Protein 3PJP (pdb70)

CATH classification: 3.30.505.10 (+1 more: 3.30.505.10)

InterPro domains:
  IPR000980 SH2 domain [PS50001] (1256-1353)
  IPR000980 SH2 domain [SM00252] (1255-1344)
  IPR006641 YqgF/RNase H-like domain [SM00732] (749-857)
  IPR010994 RuvA domain 2-like [SSF47781] (906-999)
  IPR012337 Ribonuclease H-like superfamily [SSF53098] (745-898)
  IPR017072 Transcription elongation factor Spt6 [PIRSF036947] (6-1446)
  IPR017072 Transcription elongation factor Spt6 [PTHR10145] (13-1440)
  IPR023319 Tex-like protein, HTH domain superfamily [G3DSA:1.10.10.650] (332-483)
  IPR023323 Tex-like domain superfamily [G3DSA:1.10.3500.10] (493-930)
  IPR028083 Spt6 acidic, N-terminal domain [PF14632] (36-128)
  IPR028088 Helix-turn-helix DNA-binding domain of Spt6 [PF14641] (336-444)
  IPR028231 Transcription elongation factor Spt6, YqgF domain [PF14639] (743-893)
  IPR032706 Transcription elongation factor Spt6, helix-hairpin-helix motif [PF14635] (896-999)
  IPR035018 Spt6, SH2 domain, C terminus [cd09928] (1348-1436)
  IPR035019 Spt6, SH2 domain, N terminus [cd09918] (1254-1338)
  IPR035420 Spt6, SH2 domain [PF14633] (1224-1435)
  IPR036860 SH2 domain superfamily [G3DSA:3.30.505.10] (1241-1347)
  IPR036860 SH2 domain superfamily [G3DSA:3.30.505.10] (1348-1449)
  IPR036860 SH2 domain superfamily [SSF55550] (1249-1342)
  IPR037027 YqgF/RNase H-like domain superfamily [G3DSA:3.30.420.140] (742-1127)

Radius of gyration: 23.93 Å; Cα contacts (8 Å, |Δi|>4): 720; chains: 2; bounding box: 60×70×49 Å

Organism: Candida glabrata (strain ATCC 2001 / BCRC 20586 / JCM 3761 / NBRC 0622 / NRRL Y-65 / CBS 138) (NCBI:txid284593)

Nearest PDB structures (foldseek):
  3pjp-assembly2_B  TM=9.999E-01  e=3.986E-40  Nakaseomyces glabratus
  5vko-assembly1_A  TM=9.646E-01  e=6.337E-36  Saccharomyces cerevisiae S288C
  3psk-assembly5_C-2  TM=9.708E-01  e=9.129E-36  Saccharomyces cerevisiae
  3psk-assembly1_A  TM=9.790E-01  e=9.215E-35  Saccharomyces cerevisiae
  7xsx-assembly1_m  TM=9.573E-01  e=5.511E-25  Komagataella phaffii

Structure (mmCIF, N/CA/C/O backbone):
data_3PJP
#
_entry.id   3PJP
#
_cell.length_a   111.240
_cell.length_b   57.020
_cell.length_c   87.970
_cell.angle_alpha   90.000
_cell.angle_beta   126.140
_cell.angle_gamma   90.000
#
_symmetry.space_group_name_H-M   'C 1 2 1'
#
loop_
_entity.id
_entity.type
_entity.pdbx_description
1 polymer 'Transcription elongation factor SPT6'
2 non-polymer 'ACETATE ION'
3 non-polymer '2-(N-MORPHOLINO)-ETHANESULFONIC ACID'
4 water water
#
loop_
_atom_site.group_PDB
_atom_site.id
_atom_site.type_symbol
_atom_site.label_atom_id
_atom_site.label_alt_id
_atom_site.label_comp_id
_atom_site.label_asym_id
_atom_site.label_entity_id
_atom_site.label_seq_id
_atom_site.pdbx_PDB_ins_code
_atom_site.Cartn_x
_atom_site.Cartn_y
_atom_site.Cartn_z
_atom_site.occupancy
_atom_site.B_iso_or_equiv
_atom_site.auth_seq_id
_atom_site.auth_comp_id
_atom_site.auth_asym_id
_atom_site.auth_atom_id
_atom_site.pdbx_PDB_model_num
ATOM 1 N N . ARG A 1 6 ? -22.111 8.928 -3.221 1.00 42.26 1251 ARG A N 1
ATOM 2 C CA . ARG A 1 6 ? -20.730 8.625 -2.858 1.00 37.23 1251 ARG A CA 1
ATOM 3 C C . ARG A 1 6 ? -20.628 7.921 -1.511 1.00 38.34 1251 ARG A C 1
ATOM 4 O O . ARG A 1 6 ? -21.503 8.053 -0.650 1.00 39.20 1251 ARG A O 1
ATOM 12 N N . VAL A 1 7 ? -19.528 7.203 -1.325 1.00 37.79 1252 VAL A N 1
ATOM 13 C CA . VAL A 1 7 ? -19.318 6.414 -0.121 1.00 42.37 1252 VAL A CA 1
ATOM 14 C C . VAL A 1 7 ? -18.159 6.961 0.699 1.00 42.16 1252 VAL A C 1
ATOM 15 O O . VAL A 1 7 ? -17.029 7.055 0.207 1.00 43.66 1252 VAL A O 1
ATOM 19 N N . ILE A 1 8 ? -18.441 7.327 1.946 1.00 39.31 1253 ILE A N 1
ATOM 20 C CA . ILE A 1 8 ? -17.390 7.751 2.874 1.00 38.13 1253 ILE A CA 1
ATOM 21 C C . ILE A 1 8 ? -17.369 6.871 4.125 1.00 38.34 1253 ILE A C 1
ATOM 22 O O . ILE A 1 8 ? -18.297 6.911 4.939 1.00 36.39 1253 ILE A O 1
ATOM 27 N N . ASN A 1 9 ? -16.300 6.097 4.280 1.00 37.71 1254 ASN A N 1
ATOM 28 C CA . ASN A 1 9 ? -16.170 5.177 5.405 1.00 43.71 1254 ASN A CA 1
ATOM 29 C C . ASN A 1 9 ? -15.465 5.792 6.603 1.00 47.84 1254 ASN A C 1
ATOM 30 O O . ASN A 1 9 ? -14.284 5.534 6.838 1.00 57.16 1254 ASN A O 1
ATOM 35 N N . HIS A 1 10 ? -16.187 6.606 7.361 1.00 33.38 1255 HIS A N 1
ATOM 36 C CA . HIS A 1 10 ? -15.646 7.178 8.583 1.00 26.39 1255 HIS A CA 1
ATOM 37 C C . HIS A 1 10 ? -16.714 7.187 9.665 1.00 24.09 1255 HIS A C 1
ATOM 38 O O . HIS A 1 10 ? -17.875 7.510 9.398 1.00 25.44 1255 HIS A O 1
ATOM 45 N N . PRO A 1 11 ? -16.323 6.861 10.901 1.00 25.51 1256 PRO A N 1
ATOM 46 C CA . PRO A 1 11 ? -17.262 6.767 12.024 1.00 24.49 1256 PRO A CA 1
ATOM 47 C C . PRO A 1 11 ? -18.098 8.021 12.246 1.00 22.66 1256 PRO A C 1
ATOM 48 O O . PRO A 1 11 ? -19.220 7.919 12.734 1.00 27.84 1256 PRO A O 1
ATOM 52 N N . TYR A 1 12 ? -17.556 9.192 11.920 1.00 21.65 1257 TYR A N 1
ATOM 53 C CA . TYR A 1 12 ? -18.292 10.432 12.142 1.00 20.72 1257 TYR A CA 1
ATOM 54 C C . TYR A 1 12 ? -18.917 10.999 10.876 1.00 27.32 1257 TYR A C 1
ATOM 55 O O . TYR A 1 12 ? -19.383 12.146 10.876 1.00 24.01 1257 TYR A O 1
ATOM 64 N N . TYR A 1 13 ? -18.919 10.218 9.798 1.00 22.39 1258 TYR A N 1
ATOM 65 C CA . TYR A 1 13 ? -19.559 10.666 8.558 1.00 23.38 1258 TYR A CA 1
ATOM 66 C C . TYR A 1 13 ? -21.043 10.332 8.478 1.00 26.78 1258 TYR A C 1
ATOM 67 O O . TYR A 1 13 ? -21.434 9.168 8.579 1.00 29.72 1258 TYR A O 1
ATOM 76 N N . PHE A 1 14 ? -21.855 11.369 8.285 1.00 24.72 1259 PHE A N 1
ATOM 77 C CA . PHE A 1 14 ? -23.275 11.224 7.957 1.00 26.14 1259 PHE A CA 1
ATOM 78 C C . PHE A 1 14 ? -23.616 12.208 6.854 1.00 27.57 1259 PHE A C 1
ATOM 79 O O . PHE A 1 14 ? -23.170 13.361 6.902 1.00 24.83 1259 PHE A O 1
ATOM 87 N N . PRO A 1 15 ? -24.440 11.786 5.880 1.00 24.36 1260 PRO A N 1
ATOM 88 C CA . PRO A 1 15 ? -24.809 12.674 4.764 1.00 28.75 1260 PRO A CA 1
ATOM 89 C C . PRO A 1 15 ? -25.823 13.757 5.147 1.00 29.47 1260 PRO A C 1
ATOM 90 O O . PRO A 1 15 ? -26.780 13.978 4.404 1.00 31.82 1260 PRO A O 1
ATOM 94 N N . PHE A 1 16 ? -25.597 14.427 6.280 1.00 25.97 1261 PHE A N 1
ATOM 95 C CA . PHE A 1 16 ? -26.404 15.559 6.721 1.00 25.69 1261 PHE A CA 1
ATOM 96 C C . PHE A 1 16 ? -26.135 16.774 5.857 1.00 20.83 1261 PHE A C 1
ATOM 97 O O . PHE A 1 16 ? -25.055 16.911 5.261 1.00 24.69 1261 PHE A O 1
ATOM 105 N N . ASN A 1 17 ? -27.102 17.683 5.819 1.00 24.23 1262 ASN A N 1
ATOM 106 C CA . ASN A 1 17 ? -26.804 19.048 5.443 1.00 29.94 1262 ASN A CA 1
ATOM 107 C C . ASN A 1 17 ? -26.509 19.846 6.712 1.00 29.72 1262 ASN A C 1
ATOM 108 O O . ASN A 1 17 ? -26.541 19.305 7.825 1.00 23.49 1262 ASN A O 1
ATOM 113 N N . GLY A 1 18 ? -26.217 21.127 6.545 1.00 22.62 1263 GLY A N 1
ATOM 114 C CA . GLY A 1 18 ? -25.839 21.961 7.672 1.00 23.71 1263 GLY A CA 1
ATOM 115 C C . GLY A 1 18 ? -26.838 22.006 8.812 1.00 26.42 1263 GLY A C 1
ATOM 116 O O . GLY A 1 18 ? -26.455 21.896 9.976 1.00 22.43 1263 GLY A O 1
ATOM 117 N N . LYS A 1 19 ? -28.117 22.184 8.483 1.00 26.00 1264 LYS A N 1
ATOM 118 C CA . LYS A 1 19 ? -29.152 22.315 9.502 1.00 26.28 1264 LYS A CA 1
ATOM 119 C C . LYS A 1 19 ? -29.304 21.024 10.289 1.00 26.87 1264 LYS A C 1
ATOM 120 O O . LYS A 1 19 ? -29.367 21.030 11.526 1.00 23.81 1264 LYS A O 1
ATOM 126 N N . GLN A 1 20 ? -29.344 19.910 9.561 1.00 26.67 1265 GLN A N 1
ATOM 127 C CA . GLN A 1 20 ? -29.462 18.601 10.191 1.00 28.31 1265 GLN A CA 1
ATOM 128 C C . GLN A 1 20 ? -28.304 18.397 11.162 1.00 30.73 1265 GLN A C 1
ATOM 129 O O . GLN A 1 20 ? -28.500 17.925 12.283 1.00 26.33 1265 GLN A O 1
ATOM 135 N N . ALA A 1 21 ? -27.104 18.781 10.731 1.00 25.81 1266 ALA A N 1
ATOM 136 C CA . ALA A 1 21 ? -25.913 18.674 11.567 1.00 19.88 1266 ALA A CA 1
ATOM 137 C C . ALA A 1 21 ? -26.029 19.481 12.861 1.00 21.08 1266 ALA A C 1
ATOM 138 O O . ALA A 1 21 ? -25.665 19.003 13.929 1.00 20.41 1266 ALA A O 1
ATOM 140 N N . GLU A 1 22 ? -26.532 20.711 12.774 1.00 20.46 1267 GLU A N 1
ATOM 141 C CA . GLU A 1 22 ? -26.687 21.518 13.982 1.00 21.94 1267 GLU A CA 1
ATOM 142 C C . GLU A 1 22 ? -27.715 20.885 14.923 1.00 25.58 1267 GLU A C 1
ATOM 143 O O . GLU A 1 22 ? -27.501 20.802 16.132 1.00 24.01 1267 GLU A O 1
ATOM 149 N N . ASP A 1 23 ? -28.834 20.437 14.367 1.00 27.24 1268 ASP A N 1
ATOM 150 C CA . ASP A 1 23 ? -29.836 19.767 15.189 1.00 32.61 1268 ASP A CA 1
ATOM 151 C C . ASP A 1 23 ? -29.262 18.512 15.843 1.00 30.27 1268 ASP A C 1
ATOM 152 O O . ASP A 1 23 ? -29.543 18.229 17.006 1.00 26.95 1268 ASP A O 1
ATOM 157 N N . TYR A 1 24 ? -28.446 17.770 15.101 1.00 27.65 1269 TYR A N 1
ATOM 158 C CA . TYR A 1 24 ? -27.838 16.559 15.641 1.00 27.61 1269 TYR A CA 1
ATOM 159 C C . TYR A 1 24 ? -26.859 16.867 16.779 1.00 24.41 1269 TYR A C 1
ATOM 160 O O . TYR A 1 24 ? -26.826 16.155 17.784 1.00 24.70 1269 TYR A O 1
ATOM 169 N N . LEU A 1 25 ? -26.075 17.941 16.633 1.00 22.48 1270 LEU A N 1
ATOM 170 C CA . LEU A 1 25 ? -25.078 18.273 17.639 1.00 21.84 1270 LEU A CA 1
ATOM 171 C C . LEU A 1 25 ? -25.592 19.121 18.795 1.00 24.91 1270 LEU A C 1
ATOM 172 O O . LEU A 1 25 ? -24.864 19.345 19.761 1.00 28.42 1270 LEU A O 1
ATOM 177 N N . ARG A 1 26 ? -26.827 19.603 18.702 1.00 28.59 1271 ARG A N 1
ATOM 178 C CA . ARG A 1 26 ? -27.301 20.598 19.661 1.00 27.55 1271 ARG A CA 1
ATOM 179 C C . ARG A 1 26 ? -27.170 20.167 21.121 1.00 31.66 1271 ARG A C 1
ATOM 180 O O . ARG A 1 26 ? -26.889 20.989 21.989 1.00 37.63 1271 ARG A O 1
ATOM 188 N N . SER A 1 27 ? -27.358 18.881 21.388 1.00 32.24 1272 SER A N 1
ATOM 189 C CA . SER A 1 27 ? -27.309 18.380 22.756 1.00 35.74 1272 SER A CA 1
ATOM 190 C C . SER A 1 27 ? -25.930 17.835 23.132 1.00 35.71 1272 SER A C 1
ATOM 191 O O . SER A 1 27 ? -25.727 17.369 24.252 1.00 37.54 1272 SER A O 1
ATOM 194 N N . LYS A 1 28 ? -24.987 17.890 22.197 1.00 27.20 1273 LYS A N 1
ATOM 195 C CA . LYS A 1 28 ? -23.634 17.408 22.453 1.00 30.82 1273 LYS A CA 1
ATOM 196 C C . LYS A 1 28 ? -22.791 18.467 23.175 1.00 27.59 1273 LYS A C 1
ATOM 197 O O . LYS A 1 28 ? -23.317 19.471 23.651 1.00 35.48 1273 LYS A O 1
ATOM 203 N N . GLU A 1 29 ? -21.487 18.229 23.268 1.00 26.00 1274 GLU A N 1
ATOM 204 C CA . GLU A 1 29 ? -20.594 19.138 23.981 1.00 27.91 1274 GLU A CA 1
ATOM 205 C C . GLU A 1 29 ? -19.673 19.894 23.033 1.00 27.85 1274 GLU A C 1
ATOM 206 O O . GLU A 1 29 ? -19.560 19.549 21.857 1.00 24.75 1274 GLU A O 1
ATOM 212 N N . ARG A 1 30 ? -19.026 20.935 23.551 1.00 25.55 1275 ARG A N 1
ATOM 213 C CA . ARG A 1 30 ? -18.039 21.683 22.776 1.00 22.76 1275 ARG A CA 1
ATOM 214 C C . ARG A 1 30 ? -17.012 20.723 22.186 1.00 20.73 1275 ARG A C 1
ATOM 215 O O . ARG A 1 30 ? -16.468 19.871 22.891 1.00 25.12 1275 ARG A O 1
ATOM 223 N N . GLY A 1 31 ? -16.760 20.849 20.887 1.00 17.09 1276 GLY A N 1
ATOM 224 C CA . GLY A 1 31 ? -15.767 20.009 20.237 1.00 19.00 1276 GLY A CA 1
ATOM 225 C C . GLY A 1 31 ? -16.359 18.824 19.497 1.00 21.21 1276 GLY A C 1
ATOM 226 O O . GLY A 1 31 ? -15.716 18.266 18.607 1.00 21.69 1276 GLY A O 1
ATOM 227 N N . ASP A 1 32 ? -17.585 18.434 19.851 1.00 20.60 1277 ASP A N 1
ATOM 228 C CA . ASP A 1 32 ? -18.255 17.348 19.131 1.00 18.85 1277 ASP A CA 1
ATOM 229 C C . ASP A 1 32 ? -18.550 17.784 17.706 1.00 22.42 1277 ASP A C 1
ATOM 230 O O . ASP A 1 32 ? -18.795 18.961 17.453 1.00 24.12 1277 ASP A O 1
ATOM 235 N N . PHE A 1 33 ? -18.492 16.844 16.770 1.00 19.89 1278 PHE A N 1
ATOM 236 C CA . PHE A 1 33 ? -18.534 17.195 15.360 1.00 18.89 1278 PHE A CA 1
ATOM 237 C C . PHE A 1 33 ? -19.154 16.082 14.526 1.00 18.54 1278 PHE A C 1
ATOM 238 O O . PHE A 1 33 ? -19.361 14.974 15.006 1.00 23.41 1278 PHE A O 1
ATOM 246 N N . VAL A 1 34 ? -19.451 16.404 13.274 1.00 20.73 1279 VAL A N 1
ATOM 247 C CA . VAL A 1 34 ? -19.715 15.401 12.255 1.00 22.25 1279 VAL A CA 1
ATOM 248 C C . VAL A 1 34 ? -19.016 15.807 10.974 1.00 25.04 1279 VAL A C 1
ATOM 249 O O . VAL A 1 34 ? -18.805 16.997 10.716 1.00 20.51 1279 VAL A O 1
ATOM 253 N N . ILE A 1 35 ? -18.640 14.813 10.182 1.00 20.77 1280 ILE A N 1
ATOM 254 C CA . ILE A 1 35 ? -18.236 15.044 8.808 1.00 20.63 1280 ILE A CA 1
ATOM 255 C C . ILE A 1 35 ? -19.491 14.798 7.969 1.00 19.62 1280 ILE A C 1
ATOM 256 O O . ILE A 1 35 ? -20.286 13.914 8.278 1.00 20.19 1280 ILE A O 1
ATOM 261 N N . ARG A 1 36 ? -19.696 15.585 6.923 1.00 22.68 1281 ARG A N 1
ATOM 262 C CA . ARG A 1 36 ? -20.946 15.470 6.186 1.00 19.60 1281 ARG A CA 1
ATOM 263 C C . ARG A 1 36 ? -20.830 15.849 4.721 1.00 25.83 1281 ARG A C 1
ATOM 264 O O . ARG A 1 36 ? -19.768 16.275 4.241 1.00 24.29 1281 ARG A O 1
ATOM 272 N N . GLN A 1 37 ? -21.955 15.689 4.038 1.00 26.56 1282 GLN A N 1
ATOM 273 C CA . GLN A 1 37 ? -22.164 16.132 2.671 1.00 32.86 1282 GLN A CA 1
ATOM 274 C C . GLN A 1 37 ? -22.034 17.650 2.611 1.00 27.16 1282 GLN A C 1
ATOM 275 O O . GLN A 1 37 ? -22.506 18.354 3.501 1.00 27.60 1282 GLN A O 1
ATOM 281 N N . SER A 1 38 ? -21.363 18.148 1.577 1.00 22.12 1283 SER A N 1
ATOM 282 C CA . SER A 1 38 ? -21.285 19.577 1.338 1.00 27.13 1283 SER A CA 1
ATOM 283 C C . SER A 1 38 ? -22.342 20.018 0.333 1.00 37.14 1283 SER A C 1
ATOM 284 O O . SER A 1 38 ? -22.614 19.320 -0.642 1.00 44.56 1283 SER A O 1
ATOM 287 N N A SER A 1 39 ? -22.957 21.156 0.652 0.50 39.20 1284 SER A N 1
ATOM 288 N N B SER A 1 39 ? -22.905 21.205 0.513 0.50 39.61 1284 SER A N 1
ATOM 289 C CA A SER A 1 39 ? -24.063 21.743 -0.093 0.50 42.32 1284 SER A CA 1
ATOM 290 C CA B SER A 1 39 ? -23.765 21.763 -0.526 0.50 40.59 1284 SER A CA 1
ATOM 291 C C A SER A 1 39 ? -23.953 21.463 -1.579 0.50 39.60 1284 SER A C 1
ATOM 292 C C B SER A 1 39 ? -22.927 22.419 -1.629 0.50 37.69 1284 SER A C 1
ATOM 293 O O A SER A 1 39 ? -24.599 20.556 -2.101 0.50 41.05 1284 SER A O 1
ATOM 294 O O B SER A 1 39 ? -23.467 22.999 -2.573 0.50 35.23 1284 SER A O 1
ATOM 299 N N A ARG A 1 40 ? -23.137 22.259 -2.257 0.50 37.78 1285 ARG A N 1
ATOM 300 N N B ARG A 1 40 ? -21.606 22.304 -1.512 0.50 37.34 1285 ARG A N 1
ATOM 301 C CA A ARG A 1 40 ? -22.841 22.024 -3.657 0.50 39.34 1285 ARG A CA 1
ATOM 302 C CA B ARG A 1 40 ? -20.679 23.017 -2.389 0.50 38.25 1285 ARG A CA 1
ATOM 303 C C A ARG A 1 40 ? -21.393 21.598 -3.784 0.50 43.06 1285 ARG A C 1
ATOM 304 C C B ARG A 1 40 ? -20.205 22.203 -3.599 0.50 44.14 1285 ARG A C 1
ATOM 305 O O A ARG A 1 40 ? -20.513 22.141 -3.115 0.50 45.64 1285 ARG A O 1
ATOM 306 O O B ARG A 1 40 ? -19.486 22.725 -4.455 0.50 45.64 1285 ARG A O 1
ATOM 321 N N A GLY A 1 41 ? -21.144 20.622 -4.644 0.50 41.24 1286 GLY A N 1
ATOM 322 N N B GLY A 1 41 ? -20.604 20.934 -3.667 0.50 37.77 1286 GLY A N 1
ATOM 323 C CA A GLY A 1 41 ? -19.792 20.165 -4.864 0.49 42.22 1286 GLY A CA 1
ATOM 324 C CA B GLY A 1 41 ? -20.272 20.088 -4.804 0.50 40.90 1286 GLY A CA 1
ATOM 325 C C A GLY A 1 41 ? -19.607 18.724 -4.454 0.50 37.81 1286 GLY A C 1
ATOM 326 C C B GLY A 1 41 ? -19.904 18.657 -4.442 0.50 37.11 1286 GLY A C 1
ATOM 327 O O A GLY A 1 41 ? -19.512 18.402 -3.269 0.50 38.03 1286 GLY A O 1
ATOM 328 O O B GLY A 1 41 ? -19.915 18.288 -3.268 0.50 38.75 1286 GLY A O 1
ATOM 329 N N . ASP A 1 42 ? -19.571 17.854 -5.454 1.00 29.44 1287 ASP A N 1
ATOM 330 C CA . ASP A 1 42 ? -19.198 16.461 -5.244 1.00 40.22 1287 ASP A CA 1
ATOM 331 C C . ASP A 1 42 ? -17.687 16.336 -5.050 1.00 31.37 1287 ASP A C 1
ATOM 332 O O . ASP A 1 42 ? -17.153 15.237 -4.893 1.00 30.52 1287 ASP A O 1
ATOM 337 N N . ASP A 1 43 ? -16.995 17.470 -5.071 1.00 26.60 1288 ASP A N 1
ATOM 338 C CA . ASP A 1 43 ? -15.573 17.487 -4.750 1.00 25.25 1288 ASP A CA 1
ATOM 339 C C . ASP A 1 43 ? -15.352 18.267 -3.460 1.00 27.68 1288 ASP A C 1
ATOM 340 O O . ASP A 1 43 ? -14.271 18.805 -3.218 1.00 24.16 1288 ASP A O 1
ATOM 345 N N . HIS A 1 44 ? -16.403 18.324 -2.648 1.00 19.72 1289 HIS A N 1
ATOM 346 C CA . HIS A 1 44 ? -16.386 18.974 -1.344 1.00 20.07 1289 HIS A CA 1
ATOM 347 C C . HIS A 1 44 ? -16.981 18.071 -0.287 1.00 21.92 1289 HIS A C 1
ATOM 348 O O . HIS A 1 44 ? -17.899 17.289 -0.564 1.00 27.18 1289 HIS A O 1
ATOM 355 N N . LEU A 1 45 ? -16.455 18.188 0.926 1.00 23.78 1290 LEU A N 1
ATOM 356 C CA . LEU A 1 45 ? -17.101 17.626 2.102 1.00 21.51 1290 LEU A CA 1
ATOM 357 C C . LEU A 1 45 ? -17.145 18.737 3.135 1.00 26.82 1290 LEU A C 1
ATOM 358 O O . LEU A 1 45 ? -16.645 19.842 2.894 1.00 23.91 1290 LEU A O 1
ATOM 363 N N . ALA A 1 46 ? -17.739 18.465 4.286 1.00 22.41 1291 ALA A N 1
ATOM 364 C CA . ALA A 1 46 ? -17.837 19.502 5.302 1.00 24.46 1291 ALA A CA 1
ATOM 365 C C . ALA A 1 46 ? -17.740 18.936 6.709 1.00 23.91 1291 ALA A C 1
ATOM 366 O O . ALA A 1 46 ? -18.062 17.778 6.950 1.00 24.41 1291 ALA A O 1
ATOM 368 N N . ILE A 1 47 ? -17.267 19.758 7.636 1.00 20.07 1292 ILE A N 1
ATOM 369 C CA . ILE A 1 47 ? -17.308 19.399 9.045 1.00 19.57 1292 ILE A CA 1
ATOM 370 C C . ILE A 1 47 ? -18.131 20.437 9.783 1.00 23.02 1292 ILE A C 1
ATOM 371 O O . ILE A 1 47 ? -17.927 21.633 9.606 1.00 26.85 1292 ILE A O 1
ATOM 376 N N . THR A 1 48 ? -19.082 19.980 10.589 1.00 16.39 1293 THR A N 1
ATOM 377 C CA . THR A 1 48 ? -19.792 20.885 11.483 1.00 15.03 1293 THR A CA 1
ATOM 378 C C . THR A 1 48 ? -19.376 20.548 12.898 1.00 18.84 1293 THR A C 1
ATOM 379 O O . THR A 1 48 ? -19.316 19.379 13.262 1.00 19.72 1293 THR A O 1
ATOM 383 N N . TRP A 1 49 ? -19.066 21.562 13.697 1.00 15.77 1294 TRP A N 1
ATOM 384 C CA . TRP A 1 49 ? -18.690 21.300 15.080 1.00 14.33 1294 TRP A CA 1
ATOM 385 C C . TRP A 1 49 ? -19.302 22.308 16.028 1.00 18.93 1294 TRP A C 1
ATOM 386 O O . TRP A 1 49 ? -19.697 23.406 15.617 1.00 20.78 1294 TRP A O 1
ATOM 397 N N . LYS A 1 50 ? -19.402 21.922 17.295 1.00 21.93 1295 LYS A N 1
ATOM 398 C CA . LYS A 1 50 ? -20.081 22.749 18.287 1.00 17.77 1295 LYS A CA 1
ATOM 399 C C . LYS A 1 50 ? -19.092 23.552 19.125 1.00 18.22 1295 LYS A C 1
ATOM 400 O O . LYS A 1 50 ? -18.205 22.994 19.762 1.00 18.81 1295 LYS A O 1
ATOM 406 N N . LEU A 1 51 ? -19.256 24.870 19.125 1.00 16.00 1296 LEU A N 1
ATOM 407 C CA . LEU A 1 51 ? -18.391 25.739 19.910 1.00 18.29 1296 LEU A CA 1
ATOM 408 C C . LEU A 1 51 ? -18.984 26.018 21.282 1.00 21.70 1296 LEU A C 1
ATOM 409 O O . LEU A 1 51 ? -18.260 26.168 22.264 1.00 22.16 1296 LEU A O 1
ATOM 414 N N . ASP A 1 52 ? -20.307 26.135 21.331 1.00 19.28 1297 ASP A N 1
ATOM 415 C CA A ASP A 1 52 ? -21.001 26.560 22.538 0.50 21.84 1297 ASP A CA 1
ATOM 416 C CA B ASP A 1 52 ? -21.000 26.459 22.574 0.50 20.81 1297 ASP A CA 1
ATOM 417 C C . ASP A 1 52 ? -22.496 26.339 22.347 1.00 22.68 1297 ASP A C 1
ATOM 418 O O . ASP A 1 52 ? -22.931 25.916 21.281 1.00 22.92 1297 ASP A O 1
ATOM 427 N N . LYS A 1 53 ? -23.281 26.669 23.369 1.00 27.91 1298 LYS A N 1
ATOM 428 C CA . LYS A 1 53 ? -24.736 26.559 23.273 1.00 29.59 1298 LYS A CA 1
ATOM 429 C C . LYS A 1 53 ? -25.266 27.219 21.999 1.00 23.94 1298 LYS A C 1
ATOM 430 O O . LYS A 1 53 ? -25.072 28.412 21.774 1.00 25.52 1298 LYS A O 1
ATOM 436 N N . ASP A 1 54 ? -25.922 26.421 21.163 1.00 27.04 1299 ASP A N 1
ATOM 437 C CA . ASP A 1 54 ? -26.490 26.904 19.910 1.00 20.74 1299 ASP A CA 1
ATOM 438 C C . ASP A 1 54 ? -25.489 27.649 19.026 1.00 21.69 1299 ASP A C 1
ATOM 439 O O . ASP A 1 54 ? -25.877 28.496 18.214 1.00 25.94 1299 ASP A O 1
ATOM 444 N N . LEU A 1 55 ? -24.202 27.329 19.173 1.00 19.81 1300 LEU A N 1
ATOM 445 C CA . LEU A 1 55 ? -23.156 27.993 18.396 1.00 19.89 1300 LEU A CA 1
ATOM 446 C C . LEU A 1 55 ? -22.316 26.962 17.644 1.00 19.64 1300 LEU A C 1
ATOM 447 O O . LEU A 1 55 ? -21.586 26.174 18.252 1.00 21.36 1300 LEU A O 1
ATOM 452 N N . PHE A 1 56 ? -22.447 26.948 16.321 1.00 18.79 1301 PHE A N 1
ATOM 453 C CA . PHE A 1 56 ? -21.794 25.927 15.513 1.00 19.48 1301 PHE A CA 1
ATOM 454 C C . PHE A 1 56 ? -21.034 26.529 14.360 1.00 21.72 1301 PHE A C 1
ATOM 455 O O . PHE A 1 56 ? -21.460 27.529 13.767 1.00 22.51 1301 PHE A O 1
ATOM 463 N N . GLN A 1 57 ? -19.929 25.882 14.017 1.00 18.00 1302 GLN A N 1
ATOM 464 C CA . GLN A 1 57 ? -19.170 26.284 12.853 1.00 16.93 1302 GLN A CA 1
ATOM 465 C C . GLN A 1 57 ? -19.184 25.207 11.788 1.00 15.95 1302 GLN A C 1
ATOM 466 O O . GLN A 1 57 ? -19.059 24.014 12.086 1.00 19.15 1302 GLN A O 1
ATOM 472 N N . HIS A 1 58 ? -19.338 25.637 10.543 1.00 17.03 1303 HIS A N 1
ATOM 473 C CA . HIS A 1 58 ? -19.259 24.746 9.401 1.00 17.23 1303 HIS A CA 1
ATOM 474 C C . HIS A 1 58 ? -17.961 25.009 8.643 1.00 19.49 1303 HIS A C 1
ATOM 475 O O . HIS A 1 58 ? -17.659 26.153 8.281 1.00 20.99 1303 HIS A O 1
ATOM 482 N N . VAL A 1 59 ? -17.198 23.941 8.438 1.00 19.08 1304 VAL A N 1
ATOM 483 C CA . VAL A 1 59 ? -15.864 24.004 7.852 1.00 23.46 1304 VAL A CA 1
ATOM 484 C C . VAL A 1 59 ? -15.878 23.265 6.528 1.00 24.54 1304 VAL A C 1
ATOM 485 O O . VAL A 1 59 ? -16.275 22.092 6.464 1.00 26.07 1304 VAL A O 1
ATOM 489 N N . ASP A 1 60 ? -15.471 23.944 5.460 1.00 19.31 1305 ASP A N 1
ATOM 490 C CA . ASP A 1 60 ? -15.470 23.299 4.157 1.00 22.44 1305 ASP A CA 1
ATOM 491 C C . ASP A 1 60 ? -14.190 22.533 3.907 1.00 17.45 1305 ASP A C 1
ATOM 492 O O . ASP A 1 60 ? -13.105 22.982 4.257 1.00 21.78 1305 ASP A O 1
ATOM 497 N N . ILE A 1 61 ? -14.346 21.358 3.306 1.00 17.81 1306 ILE A N 1
ATOM 498 C CA . ILE A 1 61 ? -13.220 20.542 2.871 1.00 17.97 1306 ILE A CA 1
ATOM 499 C C . ILE A 1 61 ? -13.247 20.410 1.347 1.00 17.82 1306 ILE A C 1
ATOM 500 O O . ILE A 1 61 ? -14.207 19.887 0.772 1.00 20.88 1306 ILE A O 1
ATOM 505 N N . GLN A 1 62 ? -12.200 20.893 0.691 1.00 16.92 1307 GLN A N 1
ATOM 506 C CA . GLN A 1 62 ? -12.083 20.760 -0.758 1.00 18.92 1307 GLN A CA 1
ATOM 507 C C . GLN A 1 62 ? -11.259 19.521 -1.111 1.00 18.44 1307 GLN A C 1
ATOM 508 O O . GLN A 1 62 ? -10.162 19.301 -0.573 1.00 20.41 1307 GLN A O 1
ATOM 514 N N . GLU A 1 63 ? -11.772 18.699 -2.020 1.00 17.99 1308 GLU A N 1
ATOM 515 C CA . GLU A 1 63 ? -11.007 17.530 -2.457 1.00 19.92 1308 GLU A CA 1
ATOM 516 C C . GLU A 1 63 ? -10.171 17.829 -3.685 1.00 20.76 1308 GLU A C 1
ATOM 517 O O . GLU A 1 63 ? -10.593 18.566 -4.570 1.00 22.52 1308 GLU A O 1
ATOM 523 N N . LEU A 1 64 ? -8.983 17.237 -3.733 1.00 16.94 1309 LEU A N 1
ATOM 524 C CA . LEU A 1 64 ? -8.173 17.221 -4.939 1.00 24.31 1309 LEU A CA 1
ATOM 525 C C . LEU A 1 64 ? -7.762 15.788 -5.230 1.00 17.28 1309 LEU A C 1
ATOM 526 O O . LEU A 1 64 ? -7.790 14.928 -4.347 1.00 18.57 1309 LEU A O 1
ATOM 531 N N . GLU A 1 65 ? -7.349 15.544 -6.470 1.00 19.39 1310 GLU A N 1
ATOM 532 C CA . GLU A 1 65 ? -6.842 14.237 -6.871 1.00 17.16 1310 GLU A CA 1
ATOM 533 C C . GLU A 1 65 ? -7.827 13.103 -6.575 1.00 18.95 1310 GLU A C 1
ATOM 534 O O . GLU A 1 65 ? -7.468 12.076 -5.995 1.00 19.00 1310 GLU A O 1
ATOM 540 N N . LYS A 1 66 ? -9.081 13.322 -6.958 1.00 20.99 1311 LYS A N 1
ATOM 541 C CA . LYS A 1 66 ? -10.081 12.265 -6.967 1.00 20.37 1311 LYS A CA 1
ATOM 542 C C . LYS A 1 66 ? -9.897 11.442 -8.241 1.00 21.33 1311 LYS A C 1
ATOM 543 O O . LYS A 1 66 ? -9.661 12.000 -9.310 1.00 23.55 1311 LYS A O 1
ATOM 549 N N . GLU A 1 67 ? -9.996 10.121 -8.132 1.00 20.69 1312 GLU A N 1
ATOM 550 C CA . GLU A 1 67 ? -9.867 9.253 -9.308 1.00 24.15 1312 GLU A CA 1
ATOM 551 C C . GLU A 1 67 ? -11.042 9.428 -10.264 1.00 24.28 1312 GLU A C 1
ATOM 552 O O . GLU A 1 67 ? -10.897 9.304 -11.477 1.00 23.35 1312 GLU A O 1
ATOM 558 N N . ASN A 1 68 ? -12.206 9.732 -9.701 1.00 21.68 1313 ASN A N 1
ATOM 559 C CA . ASN A 1 68 ? -13.423 9.936 -10.466 1.00 19.99 1313 ASN A CA 1
ATOM 560 C C . ASN A 1 68 ? -14.366 10.745 -9.585 1.00 19.07 1313 ASN A C 1
ATOM 561 O O . ASN A 1 68 ? -14.073 10.939 -8.398 1.00 20.44 1313 ASN A O 1
ATOM 566 N N . PRO A 1 69 ? -15.467 11.249 -10.158 1.00 21.29 1314 PRO A N 1
ATOM 567 C CA . PRO A 1 69 ? -16.384 12.125 -9.423 1.00 28.40 1314 PRO A CA 1
ATOM 568 C C . PRO A 1 69 ? -16.822 11.573 -8.068 1.00 23.34 1314 PRO A C 1
ATOM 569 O O . PRO A 1 69 ? -17.021 12.365 -7.144 1.00 26.34 1314 PRO A O 1
ATOM 573 N N . LEU A 1 70 ? -16.973 10.257 -7.955 1.00 24.35 1315 LEU A N 1
ATOM 574 C CA . LEU A 1 70 ? -17.482 9.654 -6.729 1.00 25.75 1315 LEU A CA 1
ATOM 575 C C . LEU A 1 70 ? -16.402 9.204 -5.750 1.00 31.10 1315 LEU A C 1
ATOM 576 O O . LEU A 1 70 ? -16.713 8.688 -4.679 1.00 28.20 1315 LEU A O 1
ATOM 581 N N . ALA A 1 71 ? -15.137 9.386 -6.113 1.00 25.86 1316 ALA A N 1
ATOM 582 C CA . ALA A 1 71 ? -14.052 8.887 -5.277 1.00 21.71 1316 ALA A CA 1
ATOM 583 C C . ALA A 1 71 ? -13.539 9.945 -4.296 1.00 18.47 1316 ALA A C 1
ATOM 584 O O . ALA A 1 71 ? -13.510 11.129 -4.599 1.00 23.78 1316 ALA A O 1
ATOM 586 N N . LEU A 1 72 ? -13.129 9.480 -3.122 1.00 23.16 1317 LEU A N 1
ATOM 587 C CA . LEU A 1 72 ? -12.507 10.331 -2.122 1.00 24.05 1317 LEU A CA 1
ATOM 588 C C . LEU A 1 72 ? -11.164 10.846 -2.636 1.00 24.24 1317 LEU A C 1
ATOM 589 O O . LEU A 1 72 ? -10.316 10.062 -3.070 1.00 23.15 1317 LEU A O 1
ATOM 594 N N . GLY A 1 73 ? -10.982 12.163 -2.597 1.00 21.78 1318 GLY A N 1
ATOM 595 C CA . GLY A 1 73 ? -9.731 12.783 -3.002 1.00 19.72 1318 GLY A CA 1
ATOM 596 C C . GLY A 1 73 ? -8.537 12.286 -2.205 1.00 22.58 1318 GLY A C 1
ATOM 597 O O . GLY A 1 73 ? -8.651 12.008 -1.007 1.00 20.89 1318 GLY A O 1
ATOM 598 N N . LYS A 1 74 ? -7.394 12.161 -2.880 1.00 19.60 1319 LYS A N 1
ATOM 599 C CA . LYS A 1 74 ? -6.139 11.783 -2.230 1.00 23.95 1319 LYS A CA 1
ATOM 600 C C . LYS A 1 74 ? -5.575 12.913 -1.363 1.00 18.90 1319 LYS A C 1
ATOM 601 O O . LYS A 1 74 ? -4.735 12.669 -0.480 1.00 18.34 1319 LYS A O 1
ATOM 607 N N . VAL A 1 75 ? -6.022 14.140 -1.634 1.00 19.62 1320 VAL A N 1
ATOM 608 C CA . VAL A 1 75 ? -5.573 15.330 -0.910 1.00 16.54 1320 VAL A CA 1
ATOM 609 C C . VAL A 1 75 ? -6.819 16.107 -0.522 1.00 16.91 1320 VAL A C 1
ATOM 610 O O . VAL A 1 75 ? -7.691 16.312 -1.357 1.00 20.60 1320 VAL A O 1
ATOM 614 N N . LEU A 1 76 ? -6.906 16.509 0.745 1.00 15.12 1321 LEU A N 1
ATOM 615 C CA . LEU A 1 76 ? -8.037 17.286 1.238 1.00 16.31 1321 LEU A CA 1
ATOM 616 C C . LEU A 1 76 ? -7.558 18.622 1.755 1.00 16.45 1321 LEU A C 1
ATOM 617 O O . LEU A 1 76 ? -6.603 18.682 2.516 1.00 18.17 1321 LEU A O 1
ATOM 622 N N . VAL A 1 77 ? -8.248 19.684 1.360 1.00 13.60 1322 VAL A N 1
ATOM 623 C CA . VAL A 1 77 ? -7.806 21.039 1.704 1.00 12.82 1322 VAL A CA 1
ATOM 624 C C . VAL A 1 77 ? -8.784 21.706 2.663 1.00 16.48 1322 VAL A C 1
ATOM 625 O O . VAL A 1 77 ? -9.989 21.743 2.407 1.00 18.95 1322 VAL A O 1
ATOM 629 N N . VAL A 1 78 ? -8.268 22.197 3.787 1.00 13.46 1323 VAL A N 1
ATOM 630 C CA . VAL A 1 78 ? -9.077 22.970 4.718 1.00 13.45 1323 VAL A CA 1
ATOM 631 C C . VAL A 1 78 ? -8.374 24.291 4.994 1.00 14.61 1323 VAL A C 1
ATOM 632 O O . VAL A 1 78 ? -7.228 24.306 5.431 1.00 15.97 1323 VAL A O 1
ATOM 636 N N . GLU A 1 79 ? -9.082 25.383 4.724 1.00 15.10 1324 GLU A N 1
ATOM 637 C CA . GLU A 1 79 ? -8.546 26.729 4.923 1.00 20.67 1324 GLU A CA 1
ATOM 638 C C . GLU A 1 79 ? -7.107 26.872 4.450 1.00 22.14 1324 GLU A C 1
ATOM 639 O O . GLU A 1 79 ? -6.233 27.348 5.188 1.00 23.79 1324 GLU A O 1
ATOM 645 N N . GLY A 1 80 ? -6.856 26.439 3.218 1.00 20.64 1325 GLY A N 1
ATOM 646 C CA . GLY A 1 80 ? -5.571 26.677 2.587 1.00 19.79 1325 GLY A CA 1
ATOM 647 C C . GLY A 1 80 ? -4.511 25.645 2.914 1.00 25.55 1325 GLY A C 1
ATOM 648 O O . GLY A 1 80 ? -3.430 25.652 2.329 1.00 30.37 1325 GLY A O 1
ATOM 649 N N . GLN A 1 81 ? -4.819 24.746 3.840 1.00 17.67 1326 GLN A N 1
ATOM 650 C CA . GLN A 1 81 ? -3.863 23.727 4.239 1.00 14.68 1326 GLN A CA 1
ATOM 651 C C . GLN A 1 81 ? -4.193 22.353 3.656 1.00 14.95 1326 GLN A C 1
ATOM 652 O O . GLN A 1 81 ? -5.337 21.887 3.738 1.00 15.34 1326 GLN A O 1
ATOM 658 N N . ARG A 1 82 ? -3.180 21.678 3.105 1.00 15.23 1327 ARG A N 1
ATOM 659 C CA . ARG A 1 82 ? -3.387 20.320 2.603 1.00 18.53 1327 ARG A CA 1
ATOM 660 C C . ARG A 1 82 ? -3.187 19.224 3.642 1.00 16.78 1327 ARG A C 1
ATOM 661 O O . ARG A 1 82 ? -2.275 19.278 4.475 1.00 18.37 1327 ARG A O 1
ATOM 669 N N . TYR A 1 83 ? -4.052 18.215 3.557 1.00 15.36 1328 TYR A N 1
ATOM 670 C CA . TYR A 1 83 ? -3.995 17.045 4.421 1.00 18.12 1328 TYR A CA 1
ATOM 671 C C . TYR A 1 83 ? -4.190 15.785 3.578 1.00 19.49 1328 TYR A C 1
ATOM 672 O O . TYR A 1 83 ? -4.727 15.854 2.475 1.00 18.26 1328 TYR A O 1
ATOM 681 N N . HIS A 1 84 ? -3.765 14.640 4.107 1.00 18.79 1329 HIS A N 1
ATOM 682 C CA . HIS A 1 84 ? -3.893 13.370 3.398 1.00 18.92 1329 HIS A CA 1
ATOM 683 C C . HIS A 1 84 ? -5.270 12.737 3.505 1.00 21.97 1329 HIS A C 1
ATOM 684 O O . HIS A 1 84 ? -5.726 12.056 2.579 1.00 19.68 1329 HIS A O 1
ATOM 691 N N . ASP A 1 85 ? -5.917 12.913 4.650 1.00 15.51 1330 ASP A N 1
ATOM 692 C CA . ASP A 1 85 ? -7.150 12.175 4.908 1.00 16.70 1330 ASP A CA 1
ATOM 693 C C . ASP A 1 85 ? -7.937 12.791 6.058 1.00 20.17 1330 ASP A C 1
ATOM 694 O O . ASP A 1 85 ? -7.470 13.731 6.714 1.00 18.25 1330 ASP A O 1
ATOM 699 N N . LEU A 1 86 ? -9.137 12.268 6.291 1.00 18.56 1331 LEU A N 1
ATOM 700 C CA . LEU A 1 86 ? -10.029 12.859 7.281 1.00 16.30 1331 LEU A CA 1
ATOM 701 C C . LEU A 1 86 ? -9.485 12.706 8.694 1.00 15.80 1331 LEU A C 1
ATOM 702 O O . LEU A 1 86 ? -9.646 13.596 9.519 1.00 18.61 1331 LEU A O 1
ATOM 707 N N . ASP A 1 87 ? -8.853 11.578 8.995 1.00 18.95 1332 ASP A N 1
ATOM 708 C CA . ASP A 1 87 ? -8.329 11.408 10.344 1.00 20.50 1332 ASP A CA 1
ATOM 709 C C . ASP A 1 87 ? -7.229 12.422 10.655 1.00 18.78 1332 ASP A C 1
ATOM 710 O O . ASP A 1 87 ? -7.103 12.886 11.788 1.00 19.01 1332 ASP A O 1
ATOM 715 N N . GLN A 1 88 ? -6.432 12.751 9.649 1.00 15.71 1333 GLN A N 1
ATOM 716 C CA . GLN A 1 88 ? -5.366 13.739 9.833 1.00 16.69 1333 GLN A CA 1
ATOM 717 C C . GLN A 1 88 ? -5.969 15.122 10.088 1.00 18.53 1333 GLN A C 1
ATOM 718 O O . GLN A 1 88 ? -5.446 15.894 10.906 1.00 19.76 1333 GLN A O 1
ATOM 724 N N . ILE A 1 89 ? -7.053 15.435 9.380 1.00 16.49 1334 ILE A N 1
ATOM 725 C CA . ILE A 1 89 ? -7.785 16.692 9.603 1.00 18.94 1334 ILE A CA 1
ATOM 726 C C . ILE A 1 89 ? -8.298 16.748 11.031 1.00 18.05 1334 ILE A C 1
ATOM 727 O O . ILE A 1 89 ? -8.174 17.760 11.696 1.00 18.46 1334 ILE A O 1
ATOM 732 N N . ILE A 1 90 ? -8.869 15.654 11.520 1.00 16.42 1335 ILE A N 1
ATOM 733 C CA . ILE A 1 90 ? -9.335 15.645 12.903 1.00 19.19 1335 ILE A CA 1
ATOM 734 C C . ILE A 1 90 ? -8.216 15.929 13.913 1.00 24.53 1335 ILE A C 1
ATOM 735 O O . ILE A 1 90 ? -8.390 16.723 14.832 1.00 20.29 1335 ILE A O 1
ATOM 740 N N . VAL A 1 91 ? -7.059 15.300 13.738 1.00 19.27 1336 VAL A N 1
ATOM 741 C CA . VAL A 1 91 ? -5.944 15.504 14.661 1.00 17.94 1336 VAL A CA 1
ATOM 742 C C . VAL A 1 91 ? -5.247 16.861 14.532 1.00 20.46 1336 VAL A C 1
ATOM 743 O O . VAL A 1 91 ? -4.984 17.524 15.535 1.00 24.79 1336 VAL A O 1
ATOM 747 N N . GLU A 1 92 ? -4.957 17.283 13.307 1.00 16.93 1337 GLU A N 1
ATOM 748 C CA . GLU A 1 92 ? -4.108 18.463 13.118 1.00 14.05 1337 GLU A CA 1
ATOM 749 C C . GLU A 1 92 ? -4.899 19.757 12.960 1.00 16.84 1337 GLU A C 1
ATOM 750 O O . GLU A 1 92 ? -4.385 20.842 13.265 1.00 19.47 1337 GLU A O 1
ATOM 756 N N . TYR A 1 93 ? -6.111 19.660 12.426 1.00 19.80 1338 TYR A N 1
ATOM 757 C CA . TYR A 1 93 ? -6.950 20.833 12.208 1.00 14.27 1338 TYR A CA 1
ATOM 758 C C . TYR A 1 93 ? -7.988 20.993 13.315 1.00 16.07 1338 TYR A C 1
ATOM 759 O O . TYR A 1 93 ? -7.948 21.953 14.084 1.00 18.69 1338 TYR A O 1
ATOM 768 N N . LEU A 1 94 ? -8.924 20.051 13.406 1.00 16.96 1339 LEU A N 1
ATOM 769 C CA . LEU A 1 94 ? -10.036 20.219 14.337 1.00 17.49 1339 LEU A CA 1
ATOM 770 C C . LEU A 1 94 ? -9.627 20.218 15.812 1.00 18.33 1339 LEU A C 1
ATOM 771 O O . LEU A 1 94 ? -10.051 21.086 16.568 1.00 17.77 1339 LEU A O 1
ATOM 776 N N . GLN A 1 95 ? -8.841 19.239 16.236 1.00 17.55 1340 GLN A N 1
ATOM 777 C CA . GLN A 1 95 ? -8.458 19.162 17.643 1.00 19.52 1340 GLN A CA 1
ATOM 778 C C . GLN A 1 95 ? -7.650 20.401 18.049 1.00 20.15 1340 GLN A C 1
ATOM 779 O O . GLN A 1 95 ? -7.691 20.831 19.201 1.00 20.83 1340 GLN A O 1
ATOM 785 N N . ASN A 1 96 ? -6.936 20.973 17.089 1.00 18.17 1341 ASN A N 1
ATOM 786 C CA . ASN A 1 96 ? -6.191 22.201 17.322 1.00 21.96 1341 ASN A CA 1
ATOM 787 C C . ASN A 1 96 ? -7.094 23.388 17.554 1.00 20.09 1341 ASN A C 1
ATOM 788 O O . ASN A 1 96 ? -6.909 24.148 18.499 1.00 18.89 1341 ASN A O 1
ATOM 793 N N . LYS A 1 97 ? -8.042 23.562 16.648 1.00 16.12 1342 LYS A N 1
ATOM 794 C CA . LYS A 1 97 ? -9.036 24.608 16.783 1.00 13.93 1342 LYS A CA 1
ATOM 795 C C . LYS A 1 97 ? -9.778 24.512 18.119 1.00 17.59 1342 LYS A C 1
ATOM 796 O O . LYS A 1 97 ? -10.042 25.529 18.768 1.00 15.65 1342 LYS A O 1
ATOM 802 N N . ILE A 1 98 ? -10.149 23.297 18.519 1.00 16.00 1343 ILE A N 1
ATOM 803 C CA . ILE A 1 98 ? -10.798 23.113 19.814 1.00 14.14 1343 ILE A CA 1
ATOM 804 C C . ILE A 1 98 ? -9.888 23.484 20.971 1.00 16.92 1343 ILE A C 1
ATOM 805 O O . ILE A 1 98 ? -10.306 24.144 21.919 1.00 15.58 1343 ILE A O 1
ATOM 810 N N . ARG A 1 99 ? -8.628 23.060 20.899 1.00 16.52 1344 ARG A N 1
ATOM 811 C CA A ARG A 1 99 ? -7.617 23.432 21.881 0.50 20.07 1344 ARG A CA 1
ATOM 812 C CA B ARG A 1 99 ? -7.679 23.434 21.940 0.50 20.50 1344 ARG A CA 1
ATOM 813 C C . ARG A 1 99 ? -7.551 24.948 22.052 1.00 18.03 1344 ARG A C 1
ATOM 814 O O . ARG A 1 99 ? -7.555 25.477 23.163 1.00 15.47 1344 ARG A O 1
ATOM 829 N N . LEU A 1 100 ? -7.470 25.639 20.922 1.00 14.83 1345 LEU A N 1
ATOM 830 C CA . LEU A 1 100 ? -7.299 27.090 20.929 1.00 14.45 1345 LEU A CA 1
ATOM 831 C C . LEU A 1 100 ? -8.559 27.790 21.447 1.00 14.96 1345 LEU A C 1
ATOM 832 O O . LEU A 1 100 ? -8.466 28.787 22.167 1.00 14.28 1345 LEU A O 1
ATOM 837 N N . LEU A 1 101 ? -9.731 27.257 21.103 1.00 15.19 1346 LEU A N 1
ATOM 838 C CA . LEU A 1 101 ? -10.981 27.835 21.593 1.00 16.43 1346 LEU A CA 1
ATOM 839 C C . LEU A 1 101 ? -10.978 27.771 23.113 1.00 18.69 1346 LEU A C 1
ATOM 840 O O . LEU A 1 101 ? -11.306 28.743 23.794 1.00 16.34 1346 LEU A O 1
ATOM 845 N N . ASN A 1 102 ? -10.601 26.616 23.650 1.00 15.82 1347 ASN A N 1
ATOM 846 C CA . ASN A 1 102 ? -10.562 26.479 25.099 1.00 19.18 1347 ASN A CA 1
ATOM 847 C C . ASN A 1 102 ? -9.490 27.355 25.739 1.00 17.92 1347 ASN A C 1
ATOM 848 O O . ASN A 1 102 ? -9.700 27.889 26.829 1.00 19.50 1347 ASN A O 1
ATOM 853 N N . GLU A 1 103 ? -8.353 27.515 25.064 1.00 15.84 1348 GLU A N 1
ATOM 854 C CA . GLU A 1 103 ? -7.295 28.408 25.560 1.00 13.60 1348 GLU A CA 1
ATOM 855 C C . GLU A 1 103 ? -7.832 29.827 25.745 1.00 18.64 1348 GLU A C 1
ATOM 856 O O . GLU A 1 103 ? -7.613 30.456 26.785 1.00 20.49 1348 GLU A O 1
ATOM 862 N N . LEU A 1 104 ? -8.536 30.329 24.740 1.00 14.36 1349 LEU A N 1
ATOM 863 C CA . LEU A 1 104 ? -9.087 31.683 24.846 1.00 17.95 1349 LEU A CA 1
ATOM 864 C C . LEU A 1 104 ? -10.218 31.820 25.877 1.00 17.19 1349 LEU A C 1
ATOM 865 O O . LEU A 1 104 ? -10.192 32.744 26.691 1.00 17.95 1349 LEU A O 1
ATOM 870 N N . THR A 1 105 ? -11.191 30.914 25.871 1.00 15.63 1350 THR A N 1
ATOM 871 C CA . THR A 1 105 ? -12.318 31.046 26.803 1.00 17.89 1350 THR A CA 1
ATOM 872 C C . THR A 1 105 ? -11.917 30.813 28.261 1.00 18.79 1350 THR A C 1
ATOM 873 O O . THR A 1 105 ? -12.618 31.246 29.176 1.00 19.34 1350 THR A O 1
ATOM 877 N N . SER A 1 106 ? -10.792 30.133 28.471 1.00 16.95 1351 SER A N 1
ATOM 878 C CA A SER A 1 106 ? -10.310 29.869 29.823 0.50 20.53 1351 SER A CA 1
ATOM 879 C CA B SER A 1 106 ? -10.294 29.863 29.816 0.50 20.62 1351 SER A CA 1
ATOM 880 C C . SER A 1 106 ? -9.509 31.045 30.370 1.00 22.20 1351 SER A C 1
ATOM 881 O O . SER A 1 106 ? -9.143 31.065 31.546 1.00 23.18 1351 SER A O 1
ATOM 886 N N . ASN A 1 107 ? -9.242 32.028 29.520 1.00 18.22 1352 ASN A N 1
ATOM 887 C CA . ASN A 1 107 ? -8.394 33.142 29.925 1.00 22.55 1352 ASN A CA 1
ATOM 888 C C . ASN A 1 107 ? -9.094 34.092 30.886 1.00 21.93 1352 ASN A C 1
ATOM 889 O O . ASN A 1 107 ? -10.306 34.295 30.796 1.00 21.37 1352 ASN A O 1
ATOM 894 N N . GLU A 1 108 ? -8.339 34.673 31.812 1.00 22.70 1353 GLU A N 1
ATOM 895 C CA . GLU A 1 108 ? -8.942 35.561 32.804 1.00 22.30 1353 GLU A CA 1
ATOM 896 C C . GLU A 1 108 ? -9.588 36.785 32.177 1.00 23.34 1353 GLU A C 1
ATOM 897 O O . GLU A 1 108 ? -10.451 37.425 32.790 1.00 26.05 1353 GLU A O 1
ATOM 903 N N . LYS A 1 109 ? -9.174 37.118 30.959 1.00 24.05 1354 LYS A N 1
ATOM 904 C CA . LYS A 1 109 ? -9.754 38.264 30.277 1.00 23.83 1354 LYS A CA 1
ATOM 905 C C . LYS A 1 109 ? -10.884 37.890 29.320 1.00 21.50 1354 LYS A C 1
ATOM 906 O O . LYS A 1 109 ? -11.383 38.741 28.581 1.00 24.30 1354 LYS A O 1
ATOM 912 N N . PHE A 1 110 ? -11.306 36.629 29.339 1.00 21.01 1355 PHE A N 1
ATOM 913 C CA . PHE A 1 110 ? -12.467 36.249 28.555 1.00 18.96 1355 PHE A CA 1
ATOM 914 C C . PHE A 1 110 ? -13.748 36.530 29.326 1.00 18.86 1355 PHE A C 1
ATOM 915 O O . PHE A 1 110 ? -13.893 36.137 30.484 1.00 20.32 1355 PHE A O 1
ATOM 923 N N . LYS A 1 111 ? -14.679 37.220 28.682 1.00 19.09 1356 LYS A N 1
ATOM 924 C CA . LYS A 1 111 ? -15.970 37.496 29.304 1.00 21.81 1356 LYS A CA 1
ATOM 925 C C . LYS A 1 111 ? -17.068 36.713 28.620 1.00 20.74 1356 LYS A C 1
ATOM 926 O O . LYS A 1 111 ? -17.184 36.718 27.392 1.00 22.87 1356 LYS A O 1
ATOM 932 N N . ALA A 1 112 ? -17.860 36.013 29.416 1.00 22.84 1357 ALA A N 1
ATOM 933 C CA . ALA A 1 112 ? -19.047 35.398 28.882 1.00 26.91 1357 ALA A CA 1
ATOM 934 C C . ALA A 1 112 ? -20.012 36.562 28.794 1.00 28.62 1357 ALA A C 1
ATOM 935 O O . ALA A 1 112 ? -19.888 37.539 29.535 1.00 38.03 1357 ALA A O 1
ATOM 937 N N . GLY A 1 113 ? -20.957 36.485 27.879 1.00 33.92 1358 GLY A N 1
ATOM 938 C CA . GLY A 1 113 ? -21.883 37.585 27.736 1.00 29.36 1358 GLY A CA 1
ATOM 939 C C . GLY A 1 113 ? -21.731 38.251 26.390 1.00 22.49 1358 GLY A C 1
ATOM 940 O O . GLY A 1 113 ? -20.758 38.025 25.666 1.00 20.51 1358 GLY A O 1
ATOM 941 N N . THR A 1 114 ? -22.708 39.083 26.062 1.00 20.36 1359 THR A N 1
ATOM 942 C CA . THR A 1 114 ? -22.846 39.628 24.725 1.00 19.94 1359 THR A CA 1
ATOM 943 C C . THR A 1 114 ? -21.978 40.848 24.524 1.00 20.70 1359 THR A C 1
ATOM 944 O O . THR A 1 114 ? -21.413 41.385 25.474 1.00 19.77 1359 THR A O 1
ATOM 948 N N . LYS A 1 115 ? -21.897 41.303 23.281 1.00 17.36 1360 LYS A N 1
ATOM 949 C CA . LYS A 1 115 ? -21.125 42.502 22.978 1.00 19.05 1360 LYS A CA 1
ATOM 950 C C . LYS A 1 115 ? -21.585 43.660 23.848 1.00 24.83 1360 LYS A C 1
ATOM 951 O O . LYS A 1 115 ? -20.773 44.354 24.461 1.00 19.14 1360 LYS A O 1
ATOM 957 N N . LYS A 1 116 ? -22.898 43.866 23.908 1.00 21.61 1361 LYS A N 1
ATOM 958 C CA . LYS A 1 116 ? -23.445 44.968 24.687 1.00 24.61 1361 LYS A CA 1
ATOM 959 C C . LYS A 1 116 ? -23.074 44.862 26.160 1.00 21.09 1361 LYS A C 1
ATOM 960 O O . LYS A 1 116 ? -22.761 45.862 26.801 1.00 23.55 1361 LYS A O 1
ATOM 966 N N . GLU A 1 117 ? -23.121 43.648 26.696 1.00 23.17 1362 GLU A N 1
ATOM 967 C CA . GLU A 1 117 ? -22.788 43.432 28.098 1.00 19.48 1362 GLU A CA 1
ATOM 968 C C . GLU A 1 117 ? -21.321 43.765 28.377 1.00 21.73 1362 GLU A C 1
ATOM 969 O O . GLU A 1 117 ? -20.997 44.395 29.385 1.00 21.58 1362 GLU A O 1
ATOM 975 N N . VAL A 1 118 ? -20.437 43.370 27.469 1.00 20.62 1363 VAL A N 1
ATOM 976 C CA . VAL A 1 118 ? -19.017 43.598 27.693 1.00 18.72 1363 VAL A CA 1
ATOM 977 C C . VAL A 1 118 ? -18.665 45.071 27.493 1.00 19.10 1363 VAL A C 1
ATOM 978 O O . VAL A 1 118 ? -17.846 45.625 28.231 1.00 22.02 1363 VAL A O 1
ATOM 982 N N . VAL A 1 119 ? -19.313 45.722 26.527 1.00 19.86 1364 VAL A N 1
ATOM 983 C CA . VAL A 1 119 ? -19.146 47.161 26.351 1.00 19.81 1364 VAL A CA 1
ATOM 984 C C . VAL A 1 119 ? -19.559 47.909 27.612 1.00 25.07 1364 VAL A C 1
ATOM 985 O O . VAL A 1 119 ? -18.855 48.811 28.051 1.00 22.66 1364 VAL A O 1
ATOM 989 N N . LYS A 1 120 ? -20.693 47.528 28.197 1.00 22.25 1365 LYS A N 1
ATOM 990 C CA . LYS A 1 120 ? -21.141 48.155 29.435 1.00 27.53 1365 LYS A CA 1
ATOM 991 C C . LYS A 1 120 ? -20.178 47.880 30.587 1.00 28.66 1365 LYS A C 1
ATOM 992 O O . LYS A 1 120 ? -19.920 48.761 31.406 1.00 32.51 1365 LYS A O 1
ATOM 998 N N . PHE A 1 121 ? -19.648 46.663 30.661 1.00 27.64 1366 PHE A N 1
ATOM 999 C CA . PHE A 1 121 ? -18.704 46.349 31.726 1.00 26.72 1366 PHE A CA 1
ATOM 1000 C C . PHE A 1 121 ? -17.476 47.249 31.631 1.00 31.39 1366 PHE A C 1
ATOM 1001 O O . PHE A 1 121 ? -16.954 47.724 32.641 1.00 32.99 1366 PHE A O 1
ATOM 1009 N N . ILE A 1 122 ? -17.027 47.491 30.407 1.00 27.13 1367 ILE A N 1
ATOM 1010 C CA . ILE A 1 122 ? -15.857 48.327 30.171 1.00 21.56 1367 ILE A CA 1
ATOM 1011 C C . ILE A 1 122 ? -16.129 49.812 30.423 1.00 27.86 1367 ILE A C 1
ATOM 1012 O O . ILE A 1 122 ? -15.305 50.494 31.030 1.00 28.76 1367 ILE A O 1
ATOM 1017 N N . GLU A 1 123 ? -17.275 50.312 29.964 1.00 27.50 1368 GLU A N 1
ATOM 1018 C CA . GLU A 1 123 ? -17.676 51.686 30.267 1.00 30.40 1368 GLU A CA 1
ATOM 1019 C C . GLU A 1 123 ? -17.703 51.910 31.780 1.00 35.34 1368 GLU A C 1
ATOM 1020 O O . GLU A 1 123 ? -17.080 52.839 32.293 1.00 35.34 1368 GLU A O 1
ATOM 1026 N N . ASP A 1 124 ? -18.428 51.052 32.491 1.00 35.44 1369 ASP A N 1
ATOM 1027 C CA . ASP A 1 124 ? -18.510 51.163 33.943 1.00 40.98 1369 ASP A CA 1
ATOM 1028 C C . ASP A 1 124 ? -17.126 51.107 34.589 1.00 42.63 1369 ASP A C 1
ATOM 1029 O O . ASP A 1 124 ? -16.800 51.935 35.437 1.00 44.64 1369 ASP A O 1
ATOM 1034 N N . TYR A 1 125 ? -16.314 50.134 34.184 1.00 34.74 1370 TYR A N 1
ATOM 1035 C CA . TYR A 1 125 ? -14.972 49.991 34.740 1.00 33.38 1370 TYR A CA 1
ATOM 1036 C C . TYR A 1 125 ? -14.110 51.227 34.497 1.00 35.64 1370 TYR A C 1
ATOM 1037 O O . TYR A 1 125 ? -13.353 51.651 35.373 1.00 39.69 1370 TYR A O 1
ATOM 1046 N N . SER A 1 126 ? -14.212 51.792 33.300 1.00 31.36 1371 SER A N 1
ATOM 1047 C CA . SER A 1 126 ? -13.476 53.009 32.978 1.00 37.50 1371 SER A CA 1
ATOM 1048 C C . SER A 1 126 ? -13.921 54.163 33.874 1.00 41.47 1371 SER A C 1
ATOM 1049 O O . SER A 1 126 ? -13.117 55.015 34.245 1.00 40.06 1371 SER A O 1
ATOM 1052 N N . LYS A 1 127 ? -15.206 54.182 34.215 1.00 46.21 1372 LYS A N 1
ATOM 1053 C CA . LYS A 1 127 ? -15.757 55.206 35.096 1.00 52.03 1372 LYS A CA 1
ATOM 1054 C C . LYS A 1 127 ? -14.996 55.221 36.418 1.00 53.52 1372 LYS A C 1
ATOM 1055 O O . LYS A 1 127 ? -14.570 56.274 36.896 1.00 53.23 1372 LYS A O 1
ATOM 1061 N N . VAL A 1 128 ? -14.829 54.037 36.996 1.00 52.60 1373 VAL A N 1
ATOM 1062 C CA . VAL A 1 128 ? -14.171 53.874 38.287 1.00 52.26 1373 VAL A CA 1
ATOM 1063 C C . VAL A 1 128 ? -12.660 54.046 38.184 1.00 48.57 1373 VAL A C 1
ATOM 1064 O O . VAL A 1 128 ? -12.035 54.633 39.066 1.00 51.90 1373 VAL A O 1
ATOM 1068 N N . ASN A 1 129 ? -12.076 53.529 37.107 1.00 37.81 1374 ASN A N 1
ATOM 1069 C CA . ASN A 1 129 ? -10.634 53.611 36.901 1.00 34.99 1374 ASN A CA 1
ATOM 1070 C C . ASN A 1 129 ? -10.271 54.377 35.633 1.00 37.66 1374 ASN A C 1
ATOM 1071 O O . ASN A 1 129 ? -9.816 53.784 34.653 1.00 38.26 1374 ASN A O 1
ATOM 1076 N N . PRO A 1 130 ? -10.453 55.705 35.660 1.00 33.07 1375 PRO A N 1
ATOM 1077 C CA . PRO A 1 130 ? -10.329 56.580 34.490 1.00 33.28 1375 PRO A CA 1
ATOM 1078 C C . PRO A 1 130 ? -8.924 56.621 33.909 1.00 30.03 1375 PRO A C 1
ATOM 1079 O O . PRO A 1 130 ? -8.760 57.033 32.764 1.00 33.56 1375 PRO A O 1
ATOM 1083 N N . LYS A 1 131 ? -7.925 56.207 34.678 1.00 36.01 1376 LYS A N 1
ATOM 1084 C CA . LYS A 1 131 ? -6.554 56.242 34.187 1.00 39.57 1376 LYS A CA 1
ATOM 1085 C C . LYS A 1 131 ? -6.040 54.890 33.713 1.00 32.36 1376 LYS A C 1
ATOM 1086 O O . LYS A 1 131 ? -4.959 54.811 33.135 1.00 35.48 1376 LYS A O 1
ATOM 1092 N N . LYS A 1 132 ? -6.818 53.832 33.945 1.00 33.49 1377 LYS A N 1
ATOM 1093 C CA . LYS A 1 132 ? -6.378 52.476 33.625 1.00 37.60 1377 LYS A CA 1
ATOM 1094 C C . LYS A 1 132 ? -6.974 51.969 32.317 1.00 31.51 1377 LYS A C 1
ATOM 1095 O O . LYS A 1 132 ? -8.178 52.066 32.091 1.00 34.71 1377 LYS A O 1
ATOM 1101 N N . SER A 1 133 ? -6.126 51.423 31.459 1.00 30.20 1378 SER A N 1
ATOM 1102 C CA . SER A 1 133 ? -6.607 50.773 30.253 1.00 27.10 1378 SER A CA 1
ATOM 1103 C C . SER A 1 133 ? -7.267 49.454 30.640 1.00 27.25 1378 SER A C 1
ATOM 1104 O O . SER A 1 133 ? -6.937 48.861 31.664 1.00 26.70 1378 SER A O 1
ATOM 1107 N N . VAL A 1 134 ? -8.208 48.997 29.826 1.00 21.32 1379 VAL A N 1
ATOM 1108 C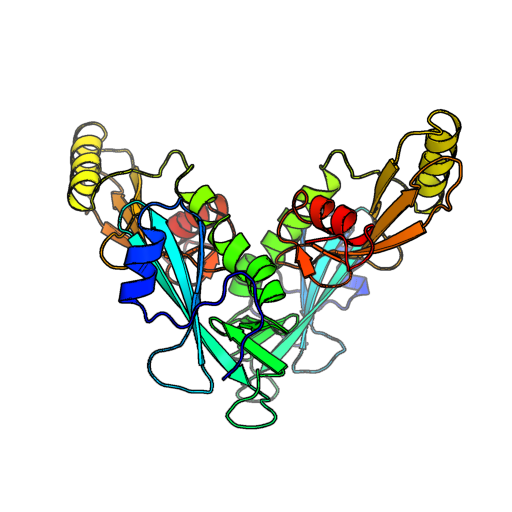 CA . VAL A 1 134 ? -8.824 47.702 30.062 1.00 21.11 1379 VAL A CA 1
ATOM 1109 C C . VAL A 1 134 ? -9.135 47.064 28.723 1.00 19.65 1379 VAL A C 1
ATOM 1110 O O . VAL A 1 134 ? -9.342 47.761 27.728 1.00 19.20 1379 VAL A O 1
ATOM 1114 N N . TYR A 1 135 ? -9.135 45.736 28.693 1.00 19.97 1380 TYR A N 1
ATOM 1115 C CA . TYR A 1 135 ? -9.565 45.010 27.506 1.00 24.41 1380 TYR A CA 1
ATOM 1116 C C . TYR A 1 135 ? -10.074 43.617 27.854 1.00 19.29 1380 TYR A C 1
ATOM 1117 O O . TYR A 1 135 ? -9.578 42.974 28.783 1.00 21.67 1380 TYR A O 1
ATOM 1126 N N . TYR A 1 136 ? -11.075 43.169 27.103 1.00 18.77 1381 TYR A N 1
ATOM 1127 C CA . TYR A 1 136 ? -11.652 41.841 27.268 1.00 19.30 1381 TYR A CA 1
ATOM 1128 C C . TYR A 1 136 ? -11.888 41.187 25.917 1.00 19.53 1381 TYR A C 1
ATOM 1129 O O . TYR A 1 136 ? -12.055 41.877 24.914 1.00 17.63 1381 TYR A O 1
ATOM 1138 N N . PHE A 1 137 ? -11.883 39.854 25.901 1.00 18.78 1382 PHE A N 1
ATOM 1139 C CA . PHE A 1 137 ? -12.326 39.073 24.753 1.00 16.50 1382 PHE A CA 1
ATOM 1140 C C . PHE A 1 137 ? -13.697 38.514 25.083 1.00 16.58 1382 PHE A C 1
ATOM 1141 O O . PHE A 1 137 ? -13.982 38.200 26.243 1.00 17.20 1382 PHE A O 1
ATOM 1149 N N . SER A 1 138 ? -14.547 38.401 24.067 1.00 15.88 1383 SER A N 1
ATOM 1150 C CA . 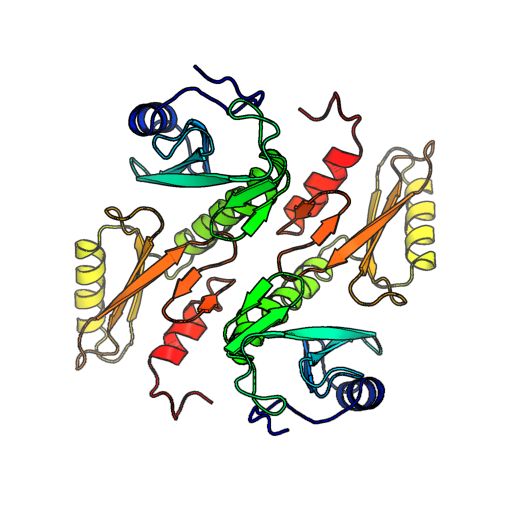SER A 1 138 ? -15.834 37.728 24.208 1.00 12.96 1383 SER A CA 1
ATOM 1151 C C . SER A 1 138 ? -16.231 37.039 22.900 1.00 13.65 1383 SER A C 1
ATOM 1152 O O . SER A 1 138 ? -15.666 37.304 21.843 1.00 17.42 1383 SER A O 1
ATOM 1155 N N . LEU A 1 139 ? -17.193 36.120 22.970 1.00 12.96 1384 LEU A N 1
ATOM 1156 C CA . LEU A 1 139 ? -17.588 35.381 21.789 1.00 15.30 1384 LEU A CA 1
ATOM 1157 C C . LEU A 1 139 ? -18.489 36.183 20.867 1.00 17.41 1384 LEU A C 1
ATOM 1158 O O . LEU A 1 139 ? -19.404 36.870 21.314 1.00 21.02 1384 LEU A O 1
ATOM 1163 N N . ASN A 1 140 ? -18.209 36.101 19.572 1.00 15.66 1385 ASN A N 1
ATOM 1164 C CA . ASN A 1 140 ? -19.084 36.675 18.557 1.00 15.39 1385 ASN A CA 1
ATOM 1165 C C . ASN A 1 140 ? -20.142 35.637 18.217 1.00 18.15 1385 ASN A C 1
ATOM 1166 O O . ASN A 1 140 ? -19.887 34.687 17.482 1.00 17.69 1385 ASN A O 1
ATOM 1171 N N . TYR A 1 141 ? -21.341 35.826 18.752 1.00 19.34 1386 TYR A N 1
ATOM 1172 C CA . TYR A 1 141 ? -22.356 34.792 18.634 1.00 17.32 1386 TYR A CA 1
ATOM 1173 C C . TYR A 1 141 ? -23.030 34.765 17.270 1.00 17.98 1386 TYR A C 1
ATOM 1174 O O . TYR A 1 141 ? -23.672 33.781 16.908 1.00 25.66 1386 TYR A O 1
ATOM 1183 N N . GLU A 1 142 ? -22.890 35.836 16.503 1.00 21.76 1387 GLU A N 1
ATOM 1184 C CA . GLU A 1 142 ? -23.525 35.888 15.192 1.00 26.02 1387 GLU A CA 1
ATOM 1185 C C . GLU A 1 142 ? -22.598 35.454 14.064 1.00 26.45 1387 GLU A C 1
ATOM 1186 O O . GLU A 1 142 ? -23.041 35.212 12.943 1.00 26.32 1387 GLU A O 1
ATOM 1192 N N . ASN A 1 143 ? -21.308 35.358 14.361 1.00 21.69 1388 ASN A N 1
ATOM 1193 C CA . ASN A 1 143 ? -20.340 34.928 13.370 1.00 20.28 1388 ASN A CA 1
ATOM 1194 C C . ASN A 1 143 ? -19.460 33.877 14.013 1.00 20.62 1388 ASN A C 1
ATOM 1195 O O . ASN A 1 143 ? -18.381 34.193 14.507 1.00 17.80 1388 ASN A O 1
ATOM 1200 N N . PRO A 1 144 ? -19.938 32.623 14.046 1.00 19.56 1389 PRO A N 1
ATOM 1201 C CA . PRO A 1 144 ? -19.257 31.575 14.809 1.00 17.12 1389 PRO A CA 1
ATOM 1202 C C . PRO A 1 144 ? -17.791 31.414 14.446 1.00 20.80 1389 PRO A C 1
ATOM 1203 O O . PRO A 1 144 ? -17.423 31.304 13.275 1.00 24.56 1389 PRO A O 1
ATOM 1207 N N . GLY A 1 145 ? -16.959 31.403 15.472 1.00 16.57 1390 GLY A N 1
ATOM 1208 C CA . GLY A 1 145 ? -15.530 31.288 15.287 1.00 14.46 1390 GLY A CA 1
ATOM 1209 C C . GLY A 1 145 ? -14.804 32.602 15.447 1.00 17.83 1390 GLY A C 1
ATOM 1210 O O . GLY A 1 145 ? -13.586 32.616 15.459 1.00 18.09 1390 GLY A O 1
ATOM 1211 N N . TRP A 1 146 ? -15.550 33.698 15.567 1.00 16.51 1391 TRP A N 1
ATOM 1212 C CA . TRP A 1 146 ? -14.941 35.012 15.808 1.00 13.36 1391 TRP A CA 1
ATOM 1213 C C . TRP A 1 146 ? -15.084 35.379 17.275 1.00 14.26 1391 TRP A C 1
ATOM 1214 O O . TRP A 1 146 ? -15.974 34.888 17.967 1.00 17.41 1391 TRP A O 1
ATOM 1225 N N . PHE A 1 147 ? -14.184 36.250 17.725 1.00 14.10 1392 PHE A N 1
ATOM 1226 C CA . PHE A 1 147 ? -14.215 36.825 19.048 1.00 13.99 1392 PHE A CA 1
ATOM 1227 C C . PHE A 1 147 ? -14.204 38.344 18.883 1.00 15.98 1392 PHE A C 1
ATOM 1228 O O . PHE A 1 147 ? -13.657 38.880 17.900 1.00 13.20 1392 PHE A O 1
ATOM 1236 N N . TYR A 1 148 ? -14.799 39.038 19.844 1.00 13.55 1393 TYR A N 1
ATOM 1237 C CA . TYR A 1 148 ? -14.570 40.472 19.952 1.00 15.31 1393 TYR A CA 1
ATOM 1238 C C . TYR A 1 148 ? -13.372 40.737 20.851 1.00 16.60 1393 TYR A C 1
ATOM 1239 O O . TYR A 1 148 ? -13.113 39.988 21.794 1.00 18.49 1393 TYR A O 1
ATOM 1248 N N . LEU A 1 149 ? -12.633 41.793 20.532 1.00 13.29 1394 LEU A N 1
ATOM 1249 C CA . LEU A 1 149 ? -11.609 42.340 21.403 1.00 14.72 1394 LEU A CA 1
ATOM 1250 C C . LEU A 1 149 ? -12.040 43.774 21.671 1.00 14.80 1394 LEU A C 1
ATOM 1251 O O . LEU A 1 149 ? -11.961 44.621 20.790 1.00 16.48 1394 LEU A O 1
ATOM 1256 N N . ILE A 1 150 ? -12.530 44.021 22.880 1.00 12.94 1395 ILE A N 1
ATOM 1257 C CA . ILE A 1 150 ? -13.151 45.302 23.224 1.00 12.08 1395 ILE A CA 1
ATOM 1258 C C . ILE A 1 150 ? -12.265 45.969 24.270 1.00 15.22 1395 ILE A C 1
ATOM 1259 O O . ILE A 1 150 ? -11.884 45.339 25.261 1.00 16.85 1395 ILE A O 1
ATOM 1264 N N . PHE A 1 151 ? -11.919 47.231 24.035 1.00 13.85 1396 PHE A N 1
ATOM 1265 C CA . PHE A 1 151 ? -10.901 47.909 24.843 1.00 16.18 1396 PHE A CA 1
ATOM 1266 C C . PHE A 1 151 ? -11.100 49.419 24.929 1.00 17.31 1396 PHE A C 1
ATOM 1267 O O . PHE A 1 151 ? -11.756 50.029 24.089 1.00 16.94 1396 PHE A O 1
ATOM 1275 N N . LYS A 1 152 ? -10.505 50.005 25.959 1.00 18.23 1397 LYS A N 1
ATOM 1276 C CA . LYS A 1 152 ? -10.569 51.439 26.183 1.00 20.14 1397 LYS A CA 1
ATOM 1277 C C . LYS A 1 152 ? -9.312 51.827 26.948 1.00 22.04 1397 LYS A C 1
ATOM 1278 O O . LYS A 1 152 ? -9.001 51.237 27.989 1.00 23.20 1397 LYS A O 1
ATOM 1284 N N . LEU A 1 153 ? -8.581 52.803 26.415 1.00 18.90 1398 LEU A N 1
ATOM 1285 C CA . LEU A 1 153 ? -7.279 53.200 26.940 1.00 25.97 1398 LEU A CA 1
ATOM 1286 C C . LEU A 1 153 ? -7.370 53.971 28.261 1.00 24.64 1398 LEU A C 1
ATOM 1287 O O . LEU A 1 153 ? -6.569 53.762 29.173 1.00 25.63 1398 LEU A O 1
ATOM 1292 N N . ASN A 1 154 ? -8.343 54.870 28.342 1.00 22.34 1399 ASN A N 1
ATOM 1293 C CA . ASN A 1 154 ? -8.589 55.661 29.541 1.00 27.71 1399 ASN A CA 1
ATOM 1294 C C . ASN A 1 154 ? -9.884 56.433 29.360 1.00 24.81 1399 ASN A C 1
ATOM 1295 O O . ASN A 1 154 ? -10.523 56.344 28.312 1.00 24.28 1399 ASN A O 1
ATOM 1300 N N . ALA A 1 155 ? -10.265 57.203 30.374 1.00 26.82 1400 ALA A N 1
ATOM 1301 C CA . ALA A 1 155 ? -11.545 57.900 30.352 1.00 27.66 1400 ALA A CA 1
ATOM 1302 C C . ALA A 1 155 ? -11.660 58.927 29.218 1.00 31.49 1400 ALA A C 1
ATOM 1303 O O . ALA A 1 155 ? -12.759 59.247 28.772 1.00 28.66 1400 ALA A O 1
ATOM 1305 N N . GLU A 1 156 ? -10.525 59.439 28.752 1.00 35.24 1401 GLU A N 1
ATOM 1306 C CA . GLU A 1 156 ? -10.531 60.472 27.721 1.00 34.68 1401 GLU A CA 1
ATOM 1307 C C . GLU A 1 156 ? -10.491 59.898 26.308 1.00 34.65 1401 GLU A C 1
ATOM 1308 O O . GLU A 1 156 ? -10.494 60.641 25.328 1.00 34.33 1401 GLU A O 1
ATOM 1314 N N . SER A 1 157 ? -10.454 58.575 26.206 1.00 24.93 1402 SER A N 1
ATOM 1315 C CA . SER A 1 157 ? -10.359 57.916 24.909 1.00 29.77 1402 SER A CA 1
ATOM 1316 C C . SER A 1 157 ? -11.599 57.086 24.602 1.00 27.15 1402 SER A C 1
ATOM 1317 O O . SER A 1 157 ? -12.357 56.717 25.498 1.00 23.59 1402 SER A O 1
ATOM 1320 N N . LYS A 1 158 ? -11.795 56.792 23.323 1.00 25.30 1403 LYS A N 1
ATOM 1321 C CA . LYS A 1 158 ? -12.939 56.013 22.884 1.00 23.65 1403 LYS A CA 1
ATOM 1322 C C . LYS A 1 158 ? -12.804 54.531 23.237 1.00 19.62 1403 LYS A C 1
ATOM 1323 O O . LYS A 1 158 ? -11.696 54.013 23.376 1.00 23.27 1403 LYS A O 1
ATOM 1329 N N . LEU A 1 159 ? -13.945 53.871 23.394 1.00 19.35 1404 LEU A N 1
ATOM 1330 C CA . LEU A 1 159 ? -14.002 52.409 23.398 1.00 21.10 1404 LEU A CA 1
ATOM 1331 C C . LEU A 1 159 ? -13.960 51.925 21.953 1.00 18.34 1404 LEU A C 1
ATOM 1332 O O . LEU A 1 159 ? -14.627 52.485 21.082 1.00 20.22 1404 LEU A O 1
ATOM 1337 N N . TYR A 1 160 ? -13.166 50.889 21.697 1.00 16.93 1405 TYR A N 1
ATOM 1338 C CA . TYR A 1 160 ? -13.053 50.323 20.362 1.00 17.14 1405 TYR A CA 1
ATOM 1339 C C . TYR A 1 160 ? -13.349 48.837 20.382 1.00 15.15 1405 TYR A C 1
ATOM 1340 O O . TYR A 1 160 ? -13.199 48.175 21.406 1.00 14.89 1405 TYR A O 1
ATOM 1349 N N . ILE A 1 161 ? -13.761 48.326 19.233 1.00 15.18 1406 ILE A N 1
ATOM 1350 C CA . ILE A 1 161 ? -14.012 46.909 19.079 1.00 14.23 1406 ILE A CA 1
ATOM 1351 C C . ILE A 1 161 ? -13.212 46.415 17.904 1.00 11.10 1406 ILE A C 1
ATOM 1352 O O . ILE A 1 161 ? -13.436 46.828 16.762 1.00 13.74 1406 ILE A O 1
ATOM 1357 N N . TRP A 1 162 ? -12.259 45.530 18.189 1.00 16.46 1407 TRP A N 1
ATOM 1358 C CA . TRP A 1 162 ? -11.532 44.828 17.142 1.00 18.75 1407 TRP A CA 1
ATOM 1359 C C . TRP A 1 162 ? -12.032 43.388 17.043 1.00 16.75 1407 TRP A C 1
ATOM 1360 O O . TRP A 1 162 ? -12.824 42.936 17.870 1.00 15.44 1407 TRP A O 1
ATOM 1371 N N . ASN A 1 163 ? -11.565 42.660 16.033 1.00 12.93 1408 ASN A N 1
ATOM 1372 C CA . ASN A 1 163 ? -12.137 41.352 15.735 1.00 13.55 1408 ASN A CA 1
ATOM 1373 C C . ASN A 1 163 ? -11.032 40.321 15.619 1.00 14.60 1408 ASN A C 1
ATOM 1374 O O . ASN A 1 163 ? -10.021 40.575 14.979 1.00 15.99 1408 ASN A O 1
ATOM 1379 N N . VAL A 1 164 ? -11.248 39.162 16.235 1.00 10.94 1409 VAL A N 1
ATOM 1380 C CA . VAL A 1 164 ? -10.232 38.116 16.275 1.00 12.53 1409 VAL A CA 1
ATOM 1381 C C . VAL A 1 164 ? -10.854 36.840 15.725 1.00 13.55 1409 VAL A C 1
ATOM 1382 O O . VAL A 1 164 ? -11.930 36.437 16.164 1.00 16.19 1409 VAL A O 1
ATOM 1386 N N . LYS A 1 165 ? -10.194 36.206 14.751 1.00 12.97 1410 LYS A N 1
ATOM 1387 C CA . LYS A 1 165 ? -10.726 34.974 14.155 1.00 12.03 1410 LYS A CA 1
ATOM 1388 C C . LYS A 1 165 ? -9.954 33.763 14.666 1.00 12.45 1410 LYS A C 1
ATOM 1389 O O . LYS A 1 165 ? -8.721 33.726 14.624 1.00 15.01 1410 LYS A O 1
ATOM 1395 N N . LEU A 1 166 ? -10.693 32.782 15.170 1.00 12.92 1411 LEU A N 1
ATOM 1396 C CA . LEU A 1 166 ? -10.091 31.521 15.603 1.00 11.90 1411 LEU A CA 1
ATOM 1397 C C . LEU A 1 166 ? -9.690 30.739 14.365 1.00 13.00 1411 LEU A C 1
ATOM 1398 O O . LEU A 1 166 ? -10.527 30.475 13.504 1.00 17.72 1411 LEU A O 1
ATOM 1403 N N . THR A 1 167 ? -8.414 30.376 14.260 1.00 16.34 1412 THR A N 1
ATOM 1404 C CA . THR A 1 167 ? -7.982 29.475 13.188 1.00 16.47 1412 THR A CA 1
ATOM 1405 C C . THR A 1 167 ? -7.362 28.219 13.782 1.00 16.92 1412 THR A C 1
ATOM 1406 O O . THR A 1 167 ? -7.233 28.092 14.997 1.00 16.99 1412 THR A O 1
ATOM 1410 N N . HIS A 1 168 ? -6.994 27.274 12.926 1.00 19.40 1413 HIS A N 1
ATOM 1411 C CA . HIS A 1 168 ? -6.366 26.055 13.420 1.00 20.97 1413 HIS A CA 1
ATOM 1412 C C . HIS A 1 168 ? -4.921 26.271 13.868 1.00 23.25 1413 HIS A C 1
ATOM 1413 O O . HIS A 1 168 ? -4.335 25.408 14.514 1.00 24.31 1413 HIS A O 1
ATOM 1420 N N . THR A 1 169 ? -4.359 27.436 13.549 1.00 26.59 1414 THR A N 1
ATOM 1421 C CA . THR A 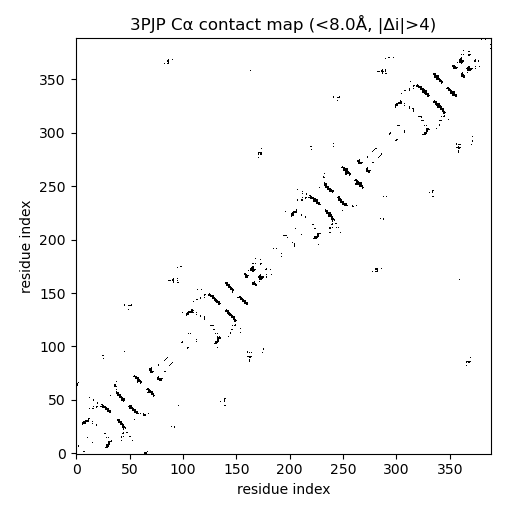1 169 ? -2.981 27.738 13.930 1.00 28.35 1414 THR A CA 1
ATOM 1422 C C . THR A 1 169 ? -2.890 28.803 15.018 1.00 23.31 1414 THR A C 1
ATOM 1423 O O . THR A 1 169 ? -1.831 29.000 15.604 1.00 23.68 1414 THR A O 1
ATOM 1427 N N . GLY A 1 170 ? -3.998 29.482 15.308 1.00 18.02 1415 GLY A N 1
ATOM 1428 C CA . GLY A 1 170 ? -3.954 30.507 16.334 1.00 17.45 1415 GLY A CA 1
ATOM 1429 C C . GLY A 1 170 ? -5.097 31.490 16.209 1.00 20.03 1415 GLY A C 1
ATOM 1430 O O . GLY A 1 170 ? -6.176 31.142 15.728 1.00 19.88 1415 GLY A O 1
ATOM 1431 N N . PHE A 1 171 ? -4.835 32.727 16.615 1.00 15.45 1416 PHE A N 1
ATOM 1432 C CA . PHE A 1 171 ? -5.850 33.772 16.671 1.00 16.62 1416 PHE A CA 1
ATOM 1433 C C . PHE A 1 171 ? -5.466 34.888 15.715 1.00 13.94 1416 PHE A C 1
ATOM 1434 O O . PHE A 1 171 ? -4.437 35.570 15.916 1.00 16.57 1416 PHE A O 1
ATOM 1442 N N . PHE A 1 172 ? -6.246 35.056 14.655 1.00 14.62 1417 PHE A N 1
ATOM 1443 C CA . PHE A 1 172 ? -5.929 36.077 13.668 1.00 14.55 1417 PHE A CA 1
ATOM 1444 C C . PHE A 1 172 ? -6.449 37.433 14.116 1.00 14.98 1417 PHE A C 1
ATOM 1445 O O . PHE A 1 172 ? -7.638 37.608 14.370 1.00 16.48 1417 PHE A O 1
ATOM 1453 N N . LEU A 1 173 ? -5.520 38.367 14.254 1.00 13.88 1418 LEU A N 1
ATOM 1454 C CA . LEU A 1 173 ? -5.844 39.755 14.567 1.00 13.40 1418 LEU A CA 1
ATOM 1455 C C . LEU A 1 173 ? -5.078 40.677 13.622 1.00 12.18 1418 LEU A C 1
ATOM 1456 O O . LEU A 1 173 ? -3.843 40.811 13.729 1.00 15.45 1418 LEU A O 1
ATOM 1461 N N . VAL A 1 174 ? -5.822 41.294 12.699 1.00 14.36 1419 VAL A N 1
ATOM 1462 C CA . VAL A 1 174 ? -5.307 42.303 11.764 1.00 17.12 1419 VAL A CA 1
ATOM 1463 C C . VAL A 1 174 ? -4.238 41.792 10.789 1.00 18.46 1419 VAL A C 1
ATOM 1464 O O . VAL A 1 174 ? -4.436 41.819 9.571 1.00 19.93 1419 VAL A O 1
ATOM 1468 N N . ASN A 1 175 ? -3.125 41.312 11.327 1.00 18.03 1420 ASN A N 1
ATOM 1469 C CA . ASN A 1 175 ? -1.993 40.941 10.490 1.00 21.45 1420 ASN A CA 1
ATOM 1470 C C . ASN A 1 175 ? -1.540 39.502 10.618 1.00 20.90 1420 ASN A C 1
ATOM 1471 O O . ASN A 1 175 ? -1.336 38.823 9.612 1.00 22.67 1420 ASN A O 1
ATOM 1476 N N . TYR A 1 176 ? -1.396 39.037 11.854 1.00 18.14 1421 TYR A N 1
ATOM 1477 C CA . TYR A 1 176 ? -0.814 37.733 12.105 1.00 18.36 1421 TYR A CA 1
ATOM 1478 C C . TYR A 1 176 ? -1.804 36.772 12.732 1.00 21.29 1421 TYR A C 1
ATOM 1479 O O . TYR A 1 176 ? -2.779 37.180 13.361 1.00 17.12 1421 TYR A O 1
ATOM 1488 N N . ASN A 1 177 ? -1.506 35.491 12.572 1.00 16.15 1422 ASN A N 1
ATOM 1489 C CA . ASN A 1 177 ? -2.195 34.417 13.249 1.00 14.24 1422 ASN A CA 1
ATOM 1490 C C . ASN A 1 177 ? -1.395 34.119 14.505 1.00 13.16 1422 ASN A C 1
ATOM 1491 O O . ASN A 1 177 ? -0.445 33.334 14.466 1.00 18.12 1422 ASN A O 1
ATOM 1496 N N . TYR A 1 178 ? -1.729 34.774 15.611 1.00 15.21 1423 TYR A N 1
ATOM 1497 C CA . TYR A 1 178 ? -0.966 34.631 16.850 1.00 13.35 1423 TYR A CA 1
ATOM 1498 C C . TYR A 1 178 ? -1.171 33.247 17.460 1.00 17.33 1423 TYR A C 1
ATOM 1499 O O . TYR A 1 178 ? -2.297 32.836 17.726 1.00 17.51 1423 TYR A O 1
ATOM 1508 N N . PRO A 1 179 ? -0.075 32.499 17.660 1.00 15.57 1424 PRO A N 1
ATOM 1509 C CA . PRO A 1 179 ? -0.280 31.080 17.989 1.00 16.19 1424 PRO A CA 1
ATOM 1510 C C . PRO A 1 179 ? -0.739 30.789 19.418 1.00 15.56 1424 PRO A C 1
ATOM 1511 O O . PRO A 1 179 ? -1.197 29.664 19.673 1.00 20.55 1424 PRO A O 1
ATOM 1515 N N . THR A 1 180 ? -0.582 31.745 20.327 1.00 17.07 1425 THR A N 1
ATOM 1516 C CA . THR A 1 180 ? -1.018 31.591 21.715 1.00 15.81 1425 THR A CA 1
ATOM 1517 C C . THR A 1 180 ? -1.764 32.846 22.178 1.00 19.58 1425 THR A C 1
ATOM 1518 O O . THR A 1 180 ? -1.654 33.907 21.559 1.00 15.09 1425 THR A O 1
ATOM 1522 N N . VAL A 1 181 ? -2.489 32.731 23.287 1.00 17.97 1426 VAL A N 1
ATOM 1523 C CA . VAL A 1 181 ? -3.240 33.872 23.819 1.00 17.43 1426 VAL A CA 1
ATOM 1524 C C . VAL A 1 181 ? -2.277 34.946 24.316 1.00 19.77 1426 VAL A C 1
ATOM 1525 O O . VAL A 1 181 ? -2.526 36.127 24.147 1.00 19.62 1426 VAL A O 1
ATOM 1529 N N . ILE A 1 182 ? -1.164 34.524 24.908 1.00 17.24 1427 ILE A N 1
ATOM 1530 C CA . ILE A 1 182 ? -0.124 35.456 25.328 1.00 18.68 1427 ILE A CA 1
ATOM 1531 C C . ILE A 1 182 ? 0.422 36.283 24.158 1.00 16.59 1427 ILE A C 1
ATOM 1532 O O . ILE A 1 182 ? 0.594 37.498 24.279 1.00 18.79 1427 ILE A O 1
ATOM 1537 N N . GLN A 1 183 ? 0.704 35.630 23.034 1.00 19.80 1428 GLN A N 1
ATOM 1538 C CA . GLN A 1 183 ? 1.226 36.343 21.866 1.00 17.66 1428 GLN A CA 1
ATOM 1539 C C . GLN A 1 183 ? 0.160 37.254 21.282 1.00 17.48 1428 GLN A C 1
ATOM 1540 O O . GLN A 1 183 ? 0.466 38.338 20.781 1.00 18.98 1428 GLN A O 1
ATOM 1546 N N . LEU A 1 184 ? -1.090 36.807 21.344 1.00 15.08 1429 LEU A N 1
ATOM 1547 C CA . LEU A 1 184 ? -2.211 37.624 20.880 1.00 15.44 1429 LEU A CA 1
ATOM 1548 C C . LEU A 1 184 ? -2.325 38.929 21.665 1.00 16.03 1429 LEU A C 1
ATOM 1549 O O . LEU A 1 184 ? -2.517 40.006 21.075 1.00 15.09 1429 LEU A O 1
ATOM 1554 N N . CYS A 1 185 ? -2.239 38.844 22.994 1.00 15.07 1430 CYS A N 1
ATOM 1555 C CA . CYS A 1 185 ? -2.339 40.049 23.807 1.00 16.83 1430 CYS A CA 1
ATOM 1556 C C . CYS A 1 185 ? -1.140 40.957 23.566 1.00 16.68 1430 CYS A C 1
ATOM 1557 O O . CYS A 1 185 ? -1.297 42.155 23.479 1.00 17.84 1430 CYS A O 1
ATOM 1560 N N . ASN A 1 186 ? 0.048 40.368 23.439 1.00 21.68 1431 ASN A N 1
ATOM 1561 C CA . ASN A 1 186 ? 1.229 41.161 23.123 1.00 18.26 1431 ASN A CA 1
ATOM 1562 C C . ASN A 1 186 ? 1.107 41.836 21.753 1.00 19.29 1431 ASN A C 1
ATOM 1563 O O . ASN A 1 186 ? 1.505 42.981 21.585 1.00 18.89 1431 ASN A O 1
ATOM 1568 N N . GLY A 1 187 ? 0.570 41.118 20.776 1.00 17.75 1432 GLY A N 1
ATOM 1569 C CA . GLY A 1 187 ? 0.367 41.665 19.445 1.00 16.13 1432 GLY A CA 1
ATOM 1570 C C . GLY A 1 187 ? -0.654 42.790 19.431 1.00 16.45 1432 GLY A C 1
ATOM 1571 O O . GLY A 1 187 ? -0.461 43.803 18.752 1.00 19.52 1432 GLY A O 1
ATOM 1572 N N . PHE A 1 188 ? -1.745 42.606 20.170 1.00 14.68 1433 PHE A N 1
ATOM 1573 C CA . PHE A 1 188 ? -2.729 43.660 20.383 1.00 18.42 1433 PHE A CA 1
ATOM 1574 C C . PHE A 1 188 ? -2.059 44.920 20.942 1.00 17.54 1433 PHE A C 1
ATOM 1575 O O . PHE A 1 188 ? -2.259 46.025 20.426 1.00 17.20 1433 PHE A O 1
ATOM 1583 N N . LYS A 1 189 ? -1.259 44.760 21.990 1.00 16.72 1434 LYS A N 1
ATOM 1584 C CA . LYS A 1 189 ? -0.620 45.919 22.612 1.00 21.76 1434 LYS A CA 1
ATOM 1585 C C . LYS A 1 189 ? 0.320 46.636 21.645 1.00 21.09 1434 LYS A C 1
ATOM 1586 O O . LYS A 1 189 ? 0.424 47.863 21.666 1.00 21.77 1434 LYS A O 1
ATOM 1592 N N . THR A 1 190 ? 0.969 45.876 20.772 1.00 18.03 1435 THR A N 1
ATOM 1593 C CA . THR A 1 190 ? 1.877 46.447 19.774 1.00 22.14 1435 THR A CA 1
ATOM 1594 C C . THR A 1 190 ? 1.082 47.250 18.731 1.00 20.27 1435 THR A C 1
ATOM 1595 O O . THR A 1 190 ? 1.491 48.341 18.308 1.00 21.02 1435 THR A O 1
ATOM 1599 N N . LEU A 1 191 ? -0.074 46.716 18.350 1.00 17.82 1436 LEU A N 1
ATOM 1600 C CA . LEU A 1 191 ? -0.943 47.354 17.373 1.00 18.43 1436 LEU A CA 1
ATOM 1601 C C . LEU A 1 191 ? -1.599 48.621 17.916 1.00 19.52 1436 LEU A C 1
ATOM 1602 O O . LEU A 1 191 ? -2.174 49.397 17.150 1.00 21.91 1436 LEU A O 1
ATOM 1607 N N . LEU A 1 192 ? -1.540 48.836 19.231 1.00 18.96 1437 LEU A N 1
ATOM 1608 C CA . LEU A 1 192 ? -2.052 50.093 19.793 1.00 20.23 1437 LEU A CA 1
ATOM 1609 C C . LEU A 1 192 ? -1.054 51.242 19.641 1.00 22.59 1437 LEU A C 1
ATOM 1610 O O . LEU A 1 192 ? -1.416 52.394 19.781 1.00 22.10 1437 LEU A O 1
ATOM 1615 N N . LYS A 1 193 ? 0.198 50.912 19.362 1.00 21.87 1438 LYS A N 1
ATOM 1616 C CA . LYS A 1 193 ? 1.242 51.918 19.225 1.00 18.57 1438 LYS A CA 1
ATOM 1617 C C . LYS A 1 193 ? 1.308 52.382 17.782 1.00 18.75 1438 LYS A C 1
ATOM 1618 O O . LYS A 1 193 ? 0.953 51.642 16.872 1.00 22.21 1438 LYS A O 1
ATOM 1624 N N . SER A 1 194 ? 1.767 53.612 17.565 1.00 23.88 1439 SER A N 1
ATOM 1625 C CA . SER A 1 194 ? 2.042 54.050 16.202 1.00 21.96 1439 SER A CA 1
ATOM 1626 C C . SER A 1 194 ? 3.116 53.147 15.605 1.00 23.61 1439 SER A C 1
ATOM 1627 O O . SER A 1 194 ? 3.987 52.645 16.321 1.00 20.71 1439 SER A O 1
ATOM 1630 N N . SER A 1 195 ? 3.051 52.949 14.294 1.00 23.34 1440 SER A N 1
ATOM 1631 C CA . SER A 1 195 ? 3.962 52.041 13.618 1.00 28.36 1440 SER A CA 1
ATOM 1632 C C . SER A 1 195 ? 5.429 52.374 13.858 1.00 26.80 1440 SER A C 1
ATOM 1633 O O . SER A 1 195 ? 6.258 51.473 13.943 1.00 29.26 1440 SER A O 1
ATOM 1636 N N . ASN A 1 196 ? 5.747 53.662 13.967 1.00 22.59 1441 ASN A N 1
ATOM 1637 C CA . ASN A 1 196 ? 7.139 54.075 14.146 1.00 25.86 1441 ASN A CA 1
ATOM 1638 C C . ASN A 1 196 ? 7.642 54.067 15.596 1.00 25.68 1441 ASN A C 1
ATOM 1639 O O . ASN A 1 196 ? 8.767 54.476 15.866 1.00 27.05 1441 ASN A O 1
ATOM 1644 N N . THR A 1 197 ? 6.827 53.570 16.524 1.00 23.98 1442 THR A N 1
ATOM 1645 C CA . THR A 1 197 ? 7.277 53.422 17.912 1.00 22.35 1442 THR A CA 1
ATOM 1646 C C . THR A 1 197 ? 7.115 51.991 18.434 1.00 26.89 1442 THR A C 1
ATOM 1647 O O . THR A 1 197 ? 7.113 51.758 19.644 1.00 23.72 1442 THR A O 1
ATOM 1651 N N . ARG A 1 198 ? 7.005 51.038 17.516 1.00 24.28 1443 ARG A N 1
ATOM 1652 C CA . ARG A 1 198 ? 6.864 49.632 17.896 1.00 24.99 1443 ARG A CA 1
ATOM 1653 C C . ARG A 1 198 ? 8.223 48.952 18.078 1.00 27.83 1443 ARG A C 1
ATOM 1654 O O . ARG A 1 198 ? 8.368 48.063 18.912 1.00 36.00 1443 ARG A O 1
ATOM 1662 N N . ASN A 1 199 ? 9.218 49.383 17.309 1.00 28.86 1444 ASN A N 1
ATOM 1663 C CA . ASN A 1 199 ? 10.520 48.724 17.313 1.00 35.23 1444 ASN A CA 1
ATOM 1664 C C . ASN A 1 199 ? 11.656 49.621 16.827 1.00 39.54 1444 ASN A C 1
ATOM 1665 O O . ASN A 1 199 ? 12.769 49.151 16.596 1.00 43.58 1444 ASN A O 1
ATOM 1671 N N . HIS B 1 5 ? 27.282 42.454 -1.115 1.00 52.59 1250 HIS B N 1
ATOM 1672 C CA . HIS B 1 5 ? 26.397 41.513 -0.434 1.00 52.43 1250 HIS B CA 1
ATOM 1673 C C . HIS B 1 5 ? 24.992 42.100 -0.275 1.00 42.02 1250 HIS B C 1
ATOM 1674 O O . HIS B 1 5 ? 24.829 43.286 0.020 1.00 36.74 1250 HIS B O 1
ATOM 1681 N N . ARG B 1 6 ? 23.982 41.259 -0.477 1.00 39.18 1251 ARG B N 1
ATOM 1682 C CA . ARG B 1 6 ? 22.587 41.677 -0.375 1.00 36.13 1251 ARG B CA 1
ATOM 1683 C C . ARG B 1 6 ? 22.271 42.210 1.017 1.00 27.17 1251 ARG B C 1
ATOM 1684 O O . ARG B 1 6 ? 22.691 41.636 2.020 1.00 30.39 1251 ARG B O 1
ATOM 1692 N N . VAL B 1 7 ? 21.523 43.304 1.079 1.00 29.18 1252 VAL B N 1
ATOM 1693 C CA . VAL B 1 7 ? 21.110 43.860 2.364 1.00 32.34 1252 VAL B CA 1
ATOM 1694 C C . VAL B 1 7 ? 19.604 43.731 2.559 1.00 33.54 1252 VAL B C 1
ATOM 1695 O O . VAL B 1 7 ? 18.817 44.183 1.729 1.00 38.79 1252 VAL B O 1
ATOM 1699 N N . ILE B 1 8 ? 19.208 43.093 3.652 1.00 34.33 1253 ILE B N 1
ATOM 1700 C CA . ILE B 1 8 ? 17.805 43.056 4.026 1.00 36.25 1253 ILE B CA 1
ATOM 1701 C C . ILE B 1 8 ? 17.619 43.993 5.207 1.00 34.67 1253 ILE B C 1
ATOM 1702 O O . ILE B 1 8 ? 18.395 43.951 6.167 1.00 29.95 1253 ILE B O 1
ATOM 1707 N N . ASN B 1 9 ? 16.600 44.845 5.127 1.00 34.59 1254 ASN B N 1
ATOM 1708 C CA . ASN B 1 9 ? 16.299 45.776 6.202 1.00 41.52 1254 ASN B CA 1
ATOM 1709 C C . ASN B 1 9 ? 15.546 45.082 7.321 1.00 45.53 1254 ASN B C 1
ATOM 1710 O O . ASN B 1 9 ? 14.317 45.037 7.327 1.00 48.27 1254 ASN B O 1
ATOM 1715 N N . HIS B 1 10 ? 16.296 44.522 8.259 1.00 36.87 1255 HIS B N 1
ATOM 1716 C CA . HIS B 1 10 ? 15.702 43.872 9.411 1.00 25.81 1255 HIS B CA 1
ATOM 1717 C C . HIS B 1 10 ? 16.721 43.866 10.530 1.00 23.06 1255 HIS B C 1
ATOM 1718 O O . HIS B 1 10 ? 17.897 43.579 10.302 1.00 30.70 1255 HIS B O 1
ATOM 1725 N N . PRO B 1 11 ? 16.273 44.172 11.748 1.00 30.45 1256 PRO B N 1
ATOM 1726 C CA . PRO B 1 11 ? 17.172 44.269 12.900 1.00 31.42 1256 PRO B CA 1
ATOM 1727 C C . PRO B 1 11 ? 17.986 42.996 13.120 1.00 32.01 1256 PRO B C 1
ATOM 1728 O O . PRO B 1 11 ? 19.076 43.060 13.680 1.00 31.68 1256 PRO B O 1
ATOM 1732 N N . TYR B 1 12 ? 17.468 41.849 12.691 1.00 24.71 1257 TYR B N 1
ATOM 1733 C CA . TYR B 1 12 ? 18.167 40.600 12.960 1.00 23.46 1257 TYR B CA 1
ATOM 1734 C C . TYR B 1 12 ? 18.860 40.019 11.739 1.00 27.84 1257 TYR B C 1
ATOM 1735 O O . TYR B 1 12 ? 19.347 38.889 11.777 1.00 23.24 1257 TYR B O 1
ATOM 1744 N N . TYR B 1 13 ? 18.909 40.789 10.658 1.00 25.52 1258 TYR B N 1
ATOM 1745 C CA . TYR B 1 13 ? 19.633 40.349 9.471 1.00 26.00 1258 TYR B CA 1
ATOM 1746 C C . TYR B 1 13 ? 21.135 40.643 9.547 1.00 23.37 1258 TYR B C 1
ATOM 1747 O O . TYR B 1 13 ? 21.558 41.748 9.896 1.00 25.75 1258 TYR B O 1
ATOM 1756 N N . PHE B 1 14 ? 21.924 39.625 9.221 1.00 19.83 1259 PHE B N 1
ATOM 1757 C CA . PHE B 1 14 ? 23.381 39.713 9.138 1.00 22.83 1259 PHE B CA 1
ATOM 1758 C C . PHE B 1 14 ? 23.787 38.904 7.916 1.00 25.81 1259 PHE B C 1
ATOM 1759 O O . PHE B 1 14 ? 23.255 37.807 7.691 1.00 28.20 1259 PHE B O 1
ATOM 1767 N N . PRO B 1 15 ? 24.739 39.417 7.134 1.00 25.48 1260 PRO B N 1
ATOM 1768 C CA . PRO B 1 15 ? 25.286 38.772 5.938 1.00 29.30 1260 PRO B CA 1
ATOM 1769 C C . PRO B 1 15 ? 26.220 37.624 6.320 1.00 30.07 1260 PRO B C 1
ATOM 1770 O O . PRO B 1 15 ? 27.375 37.572 5.896 1.00 32.46 1260 PRO B O 1
ATOM 1774 N N . PHE B 1 16 ? 25.708 36.711 7.135 1.00 28.07 1261 PHE B N 1
ATOM 1775 C CA . PHE B 1 16 ? 26.483 35.578 7.619 1.00 29.70 1261 PHE B CA 1
ATOM 1776 C C . PHE B 1 16 ? 26.261 34.356 6.743 1.00 27.68 1261 PHE B C 1
ATOM 1777 O O . PHE B 1 16 ? 25.200 34.207 6.124 1.00 29.75 1261 PHE B O 1
ATOM 1785 N N . ASN B 1 17 ? 27.254 33.471 6.699 1.00 21.51 1262 ASN B N 1
ATOM 1786 C CA . ASN B 1 17 ? 27.000 32.101 6.257 1.00 26.11 1262 ASN B CA 1
ATOM 1787 C C . ASN B 1 17 ? 26.546 31.283 7.462 1.00 23.42 1262 ASN B C 1
ATOM 1788 O O . ASN B 1 17 ? 26.481 31.797 8.578 1.00 23.94 1262 ASN B O 1
ATOM 1793 N N . GLY B 1 18 ? 26.237 30.011 7.247 1.00 20.54 1263 GLY B N 1
ATOM 1794 C CA . GLY B 1 18 ? 25.844 29.144 8.340 1.00 22.50 1263 GLY B CA 1
ATOM 1795 C C . GLY B 1 18 ? 26.801 29.060 9.517 1.00 22.29 1263 GLY B C 1
ATOM 1796 O O . GLY B 1 18 ? 26.384 29.203 10.663 1.00 22.95 1263 GLY B O 1
ATOM 1797 N N . LYS B 1 19 ? 28.084 28.819 9.249 1.00 28.42 1264 LYS B N 1
ATOM 1798 C CA . LYS B 1 19 ? 29.079 28.719 10.317 1.00 28.25 1264 LYS B CA 1
ATOM 1799 C C . LYS B 1 19 ? 29.219 30.022 11.111 1.00 24.92 1264 LYS B C 1
ATOM 1800 O O . LYS B 1 19 ? 29.295 30.010 12.346 1.00 24.48 1264 LYS B O 1
ATOM 1806 N N . GLN B 1 20 ? 29.239 31.144 10.404 1.00 24.55 1265 GLN B N 1
ATOM 1807 C CA . GLN B 1 20 ? 29.338 32.444 11.061 1.00 23.91 1265 GLN B CA 1
ATOM 1808 C C . GLN B 1 20 ? 28.133 32.696 11.967 1.00 20.97 1265 GLN B C 1
ATOM 1809 O O . GLN B 1 20 ? 28.277 33.229 13.071 1.00 25.60 1265 GLN B O 1
ATOM 1815 N N . ALA B 1 21 ? 26.952 32.281 11.505 1.00 21.46 1266 ALA B N 1
ATOM 1816 C CA . ALA B 1 21 ? 25.730 32.415 12.288 1.00 20.71 1266 ALA B CA 1
ATOM 1817 C C . ALA B 1 21 ? 25.817 31.591 13.568 1.00 21.16 1266 ALA B C 1
ATOM 1818 O O . ALA B 1 21 ? 25.437 32.071 14.639 1.00 21.37 1266 ALA B O 1
ATOM 1820 N N . GLU B 1 22 ? 26.323 30.357 13.460 1.00 20.97 1267 GLU B N 1
ATOM 1821 C CA . GLU B 1 22 ? 26.522 29.522 14.636 1.00 23.35 1267 GLU B CA 1
ATOM 1822 C C . GLU B 1 22 ? 27.537 30.150 15.600 1.00 23.40 1267 GLU B C 1
ATOM 1823 O O . GLU B 1 22 ? 27.325 30.155 16.816 1.00 27.09 1267 GLU B O 1
ATOM 1829 N N . ASP B 1 23 ? 28.622 30.693 15.060 1.00 24.85 1268 ASP B N 1
ATOM 1830 C CA . ASP B 1 23 ? 29.621 31.343 15.902 1.00 29.32 1268 ASP B CA 1
ATOM 1831 C C . ASP B 1 23 ? 29.002 32.541 16.629 1.00 29.77 1268 ASP B C 1
ATOM 1832 O O . ASP B 1 23 ? 29.251 32.759 17.817 1.00 30.21 1268 ASP B O 1
ATOM 1837 N N . TYR B 1 24 ? 28.186 33.311 15.916 1.00 29.08 1269 TYR B N 1
ATOM 1838 C CA . TYR B 1 24 ? 27.512 34.462 16.513 1.00 26.79 1269 TYR B CA 1
ATOM 1839 C C . TYR B 1 24 ? 26.550 34.075 17.642 1.00 27.78 1269 TYR B C 1
ATOM 1840 O O . TYR B 1 24 ? 26.527 34.722 18.695 1.00 28.99 1269 TYR B O 1
ATOM 1849 N N . LEU B 1 25 ? 25.774 33.011 17.432 1.00 19.24 1270 LEU B N 1
ATOM 1850 C CA . LEU B 1 25 ? 24.741 32.617 18.385 1.00 25.06 1270 LEU B CA 1
ATOM 1851 C C . LEU B 1 25 ? 25.252 31.760 19.536 1.00 27.59 1270 LEU B C 1
ATOM 1852 O O . LEU B 1 25 ? 24.526 31.516 20.500 1.00 30.25 1270 LEU B O 1
ATOM 1857 N N . ARG B 1 26 ? 26.495 31.300 19.434 1.00 29.83 1271 ARG B N 1
ATOM 1858 C CA . ARG B 1 26 ? 27.016 30.307 20.368 1.00 26.10 1271 ARG B CA 1
ATOM 1859 C C . ARG B 1 26 ? 26.904 30.713 21.840 1.00 28.30 1271 ARG B C 1
ATOM 1860 O O . ARG B 1 26 ? 26.618 29.881 22.699 1.00 38.42 1271 ARG B O 1
ATOM 1868 N N . SER B 1 27 ? 27.116 31.991 22.127 1.00 28.24 1272 SER B N 1
ATOM 1869 C CA . SER B 1 27 ? 27.091 32.469 23.502 1.00 37.33 1272 SER B CA 1
ATOM 1870 C C . SER B 1 27 ? 25.706 32.975 23.883 1.00 43.78 1272 SER B C 1
ATOM 1871 O O . SER B 1 27 ? 25.507 33.501 24.979 1.00 48.11 1272 SER B O 1
ATOM 1874 N N . LYS B 1 28 ? 24.749 32.818 22.974 1.00 41.89 1273 LYS B N 1
ATOM 1875 C CA . LYS B 1 28 ? 23.411 33.362 23.176 1.00 38.69 1273 LYS B CA 1
ATOM 1876 C C . LYS B 1 28 ? 22.512 32.368 23.911 1.00 37.67 1273 LYS B C 1
ATOM 1877 O O . LYS B 1 28 ? 22.986 31.356 24.422 1.00 38.13 1273 LYS B O 1
ATOM 1883 N N . GLU B 1 29 ? 21.219 32.669 23.971 1.00 30.36 1274 GLU B N 1
ATOM 1884 C CA . GLU B 1 29 ? 20.259 31.802 24.645 1.00 26.96 1274 GLU B CA 1
ATOM 1885 C C . GLU B 1 29 ? 19.435 31.007 23.637 1.00 29.00 1274 GLU B C 1
ATOM 1886 O O . GLU B 1 29 ? 19.426 31.321 22.442 1.00 27.37 1274 GLU B O 1
ATOM 1892 N N . ARG B 1 30 ? 18.756 29.968 24.116 1.00 26.52 1275 ARG B N 1
ATOM 1893 C CA . ARG B 1 30 ? 17.829 29.230 23.270 1.00 25.30 1275 ARG B CA 1
ATOM 1894 C C . ARG B 1 30 ? 16.810 30.200 22.691 1.00 25.95 1275 ARG B C 1
ATOM 1895 O O . ARG B 1 30 ? 16.248 31.038 23.408 1.00 29.27 1275 ARG B O 1
ATOM 1903 N N . GLY B 1 31 ? 16.586 30.099 21.386 1.00 18.82 1276 GLY B N 1
ATOM 1904 C CA . GLY B 1 31 ? 15.600 30.925 20.727 1.00 20.06 1276 GLY B CA 1
ATOM 1905 C C . GLY B 1 31 ? 16.174 32.140 20.026 1.00 21.12 1276 GLY B C 1
ATOM 1906 O O . GLY B 1 31 ? 15.505 32.737 19.175 1.00 20.94 1276 GLY B O 1
ATOM 1907 N N . ASP B 1 32 ? 17.400 32.517 20.383 1.00 21.54 1277 ASP B N 1
ATOM 1908 C CA . ASP B 1 32 ? 18.071 33.614 19.697 1.00 23.11 1277 ASP B CA 1
ATOM 1909 C C . ASP B 1 32 ? 18.377 33.187 18.271 1.00 25.22 1277 ASP B C 1
ATOM 1910 O O . ASP B 1 32 ? 18.648 32.010 18.007 1.00 21.21 1277 ASP B O 1
ATOM 1915 N N . PHE B 1 33 ? 18.309 34.140 17.349 1.00 19.45 1278 PHE B N 1
ATOM 1916 C CA . PHE B 1 33 ? 18.391 33.816 15.934 1.00 19.61 1278 PHE B CA 1
ATOM 1917 C C . PHE B 1 33 ? 19.009 34.958 15.129 1.00 21.49 1278 PHE B C 1
ATOM 1918 O O . PHE B 1 33 ? 19.136 36.101 15.608 1.00 20.99 1278 PHE B O 1
ATOM 1926 N N . VAL B 1 34 ? 19.393 34.628 13.902 1.00 19.07 1279 VAL B N 1
ATOM 1927 C CA . VAL B 1 34 ? 19.665 35.630 12.886 1.00 23.13 1279 VAL B CA 1
ATOM 1928 C C . VAL B 1 34 ? 18.970 35.243 11.589 1.00 22.33 1279 VAL B C 1
ATOM 1929 O O . VAL B 1 34 ? 18.665 34.062 11.340 1.00 19.17 1279 VAL B O 1
ATOM 1933 N N . ILE B 1 35 ? 18.704 36.248 10.771 1.00 18.65 1280 ILE B N 1
ATOM 1934 C CA . ILE B 1 35 ? 18.241 36.043 9.413 1.00 18.26 1280 ILE B CA 1
ATOM 1935 C C . ILE B 1 35 ? 19.454 36.318 8.538 1.00 21.33 1280 ILE B C 1
ATOM 1936 O O . ILE B 1 35 ? 20.232 37.217 8.829 1.00 22.93 1280 ILE B O 1
ATOM 1941 N N . ARG B 1 36 ? 19.647 35.531 7.488 1.00 21.09 1281 ARG B N 1
ATOM 1942 C CA . ARG B 1 36 ? 20.867 35.653 6.697 1.00 20.00 1281 ARG B CA 1
ATOM 1943 C C . ARG B 1 36 ? 20.611 35.265 5.254 1.00 26.42 1281 ARG B C 1
ATOM 1944 O O . ARG B 1 36 ? 19.522 34.806 4.919 1.00 24.28 1281 ARG B O 1
ATOM 1952 N N . GLN B 1 37 ? 21.612 35.456 4.398 1.00 23.21 1282 GLN B N 1
ATOM 1953 C CA . GLN B 1 37 ? 21.515 34.969 3.023 1.00 34.95 1282 GLN B CA 1
ATOM 1954 C C . GLN B 1 37 ? 21.730 33.450 2.986 1.00 31.14 1282 GLN B C 1
ATOM 1955 O O . GLN B 1 37 ? 22.355 32.887 3.885 1.00 29.68 1282 GLN B O 1
ATOM 1961 N N . SER B 1 38 ? 21.220 32.799 1.942 1.00 26.69 1283 SER B N 1
ATOM 1962 C CA . SER B 1 38 ? 21.356 31.350 1.795 1.00 34.10 1283 SER B CA 1
ATOM 1963 C C . SER B 1 38 ? 22.320 30.967 0.671 1.00 39.88 1283 SER B C 1
ATOM 1964 O O . SER B 1 38 ? 22.470 31.696 -0.306 1.00 44.79 1283 SER B O 1
ATOM 1967 N N A SER B 1 39 ? 22.959 29.811 0.819 0.50 42.07 1284 SER B N 1
ATOM 1968 N N B SER B 1 39 ? 22.962 29.810 0.817 0.50 42.06 1284 SER B N 1
ATOM 1969 C CA A SER B 1 39 ? 23.790 29.262 -0.242 0.50 44.53 1284 SER B CA 1
ATOM 1970 C CA B SER B 1 39 ? 24.109 29.433 -0.018 0.50 45.32 1284 SER B CA 1
ATOM 1971 C C A SER B 1 39 ? 22.902 28.522 -1.233 0.50 43.40 1284 SER B C 1
ATOM 1972 C C B SER B 1 39 ? 23.892 29.376 -1.539 0.50 46.98 1284 SER B C 1
ATOM 1973 O O A SER B 1 39 ? 23.381 27.949 -2.212 0.50 43.48 1284 SER B O 1
ATOM 1974 O O B SER B 1 39 ? 24.550 30.108 -2.278 0.50 51.68 1284 SER B O 1
ATOM 1979 N N A ARG B 1 40 ? 21.600 28.544 -0.968 0.50 38.45 1285 ARG B N 1
ATOM 1980 N N B ARG B 1 40 ? 23.010 28.502 -2.017 0.50 44.98 1285 ARG B N 1
ATOM 1981 C CA A ARG B 1 40 ? 20.635 27.813 -1.777 0.50 40.71 1285 ARG B CA 1
ATOM 1982 C CA B ARG B 1 40 ? 22.709 28.489 -3.451 0.50 44.65 1285 ARG B CA 1
ATOM 1983 C C A ARG B 1 40 ? 20.220 28.575 -3.036 0.50 42.73 1285 ARG B C 1
ATOM 1984 C C B ARG B 1 40 ? 21.270 28.866 -3.760 0.50 44.81 1285 ARG B C 1
ATOM 1985 O O A ARG B 1 40 ? 19.641 27.992 -3.953 0.50 42.08 1285 ARG B O 1
ATOM 1986 O O B ARG B 1 40 ? 20.390 28.007 -3.870 0.50 44.03 1285 ARG B O 1
ATOM 2001 N N A GLY B 1 41 ? 20.520 29.872 -3.076 0.50 40.02 1286 GLY B N 1
ATOM 2002 N N B GLY B 1 41 ? 21.047 30.161 -3.922 0.50 41.81 1286 GLY B N 1
ATOM 2003 C CA A GLY B 1 41 ? 20.232 30.690 -4.244 0.50 40.02 1286 GLY B CA 1
ATOM 2004 C CA B GLY B 1 41 ? 19.731 30.661 -4.237 0.50 40.52 1286 GLY B CA 1
ATOM 2005 C C A GLY B 1 41 ? 19.997 32.159 -3.927 0.50 34.71 1286 GLY B C 1
ATOM 2006 C C B GLY B 1 41 ? 19.658 32.133 -3.921 0.50 35.78 1286 GLY B C 1
ATOM 2007 O O A GLY B 1 41 ? 20.051 32.561 -2.766 0.50 34.33 1286 GLY B O 1
ATOM 2008 O O B GLY B 1 41 ? 19.560 32.521 -2.755 0.50 34.31 1286 GLY B O 1
ATOM 2009 N N . ASP B 1 42 ? 19.727 32.953 -4.964 1.00 30.71 1287 ASP B N 1
ATOM 2010 C CA . ASP B 1 42 ? 19.479 34.381 -4.817 1.00 32.53 1287 ASP B CA 1
ATOM 2011 C C . ASP B 1 42 ? 18.019 34.618 -4.442 1.00 33.62 1287 ASP B C 1
ATOM 2012 O O . ASP B 1 42 ? 17.591 35.756 -4.236 1.00 35.36 1287 ASP B O 1
ATOM 2017 N N . ASP B 1 43 ? 17.255 33.532 -4.370 1.00 27.94 1288 ASP B N 1
ATOM 2018 C CA . ASP B 1 43 ? 15.862 33.615 -3.977 1.00 26.41 1288 ASP B CA 1
ATOM 2019 C C . ASP B 1 43 ? 15.609 32.829 -2.698 1.00 22.58 1288 ASP B C 1
ATOM 2020 O O . ASP B 1 43 ? 14.492 32.397 -2.429 1.00 24.21 1288 ASP B O 1
ATOM 2025 N N . HIS B 1 44 ? 16.661 32.670 -1.906 1.00 20.84 1289 HIS B N 1
ATOM 2026 C CA . HIS B 1 44 ? 16.563 32.027 -0.607 1.00 21.01 1289 HIS B CA 1
ATOM 2027 C C . HIS B 1 44 ? 17.191 32.884 0.476 1.00 23.46 1289 HIS B C 1
ATOM 2028 O O . HIS B 1 44 ? 18.237 33.514 0.267 1.00 26.74 1289 HIS B O 1
ATOM 2035 N N . LEU B 1 45 ? 16.554 32.887 1.637 1.00 24.81 1290 LEU B N 1
ATOM 2036 C CA . LEU B 1 45 ? 17.157 33.400 2.851 1.00 19.54 1290 LEU B CA 1
ATOM 2037 C C . LEU B 1 45 ? 17.160 32.261 3.863 1.00 21.99 1290 LEU B C 1
ATOM 2038 O O . LEU B 1 45 ? 16.659 31.174 3.577 1.00 22.61 1290 LEU B O 1
ATOM 2043 N N . ALA B 1 46 ? 17.694 32.512 5.050 1.00 19.40 1291 ALA B N 1
ATOM 2044 C CA . ALA B 1 46 ? 17.728 31.500 6.090 1.00 20.57 1291 ALA B CA 1
ATOM 2045 C C . ALA B 1 46 ? 17.606 32.120 7.459 1.00 20.91 1291 ALA B C 1
ATOM 2046 O O . ALA B 1 46 ? 17.991 33.274 7.680 1.00 20.87 1291 ALA B O 1
ATOM 2048 N N . ILE B 1 47 ? 17.061 31.344 8.377 1.00 16.63 1292 ILE B N 1
ATOM 2049 C CA . ILE B 1 47 ? 17.056 31.717 9.771 1.00 19.04 1292 ILE B CA 1
ATOM 2050 C C . ILE B 1 47 ? 17.870 30.670 10.485 1.00 20.64 1292 ILE B C 1
ATOM 2051 O O . ILE B 1 47 ? 17.610 29.471 10.355 1.00 27.13 1292 ILE B O 1
ATOM 2056 N N . THR B 1 48 ? 18.894 31.110 11.199 1.00 16.43 1293 THR B N 1
ATOM 2057 C CA . THR B 1 48 ? 19.645 30.195 12.037 1.00 14.55 1293 THR B CA 1
ATOM 2058 C C . THR B 1 48 ? 19.251 30.496 13.469 1.00 22.61 1293 THR B C 1
ATOM 2059 O O . THR B 1 48 ? 19.266 31.642 13.888 1.00 20.68 1293 THR B O 1
ATOM 2063 N N . TRP B 1 49 ? 18.855 29.480 14.218 1.00 17.79 1294 TRP B N 1
ATOM 2064 C CA . TRP B 1 49 ? 18.507 29.714 15.611 1.00 14.64 1294 TRP B CA 1
ATOM 2065 C C . TRP B 1 49 ? 19.104 28.685 16.546 1.00 20.71 1294 TRP B C 1
ATOM 2066 O O . TRP B 1 49 ? 19.438 27.562 16.138 1.00 22.22 1294 TRP B O 1
ATOM 2077 N N . LYS B 1 50 ? 19.233 29.075 17.808 1.00 18.85 1295 LYS B N 1
ATOM 2078 C CA . LYS B 1 50 ? 19.885 28.233 18.801 1.00 19.58 1295 LYS B CA 1
ATOM 2079 C C . LYS B 1 50 ? 18.894 27.394 19.608 1.00 22.09 1295 LYS B C 1
ATOM 2080 O O . LYS B 1 50 ? 17.986 27.933 20.244 1.00 19.19 1295 LYS B O 1
ATOM 2086 N N . LEU B 1 51 ? 19.091 26.076 19.586 1.00 17.41 1296 LEU B N 1
ATOM 2087 C CA . LEU B 1 51 ? 18.255 25.144 20.351 1.00 17.56 1296 LEU B CA 1
ATOM 2088 C C . LEU B 1 51 ? 18.852 24.845 21.717 1.00 21.41 1296 LEU B C 1
ATOM 2089 O O . LEU B 1 51 ? 18.126 24.656 22.692 1.00 23.81 1296 LEU B O 1
ATOM 2094 N N . ASP B 1 52 ? 20.178 24.765 21.769 1.00 22.13 1297 ASP B N 1
ATOM 2095 C CA . ASP B 1 52 ? 20.890 24.321 22.964 1.00 27.73 1297 ASP B CA 1
ATOM 2096 C C . ASP B 1 52 ? 22.386 24.506 22.746 1.00 28.44 1297 ASP B C 1
ATOM 2097 O O . ASP B 1 52 ? 22.807 24.972 21.689 1.00 25.57 1297 ASP B O 1
ATOM 2102 N N . LYS B 1 53 ? 23.194 24.137 23.736 1.00 34.48 1298 LYS B N 1
ATOM 2103 C CA . LYS B 1 53 ? 24.644 24.311 23.616 1.00 35.96 1298 LYS B CA 1
ATOM 2104 C C . LYS B 1 53 ? 25.182 23.685 22.328 1.00 27.57 1298 LYS B C 1
ATOM 2105 O O . LYS B 1 53 ? 24.984 22.495 22.079 1.00 30.12 1298 LYS B O 1
ATOM 2111 N N . ASP B 1 54 ? 25.850 24.492 21.509 1.00 23.44 1299 ASP B N 1
ATOM 2112 C CA . ASP B 1 54 ? 26.365 24.029 20.219 1.00 22.82 1299 ASP B CA 1
ATOM 2113 C C . ASP B 1 54 ? 25.345 23.220 19.406 1.00 27.90 1299 ASP B C 1
ATOM 2114 O O . ASP B 1 54 ? 25.716 22.291 18.683 1.00 28.08 1299 ASP B O 1
ATOM 2119 N N . LEU B 1 55 ? 24.068 23.577 19.522 1.00 26.03 1300 LEU B N 1
ATOM 2120 C CA . LEU B 1 55 ? 23.006 22.938 18.744 1.00 21.42 1300 LEU B CA 1
ATOM 2121 C C . LEU B 1 55 ? 22.193 24.025 18.040 1.00 20.96 1300 LEU B C 1
ATOM 2122 O O . LEU B 1 55 ? 21.504 24.815 18.692 1.00 22.81 1300 LEU B O 1
ATOM 2127 N N . PHE B 1 56 ? 22.295 24.076 16.715 1.00 17.51 1301 PHE B N 1
ATOM 2128 C CA . PHE B 1 56 ? 21.661 25.136 15.932 1.00 14.28 1301 PHE B CA 1
ATOM 2129 C C . PHE B 1 56 ? 20.896 24.559 14.763 1.00 21.81 1301 PHE B C 1
ATOM 2130 O O . PHE B 1 56 ? 21.322 23.592 14.144 1.00 23.65 1301 PHE B O 1
ATOM 2138 N N . GLN B 1 57 ? 19.771 25.180 14.440 1.00 16.32 1302 GLN B N 1
ATOM 2139 C CA . GLN B 1 57 ? 19.034 24.769 13.273 1.00 18.89 1302 GLN B CA 1
ATOM 2140 C C . GLN B 1 57 ? 19.051 25.845 12.212 1.00 22.08 1302 GLN B C 1
ATOM 2141 O O . GLN B 1 57 ? 18.941 27.030 12.518 1.00 18.44 1302 GLN B O 1
ATOM 2147 N N . HIS B 1 58 ? 19.184 25.427 10.962 1.00 15.16 1303 HIS B N 1
ATOM 2148 C CA . HIS B 1 58 ? 19.122 26.356 9.844 1.00 17.07 1303 HIS B CA 1
ATOM 2149 C C . HIS B 1 58 ? 17.841 26.124 9.059 1.00 22.92 1303 HIS B C 1
ATOM 2150 O O . HIS B 1 58 ? 17.663 25.069 8.444 1.00 26.41 1303 HIS B O 1
ATOM 2157 N N . VAL B 1 59 ? 16.955 27.114 9.106 1.00 20.17 1304 VAL B N 1
ATOM 2158 C CA . VAL B 1 59 ? 15.643 27.049 8.474 1.00 24.22 1304 VAL B CA 1
ATOM 2159 C C . VAL B 1 59 ? 15.705 27.769 7.132 1.00 19.94 1304 VAL B C 1
ATOM 2160 O O . VAL B 1 59 ? 16.166 28.899 7.059 1.00 22.09 1304 VAL B O 1
ATOM 2164 N N . ASP B 1 60 ? 15.243 27.105 6.078 1.00 23.91 1305 ASP B N 1
ATOM 2165 C CA . ASP B 1 60 ? 15.257 27.652 4.730 1.00 21.10 1305 ASP B CA 1
ATOM 2166 C C . ASP B 1 60 ? 14.025 28.508 4.418 1.00 18.42 1305 ASP B C 1
ATOM 2167 O O . ASP B 1 60 ? 12.896 28.118 4.698 1.00 21.49 1305 ASP B O 1
ATOM 2172 N N . ILE B 1 61 ? 14.247 29.675 3.822 1.00 18.01 1306 ILE B N 1
ATOM 2173 C CA . ILE B 1 61 ? 13.133 30.483 3.340 1.00 18.02 1306 ILE B CA 1
ATOM 2174 C C . ILE B 1 61 ? 13.223 30.664 1.827 1.00 16.12 1306 ILE B C 1
ATOM 2175 O O . ILE B 1 61 ? 14.214 31.183 1.311 1.00 21.76 1306 ILE B O 1
ATOM 2180 N N . GLN B 1 62 ? 12.188 30.248 1.111 1.00 18.41 1307 GLN B N 1
ATOM 2181 C CA . GLN B 1 62 ? 12.172 30.438 -0.334 1.00 18.59 1307 GLN B CA 1
ATOM 2182 C C . GLN B 1 62 ? 11.345 31.669 -0.696 1.00 23.24 1307 GLN B C 1
ATOM 2183 O O . GLN B 1 62 ? 10.209 31.823 -0.229 1.00 19.12 1307 GLN B O 1
ATOM 2189 N N . GLU B 1 63 ? 11.909 32.553 -1.516 1.00 21.19 1308 GLU B N 1
ATOM 2190 C CA . GLU B 1 63 ? 11.170 33.725 -1.988 1.00 18.89 1308 GLU B CA 1
ATOM 2191 C C . GLU B 1 63 ? 10.387 33.408 -3.254 1.00 20.69 1308 GLU B C 1
ATOM 2192 O O . GLU B 1 63 ? 10.906 32.760 -4.160 1.00 24.78 1308 GLU B O 1
ATOM 2198 N N . LEU B 1 64 ? 9.146 33.881 -3.324 1.00 18.13 1309 LEU B N 1
ATOM 2199 C CA . LEU B 1 64 ? 8.402 33.882 -4.572 1.00 18.31 1309 LEU B CA 1
ATOM 2200 C C . LEU B 1 64 ? 7.939 35.307 -4.878 1.00 17.02 1309 LEU B C 1
ATOM 2201 O O . LEU B 1 64 ? 7.894 36.157 -3.988 1.00 18.07 1309 LEU B O 1
ATOM 2206 N N . GLU B 1 65 ? 7.586 35.545 -6.136 1.00 17.22 1310 GLU B N 1
ATOM 2207 C CA . GLU B 1 65 ? 7.010 36.819 -6.570 1.00 19.77 1310 GLU B CA 1
ATOM 2208 C C . GLU B 1 65 ? 7.967 37.977 -6.319 1.00 15.59 1310 GLU B C 1
ATOM 2209 O O . GLU B 1 65 ? 7.571 39.040 -5.816 1.00 20.40 1310 GLU B O 1
ATOM 2215 N N . LYS B 1 66 ? 9.231 37.749 -6.662 1.00 17.40 1311 LYS B N 1
ATOM 2216 C CA . LYS B 1 66 ? 10.227 38.818 -6.726 1.00 19.57 1311 LYS B CA 1
ATOM 2217 C C . LYS B 1 66 ? 10.028 39.598 -8.025 1.00 19.55 1311 LYS B C 1
ATOM 2218 O O . LYS B 1 66 ? 9.841 39.005 -9.085 1.00 20.21 1311 LYS B O 1
ATOM 2224 N N . GLU B 1 67 ? 10.054 40.926 -7.945 1.00 20.88 1312 GLU B N 1
ATOM 2225 C CA . GLU B 1 67 ? 9.929 41.761 -9.144 1.00 24.31 1312 GLU B CA 1
ATOM 2226 C C . GLU B 1 67 ? 11.103 41.590 -10.109 1.00 20.03 1312 GLU B C 1
ATOM 2227 O O . GLU B 1 67 ? 10.934 41.666 -11.323 1.00 20.58 1312 GLU B O 1
ATOM 2233 N N . ASN B 1 68 ? 12.290 41.357 -9.556 1.00 21.68 1313 ASN B N 1
ATOM 2234 C CA . ASN B 1 68 ? 13.509 41.138 -10.325 1.00 19.85 1313 ASN B CA 1
ATOM 2235 C C . ASN B 1 68 ? 14.440 40.295 -9.449 1.00 22.66 1313 ASN B C 1
ATOM 2236 O O . ASN B 1 68 ? 14.144 40.079 -8.277 1.00 20.41 1313 ASN B O 1
ATOM 2241 N N . PRO B 1 69 ? 15.570 39.817 -9.998 1.00 23.22 1314 PRO B N 1
ATOM 2242 C CA . PRO B 1 69 ? 16.427 38.923 -9.210 1.00 24.82 1314 PRO B CA 1
ATOM 2243 C C . PRO B 1 69 ? 16.921 39.499 -7.882 1.00 24.90 1314 PRO B C 1
ATOM 2244 O O . PRO B 1 69 ? 17.263 38.714 -6.994 1.00 31.58 1314 PRO B O 1
ATOM 2248 N N . LEU B 1 70 ? 16.956 40.825 -7.756 1.00 25.39 1315 LEU B N 1
ATOM 2249 C CA . LEU B 1 70 ? 17.483 41.489 -6.561 1.00 27.79 1315 LEU B CA 1
ATOM 2250 C C . LEU B 1 70 ? 16.420 41.924 -5.547 1.00 33.87 1315 LEU B C 1
ATOM 2251 O O . LEU B 1 70 ? 16.760 42.367 -4.447 1.00 26.02 1315 LEU B O 1
ATOM 2256 N N . ALA B 1 71 ? 15.145 41.811 -5.916 1.00 26.76 1316 ALA B N 1
ATOM 2257 C CA . ALA B 1 71 ? 14.060 42.310 -5.076 1.00 24.67 1316 ALA B CA 1
ATOM 2258 C C . ALA B 1 71 ? 13.563 41.305 -4.041 1.00 22.89 1316 ALA B C 1
ATOM 2259 O O . ALA B 1 71 ? 13.578 40.105 -4.274 1.00 25.85 1316 ALA B O 1
ATOM 2261 N N . LEU B 1 72 ? 13.126 41.820 -2.898 1.00 23.76 1317 LEU B N 1
ATOM 2262 C CA . LEU B 1 72 ? 12.530 40.995 -1.853 1.00 22.96 1317 LEU B CA 1
ATOM 2263 C C . LEU B 1 72 ? 11.206 40.400 -2.344 1.00 21.32 1317 LEU B C 1
ATOM 2264 O O . LEU B 1 72 ? 10.340 41.121 -2.843 1.00 23.93 1317 LEU B O 1
ATOM 2269 N N . GLY B 1 73 ? 11.061 39.087 -2.209 1.00 23.74 1318 GLY B N 1
ATOM 2270 C CA . GLY B 1 73 ? 9.848 38.396 -2.622 1.00 21.55 1318 GLY B CA 1
ATOM 2271 C C . GLY B 1 73 ? 8.605 38.861 -1.876 1.00 17.47 1318 GLY B C 1
ATOM 2272 O O . GLY B 1 73 ? 8.661 39.134 -0.676 1.00 24.28 1318 GLY B O 1
ATOM 2273 N N . LYS B 1 74 ? 7.492 38.967 -2.590 0.50 8.35 1319 LYS B N 1
ATOM 2274 C CA A LYS B 1 74 ? 6.208 39.338 -2.007 0.50 20.69 1319 LYS B CA 1
ATOM 2275 C CA B LYS B 1 74 ? 6.226 39.349 -1.964 0.50 18.85 1319 LYS B CA 1
ATOM 2276 C C . LYS B 1 74 ? 5.647 38.201 -1.142 0.50 6.91 1319 LYS B C 1
ATOM 2277 O O . LYS B 1 74 ? 4.793 38.418 -0.281 0.50 9.5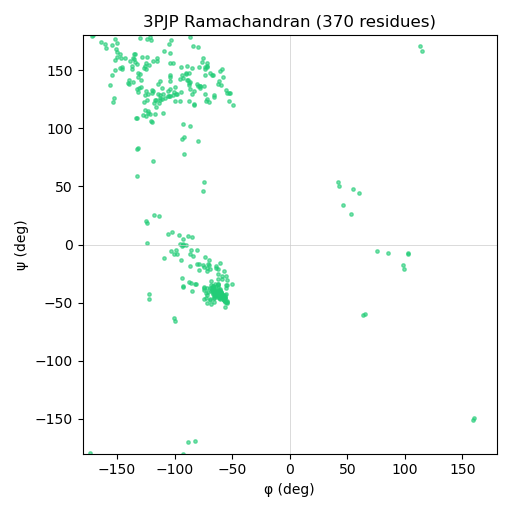0 1319 LYS B O 1
ATOM 2288 N N . VAL B 1 75 ? 6.118 36.986 -1.399 1.00 15.74 1320 VAL B N 1
ATOM 2289 C CA . VAL B 1 75 ? 5.666 35.807 -0.668 1.00 16.69 1320 VAL B CA 1
ATOM 2290 C C . VAL B 1 75 ? 6.893 35.023 -0.214 1.00 17.38 1320 VAL B C 1
ATOM 2291 O O . VAL B 1 75 ? 7.828 34.841 -0.987 1.00 20.67 1320 VAL B O 1
ATOM 2295 N N . LEU B 1 76 ? 6.899 34.586 1.041 1.00 15.90 1321 LEU B N 1
ATOM 2296 C CA . LEU B 1 76 ? 8.012 33.812 1.574 1.00 14.31 1321 LEU B CA 1
ATOM 2297 C C . LEU B 1 76 ? 7.510 32.446 2.002 1.00 16.16 1321 LEU B C 1
ATOM 2298 O O . LEU B 1 76 ? 6.500 32.337 2.681 1.00 19.03 1321 LEU B O 1
ATOM 2303 N N . VAL B 1 77 ? 8.221 31.405 1.601 1.00 13.21 1322 VAL B N 1
ATOM 2304 C CA . VAL B 1 77 ? 7.786 30.037 1.907 1.00 16.04 1322 VAL B CA 1
ATOM 2305 C C . VAL B 1 77 ? 8.720 29.365 2.908 1.00 13.44 1322 VAL B C 1
ATOM 2306 O O . VAL B 1 77 ? 9.933 29.316 2.692 1.00 16.48 1322 VAL B O 1
ATOM 2310 N N . VAL B 1 78 ? 8.164 28.868 4.011 1.00 13.13 1323 VAL B N 1
ATOM 2311 C CA . VAL B 1 78 ? 8.936 28.041 4.940 1.00 13.63 1323 VAL B CA 1
ATOM 2312 C C . VAL B 1 78 ? 8.224 26.708 5.123 1.00 14.74 1323 VAL B C 1
ATOM 2313 O O . VAL B 1 78 ? 7.058 26.675 5.490 1.00 17.51 1323 VAL B O 1
ATOM 2317 N N . GLU B 1 79 ? 8.938 25.612 4.869 1.00 14.35 1324 GLU B N 1
ATOM 2318 C CA . GLU B 1 79 ? 8.361 24.272 5.014 1.00 20.82 1324 GLU B CA 1
ATOM 2319 C C . GLU B 1 79 ? 6.929 24.160 4.483 1.00 16.21 1324 GLU B C 1
ATOM 2320 O O . GLU B 1 79 ? 6.010 23.694 5.180 1.00 20.43 1324 GLU B O 1
ATOM 2326 N N . GLY B 1 80 ? 6.770 24.566 3.227 1.00 16.77 1325 GLY B N 1
ATOM 2327 C CA . GLY B 1 80 ? 5.504 24.477 2.519 1.00 21.78 1325 GLY B CA 1
ATOM 2328 C C . GLY B 1 80 ? 4.446 25.498 2.884 1.00 24.48 1325 GLY B C 1
ATOM 2329 O O . GLY B 1 80 ? 3.380 25.541 2.272 1.00 33.66 1325 GLY B O 1
ATOM 2330 N N . GLN B 1 81 ? 4.720 26.314 3.892 1.00 13.77 1326 GLN B N 1
ATOM 2331 C CA . GLN B 1 81 ? 3.764 27.326 4.314 1.00 12.00 1326 GLN B CA 1
ATOM 2332 C C . GLN B 1 81 ? 4.118 28.708 3.760 1.00 16.19 1326 GLN B C 1
ATOM 2333 O O . GLN B 1 81 ? 5.279 29.145 3.814 1.00 16.79 1326 GLN B O 1
ATOM 2339 N N . ARG B 1 82 ? 3.109 29.417 3.264 1.00 17.23 1327 ARG B N 1
ATOM 2340 C CA . ARG B 1 82 ? 3.333 30.775 2.753 1.00 20.33 1327 ARG B CA 1
ATOM 2341 C C . ARG B 1 82 ? 3.173 31.856 3.824 1.00 15.44 1327 ARG B C 1
ATOM 2342 O O . ARG B 1 82 ? 2.315 31.756 4.704 1.00 21.20 1327 ARG B O 1
ATOM 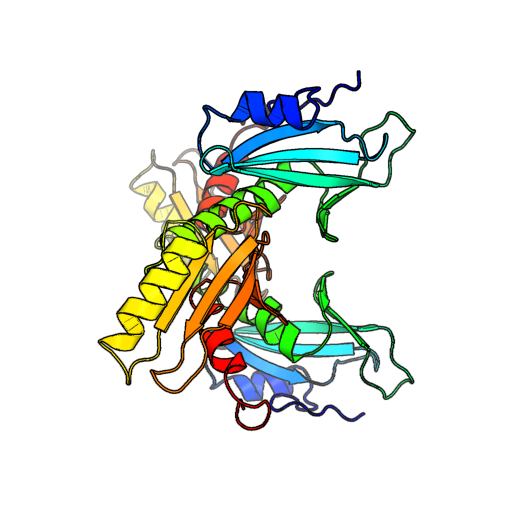2350 N N . TYR B 1 83 ? 4.034 32.876 3.751 1.00 17.09 1328 TYR B N 1
ATOM 2351 C CA . TYR B 1 83 ? 3.978 34.031 4.647 1.00 20.11 1328 TYR B CA 1
ATOM 2352 C C . TYR B 1 83 ? 4.184 35.283 3.814 1.00 21.68 1328 TYR B C 1
ATOM 2353 O O . TYR B 1 83 ? 4.704 35.201 2.704 1.00 18.45 1328 TYR B O 1
ATOM 2362 N N . HIS B 1 84 ? 3.783 36.436 4.339 1.00 19.04 1329 HIS B N 1
ATOM 2363 C CA . HIS B 1 84 ? 3.941 37.684 3.594 1.00 15.57 1329 HIS B CA 1
ATOM 2364 C C . HIS B 1 84 ? 5.311 38.323 3.770 1.00 18.51 1329 HIS B C 1
ATOM 2365 O O . HIS B 1 84 ? 5.825 38.962 2.849 1.00 20.01 1329 HIS B O 1
ATOM 2372 N N . ASP B 1 85 ? 5.899 38.163 4.952 1.00 17.81 1330 ASP B N 1
ATOM 2373 C CA . ASP B 1 85 ? 7.137 38.865 5.279 1.00 17.44 1330 ASP B CA 1
ATOM 2374 C C . ASP B 1 85 ? 7.877 38.207 6.447 1.00 17.93 1330 ASP B C 1
ATOM 2375 O O . ASP B 1 85 ? 7.359 37.291 7.085 1.00 17.52 1330 ASP B O 1
ATOM 2380 N N . LEU B 1 86 ? 9.094 38.674 6.717 1.00 18.12 1331 LEU B N 1
ATOM 2381 C CA . LEU B 1 86 ? 9.951 38.063 7.728 1.00 15.70 1331 LEU B CA 1
ATOM 2382 C C . LEU B 1 86 ? 9.409 38.206 9.149 1.00 17.60 1331 LEU B C 1
ATOM 2383 O O . LEU B 1 86 ? 9.566 37.304 9.963 1.00 19.24 1331 LEU B O 1
ATOM 2388 N N . ASP B 1 87 ? 8.771 39.333 9.448 1.00 20.18 1332 ASP B N 1
ATOM 2389 C CA . ASP B 1 87 ? 8.232 39.547 10.787 1.00 19.66 1332 ASP B CA 1
ATOM 2390 C C . ASP B 1 87 ? 7.089 38.571 11.074 1.00 18.64 1332 ASP B C 1
ATOM 2391 O O . ASP B 1 87 ? 6.944 38.081 12.191 1.00 18.26 1332 ASP B O 1
ATOM 2396 N N . GLN B 1 88 ? 6.287 38.287 10.060 1.00 14.20 1333 GLN B N 1
ATOM 2397 C CA . GLN B 1 88 ? 5.229 37.282 10.203 1.00 14.49 1333 GLN B CA 1
ATOM 2398 C C . GLN B 1 88 ? 5.831 35.897 10.477 1.00 18.36 1333 GLN B C 1
ATOM 2399 O O . GLN B 1 88 ? 5.302 35.119 11.278 1.00 18.62 1333 GLN B O 1
ATOM 2405 N N . ILE B 1 89 ? 6.934 35.589 9.801 1.00 18.00 1334 ILE B N 1
ATOM 2406 C CA . ILE B 1 89 ? 7.612 34.317 10.003 1.00 18.22 1334 ILE B CA 1
ATOM 2407 C C . ILE B 1 89 ? 8.098 34.219 11.432 1.00 20.59 1334 ILE B C 1
ATOM 2408 O O . ILE B 1 89 ? 7.961 33.188 12.064 1.00 18.42 1334 ILE B O 1
ATOM 2413 N N . ILE B 1 90 ? 8.644 35.309 11.956 1.00 18.73 1335 ILE B N 1
ATOM 2414 C CA . ILE B 1 90 ? 9.132 35.294 13.323 1.00 15.34 1335 ILE B CA 1
ATOM 2415 C C . ILE B 1 90 ? 8.000 35.020 14.325 1.00 19.72 1335 ILE B C 1
ATOM 2416 O O . ILE B 1 90 ? 8.169 34.238 15.248 1.00 18.87 1335 ILE B O 1
ATOM 2421 N N . VAL B 1 91 ? 6.853 35.669 14.143 1.00 17.82 1336 VAL B N 1
ATOM 2422 C CA . VAL B 1 91 ? 5.723 35.469 15.051 1.00 19.79 1336 VAL B CA 1
ATOM 2423 C C . VAL B 1 91 ? 5.042 34.105 14.887 1.00 18.47 1336 VAL B C 1
ATOM 2424 O O . VAL B 1 91 ? 4.849 33.393 15.869 1.00 20.31 1336 VAL B O 1
ATOM 2428 N N . GLU B 1 92 ? 4.702 33.740 13.655 1.00 15.68 1337 GLU B N 1
ATOM 2429 C CA . GLU B 1 92 ? 3.881 32.544 13.402 1.00 16.50 1337 GLU B CA 1
ATOM 2430 C C . GLU B 1 92 ? 4.695 31.259 13.387 1.00 20.85 1337 GLU B C 1
ATOM 2431 O O . GLU B 1 92 ? 4.204 30.189 13.785 1.00 22.26 1337 GLU B O 1
ATOM 2437 N N . TYR B 1 93 ? 5.928 31.351 12.912 1.00 16.75 1338 TYR B N 1
ATOM 2438 C CA . TYR B 1 93 ? 6.758 30.166 12.777 1.00 16.47 1338 TYR B CA 1
ATOM 2439 C C . TYR B 1 93 ? 7.760 30.025 13.915 1.00 14.56 1338 TYR B C 1
ATOM 2440 O O . TYR B 1 93 ? 7.707 29.071 14.690 1.00 17.10 1338 TYR B O 1
ATOM 2449 N N . LEU B 1 94 ? 8.679 30.981 14.037 1.00 18.23 1339 LEU B N 1
ATOM 2450 C CA . LEU B 1 94 ? 9.804 30.767 14.930 1.00 16.32 1339 LEU B CA 1
ATOM 2451 C C . LEU B 1 94 ? 9.433 30.758 16.410 1.00 19.02 1339 LEU B C 1
ATOM 2452 O O . LEU B 1 94 ? 9.857 29.872 17.152 1.00 21.30 1339 LEU B O 1
ATOM 2457 N N . GLN B 1 95 ? 8.656 31.740 16.842 1.00 16.89 1340 GLN B N 1
ATOM 2458 C CA . GLN B 1 95 ? 8.368 31.869 18.265 1.00 19.72 1340 GLN B CA 1
ATOM 2459 C C . GLN B 1 95 ? 7.631 30.643 18.774 1.00 21.14 1340 GLN B C 1
ATOM 2460 O O . GLN B 1 95 ? 7.852 30.194 19.898 1.00 22.98 1340 GLN B O 1
ATOM 2466 N N . ASN B 1 96 ? 6.765 30.095 17.941 1.00 17.51 1341 ASN B N 1
ATOM 2467 C CA . ASN B 1 96 ? 6.006 28.924 18.356 1.00 18.43 1341 ASN B CA 1
ATOM 2468 C C . ASN B 1 96 ? 6.870 27.683 18.351 1.00 20.94 1341 ASN B C 1
ATOM 2469 O O . ASN B 1 96 ? 6.744 26.839 19.223 1.00 23.62 1341 ASN B O 1
ATOM 2474 N N . LYS B 1 97 ? 7.757 27.584 17.367 1.00 17.81 1342 LYS B N 1
ATOM 2475 C CA . LYS B 1 97 ? 8.697 26.472 17.337 1.00 15.61 1342 LYS B CA 1
ATOM 2476 C C . LYS B 1 97 ? 9.572 26.480 18.589 1.00 18.79 1342 LYS B C 1
ATOM 2477 O O . LYS B 1 97 ? 9.876 25.427 19.149 1.00 17.12 1342 LYS B O 1
ATOM 2483 N N . ILE B 1 98 ? 9.967 27.668 19.041 1.00 17.96 1343 ILE B N 1
ATOM 2484 C CA . ILE B 1 98 ? 10.706 27.788 20.285 1.00 16.33 1343 ILE B CA 1
ATOM 2485 C C . ILE B 1 98 ? 9.845 27.378 21.475 1.00 16.10 1343 ILE B C 1
ATOM 2486 O O . ILE B 1 98 ? 10.299 26.664 22.368 1.00 18.01 1343 ILE B O 1
ATOM 2491 N N . ARG B 1 99 ? 8.601 27.841 21.488 1.00 16.58 1344 ARG B N 1
ATOM 2492 C CA . ARG B 1 99 ? 7.678 27.478 22.559 1.00 21.84 1344 ARG B CA 1
ATOM 2493 C C . ARG B 1 99 ? 7.511 25.960 22.649 1.00 20.19 1344 ARG B C 1
ATOM 2494 O O . ARG B 1 99 ? 7.537 25.397 23.736 1.00 19.54 1344 ARG B O 1
ATOM 2502 N N . LEU B 1 100 ? 7.359 25.315 21.500 1.00 16.02 1345 LEU B N 1
ATOM 2503 C CA . LEU B 1 100 ? 7.174 23.863 21.455 1.00 15.81 1345 LEU B CA 1
ATOM 2504 C C . LEU B 1 100 ? 8.422 23.115 21.925 1.00 17.84 1345 LEU B C 1
ATOM 2505 O O . LEU B 1 100 ? 8.325 22.111 22.628 1.00 18.68 1345 LEU B O 1
ATOM 2510 N N . LEU B 1 101 ? 9.593 23.602 21.534 1.00 18.45 1346 LEU B N 1
ATOM 2511 C CA . LEU B 1 101 ? 10.844 23.043 22.035 1.00 17.23 1346 LEU B CA 1
ATOM 2512 C C . LEU B 1 101 ? 10.865 23.102 23.559 1.00 23.65 1346 LEU B C 1
ATOM 2513 O O . LEU B 1 101 ? 11.210 22.132 24.217 1.00 21.62 1346 LEU B O 1
ATOM 2518 N N . ASN B 1 102 ? 10.469 24.239 24.124 1.00 22.68 1347 ASN B N 1
ATOM 2519 C CA . ASN B 1 102 ? 10.443 24.373 25.577 1.00 20.59 1347 ASN B CA 1
ATOM 2520 C C . ASN B 1 102 ? 9.398 23.458 26.223 1.00 18.32 1347 ASN B C 1
ATOM 2521 O O . ASN B 1 102 ? 9.627 22.907 27.299 1.00 22.09 1347 ASN B O 1
ATOM 2526 N N . GLU B 1 103 ? 8.256 23.307 25.564 1.00 17.15 1348 GLU B N 1
ATOM 2527 C CA . GLU B 1 103 ? 7.198 22.433 26.060 1.00 17.05 1348 GLU B CA 1
ATOM 2528 C C . GLU B 1 103 ? 7.706 20.992 26.206 1.00 19.48 1348 GLU B C 1
ATOM 2529 O O . GLU B 1 103 ? 7.418 20.311 27.195 1.00 22.14 1348 GLU B O 1
ATOM 2535 N N . LEU B 1 104 ? 8.470 20.529 25.225 1.00 21.54 1349 LEU B N 1
ATOM 2536 C CA . LEU B 1 104 ? 8.988 19.164 25.289 1.00 20.57 1349 LEU B CA 1
ATOM 2537 C C . LEU B 1 104 ? 10.135 19.011 26.296 1.00 22.82 1349 LEU B C 1
ATOM 2538 O O . LEU B 1 104 ? 10.118 18.099 27.116 1.00 21.62 1349 LEU B O 1
ATOM 2543 N N . THR B 1 105 ? 11.109 19.919 26.267 1.00 23.64 1350 THR B N 1
ATOM 2544 C CA . THR B 1 105 ? 12.299 19.759 27.107 1.00 21.82 1350 THR B CA 1
ATOM 2545 C C . THR B 1 105 ? 11.992 19.950 28.592 1.00 23.08 1350 THR B C 1
ATOM 2546 O O . THR B 1 105 ? 12.762 19.523 29.457 1.00 23.90 1350 THR B O 1
ATOM 2550 N N . SER B 1 106 ? 10.849 20.566 28.879 1.00 23.75 1351 SER B N 1
ATOM 2551 C CA . SER B 1 106 ? 10.437 20.804 30.258 1.00 30.51 1351 SER B CA 1
ATOM 2552 C C . SER B 1 106 ? 9.433 19.757 30.729 1.00 29.15 1351 SER B C 1
ATOM 2553 O O . SER B 1 106 ? 9.047 19.735 31.900 1.00 29.71 1351 SER B O 1
ATOM 2556 N N . ASN B 1 107 ? 9.019 18.883 29.819 1.00 27.53 1352 ASN B N 1
ATOM 2557 C CA . ASN B 1 107 ? 8.068 17.837 30.160 1.00 30.14 1352 ASN B CA 1
ATOM 2558 C C . ASN B 1 107 ? 8.740 16.751 30.999 1.00 27.26 1352 ASN B C 1
ATOM 2559 O O . ASN B 1 107 ? 9.946 16.516 30.883 1.00 27.47 1352 ASN B O 1
ATOM 2564 N N . GLU B 1 108 ? 7.962 16.094 31.852 1.00 30.33 1353 GLU B N 1
ATOM 2565 C CA . GLU B 1 108 ? 8.498 15.035 32.703 1.00 28.12 1353 GLU B CA 1
ATOM 2566 C C . GLU B 1 108 ? 9.009 13.857 31.879 1.00 27.76 1353 GLU B C 1
ATOM 2567 O O . GLU B 1 108 ? 9.805 13.058 32.363 1.00 29.21 1353 GLU B O 1
ATOM 2573 N N . LYS B 1 109 ? 8.553 13.746 30.636 1.00 21.90 1354 LYS B N 1
ATOM 2574 C CA . LYS B 1 109 ? 8.975 12.638 29.778 1.00 20.46 1354 LYS B CA 1
ATOM 2575 C C . LYS B 1 109 ? 10.282 12.924 29.038 1.00 23.02 1354 LYS B C 1
ATOM 2576 O O . LYS B 1 109 ? 10.801 12.066 28.332 1.00 22.14 1354 LYS B O 1
ATOM 2582 N N . PHE B 1 110 ? 10.816 14.132 29.182 1.00 26.40 1355 PHE B N 1
ATOM 2583 C CA . PHE B 1 110 ? 12.076 14.455 28.529 1.00 24.83 1355 PHE B CA 1
ATOM 2584 C C . PHE B 1 110 ? 13.238 14.066 29.419 1.00 21.37 1355 PHE B C 1
ATOM 2585 O O . PHE B 1 110 ? 13.182 14.238 30.635 1.00 27.21 1355 PHE B O 1
ATOM 2593 N N . LYS B 1 111 ? 14.285 13.503 28.826 1.00 20.75 1356 LYS B N 1
ATOM 2594 C CA . LYS B 1 111 ? 15.486 13.197 29.582 1.00 22.06 1356 LYS B CA 1
ATOM 2595 C C . LYS B 1 111 ? 16.686 13.859 28.926 1.00 24.03 1356 LYS B C 1
ATOM 2596 O O . LYS B 1 111 ? 16.858 13.794 27.706 1.00 23.36 1356 LYS B O 1
ATOM 2602 N N . ALA B 1 112 ? 17.500 14.532 29.731 1.00 27.29 1357 ALA B N 1
ATOM 2603 C CA . ALA B 1 112 ? 18.711 15.136 29.211 1.00 22.93 1357 ALA B CA 1
ATOM 2604 C C . ALA B 1 112 ? 19.719 14.026 28.993 1.00 26.87 1357 ALA B C 1
ATOM 2605 O O . ALA B 1 112 ? 19.586 12.933 29.551 1.00 32.47 1357 ALA B O 1
ATOM 2607 N N . GLY B 1 113 ? 20.719 14.300 28.169 1.00 26.95 1358 GLY B N 1
ATOM 2608 C CA . GLY B 1 113 ? 21.750 13.318 27.903 1.00 25.81 1358 GLY B CA 1
ATOM 2609 C C . GLY B 1 113 ? 21.743 12.815 26.473 1.00 19.59 1358 GLY B C 1
ATOM 2610 O O . GLY B 1 113 ? 20.830 13.089 25.701 1.00 22.95 1358 GLY B O 1
ATOM 2611 N N . THR B 1 114 ? 22.779 12.060 26.135 1.00 18.21 1359 THR B N 1
ATOM 2612 C CA . THR B 1 114 ? 22.950 11.529 24.796 1.00 18.64 1359 THR B CA 1
ATOM 2613 C C . THR B 1 114 ? 22.092 10.296 24.577 1.00 19.49 1359 THR B C 1
ATOM 2614 O O . THR B 1 114 ? 21.544 9.730 25.526 1.00 19.19 1359 THR B O 1
ATOM 2618 N N . LYS B 1 115 ? 22.008 9.849 23.327 1.00 16.24 1360 LYS B N 1
ATOM 2619 C CA . LYS B 1 115 ? 21.238 8.655 23.029 1.00 17.79 1360 LYS B CA 1
ATOM 2620 C C . LYS B 1 115 ? 21.753 7.492 23.871 1.00 17.78 1360 LYS B C 1
ATOM 2621 O O . LYS B 1 115 ? 20.967 6.748 24.458 1.00 19.75 1360 LYS B O 1
ATOM 2627 N N . LYS B 1 116 ? 23.072 7.326 23.934 1.00 18.27 1361 LYS B N 1
ATOM 2628 C CA . LYS B 1 116 ? 23.628 6.206 24.680 1.00 19.85 1361 LYS B CA 1
ATOM 2629 C C . LYS B 1 116 ? 23.274 6.303 26.164 1.00 17.35 1361 LYS B C 1
ATOM 2630 O O . LYS B 1 116 ? 22.926 5.305 26.784 1.00 19.61 1361 LYS B O 1
ATOM 2636 N N . GLU B 1 117 ? 23.329 7.511 26.715 1.00 19.46 1362 GLU B N 1
ATOM 2637 C CA . GLU B 1 117 ? 22.959 7.715 28.116 1.00 17.22 1362 GLU B CA 1
ATOM 2638 C C . GLU B 1 117 ? 21.484 7.383 28.391 1.00 21.37 1362 GLU B C 1
ATOM 2639 O O . GLU B 1 117 ? 21.172 6.765 29.402 1.00 20.27 1362 GLU B O 1
ATOM 2645 N N . VAL B 1 118 ? 20.590 7.795 27.499 1.00 18.88 1363 VAL B N 1
ATOM 2646 C CA . VAL B 1 118 ? 19.161 7.513 27.687 1.00 18.56 1363 VAL B CA 1
ATOM 2647 C C . VAL B 1 118 ? 18.855 6.023 27.481 1.00 21.96 1363 VAL B C 1
ATOM 2648 O O . VAL B 1 118 ? 18.094 5.422 28.244 1.00 17.03 1363 VAL B O 1
ATOM 2652 N N . VAL B 1 119 ? 19.480 5.411 26.475 1.00 18.38 1364 VAL B N 1
ATOM 2653 C CA . VAL B 1 119 ? 19.324 3.977 26.257 1.00 19.25 1364 VAL B CA 1
ATOM 2654 C C . VAL B 1 119 ? 19.728 3.188 27.508 1.00 21.04 1364 VAL B C 1
ATOM 2655 O O . VAL B 1 119 ? 19.005 2.283 27.936 1.00 20.63 1364 VAL B O 1
ATOM 2659 N N . LYS B 1 120 ? 20.870 3.550 28.089 1.00 18.97 1365 LYS B N 1
ATOM 2660 C CA . LYS B 1 120 ? 21.364 2.921 29.315 1.00 22.57 1365 LYS B CA 1
ATOM 2661 C C . LYS B 1 120 ? 20.412 3.126 30.497 1.00 19.92 1365 LYS B C 1
ATOM 2662 O O . LYS B 1 120 ? 20.137 2.190 31.245 1.00 20.94 1365 LYS B O 1
ATOM 2668 N N . PHE B 1 121 ? 19.915 4.343 30.671 1.00 21.88 1366 PHE B N 1
ATOM 2669 C CA . PHE B 1 121 ? 18.939 4.595 31.729 1.00 18.77 1366 PHE B CA 1
ATOM 2670 C C . PHE B 1 121 ? 17.741 3.657 31.560 1.00 20.92 1366 PHE B C 1
ATOM 2671 O O . PHE B 1 121 ? 17.319 2.991 32.503 1.00 23.51 1366 PHE B O 1
ATOM 2679 N N . ILE B 1 122 ? 17.202 3.599 30.350 1.00 18.61 1367 ILE B N 1
ATOM 2680 C CA . ILE B 1 122 ? 16.028 2.767 30.092 1.00 19.69 1367 ILE B CA 1
ATOM 2681 C C . ILE B 1 122 ? 16.299 1.272 30.273 1.00 22.27 1367 ILE B C 1
ATOM 2682 O O . ILE B 1 122 ? 15.477 0.553 30.850 1.00 21.10 1367 ILE B O 1
ATOM 2687 N N . GLU B 1 123 ? 17.441 0.797 29.788 1.00 18.60 1368 GLU B N 1
ATOM 2688 C CA . GLU B 1 123 ? 17.821 -0.586 30.035 1.00 23.22 1368 GLU B CA 1
ATOM 2689 C C . GLU B 1 123 ? 17.898 -0.858 31.532 1.00 23.72 1368 GLU B C 1
ATOM 2690 O O . GLU B 1 123 ? 17.365 -1.863 32.020 1.00 22.21 1368 GLU B O 1
ATOM 2696 N N . ASP B 1 124 ? 18.558 0.037 32.261 1.00 20.00 1369 ASP B N 1
ATOM 2697 C CA . ASP B 1 124 ? 18.734 -0.156 33.693 1.00 22.26 1369 ASP B CA 1
ATOM 2698 C C . ASP B 1 124 ? 17.396 -0.070 34.427 1.00 24.61 1369 ASP B C 1
ATOM 2699 O O . ASP B 1 124 ? 17.112 -0.871 35.321 1.00 31.48 1369 ASP B O 1
ATOM 2704 N N . TYR B 1 125 ? 16.577 0.899 34.034 1.00 19.65 1370 TYR B N 1
ATOM 2705 C CA . TYR B 1 125 ? 15.288 1.118 34.664 1.00 23.11 1370 TYR B CA 1
ATOM 2706 C C . TYR B 1 125 ? 14.367 -0.065 34.402 1.00 27.94 1370 TYR B C 1
ATOM 2707 O O . TYR B 1 125 ? 13.711 -0.571 35.316 1.00 27.73 1370 TYR B O 1
ATOM 2716 N N . SER B 1 126 ? 14.331 -0.513 33.152 1.00 22.81 1371 SER B N 1
ATOM 2717 C CA . SER B 1 126 ? 13.483 -1.648 32.789 1.00 26.45 1371 SER B CA 1
ATOM 2718 C C . SER B 1 126 ? 13.842 -2.912 33.572 1.00 30.29 1371 SER B C 1
ATOM 2719 O O . SER B 1 126 ? 12.960 -3.639 34.030 1.00 30.07 1371 SER B O 1
ATOM 2722 N N . LYS B 1 127 ? 15.135 -3.165 33.726 1.00 25.45 1372 LYS B N 1
ATOM 2723 C CA . LYS B 1 127 ? 15.617 -4.341 34.443 1.00 33.80 1372 LYS B CA 1
ATOM 2724 C C . LYS B 1 127 ? 15.082 -4.440 35.877 1.00 34.31 1372 LYS B C 1
ATOM 2725 O O . LYS B 1 127 ? 14.699 -5.520 36.327 1.00 34.67 1372 LYS B O 1
ATOM 2731 N N . VAL B 1 128 ? 15.064 -3.321 36.596 1.00 26.18 1373 VAL B N 1
ATOM 2732 C CA . VAL B 1 128 ? 14.579 -3.331 37.977 1.00 24.33 1373 VAL B CA 1
ATOM 2733 C C . VAL B 1 128 ? 13.095 -2.995 38.063 1.00 27.85 1373 VAL B C 1
ATOM 2734 O O . VAL B 1 128 ? 12.520 -2.956 39.154 1.00 31.20 1373 VAL B O 1
ATOM 2738 N N . ASN B 1 129 ? 12.485 -2.746 36.907 1.00 27.35 1374 ASN B N 1
ATOM 2739 C CA . ASN B 1 129 ? 11.039 -2.575 36.804 1.00 30.52 1374 ASN B CA 1
ATOM 2740 C C . ASN B 1 129 ? 10.510 -3.405 35.637 1.00 30.81 1374 ASN B C 1
ATOM 2741 O O . ASN B 1 129 ? 9.895 -2.858 34.723 1.00 27.75 1374 ASN B O 1
ATOM 2746 N N . PRO B 1 130 ? 10.736 -4.730 35.678 1.00 32.64 1375 PRO B N 1
ATOM 2747 C CA . PRO B 1 130 ? 10.551 -5.641 34.537 1.00 31.99 1375 PRO B CA 1
ATOM 2748 C C . PRO B 1 130 ? 9.129 -5.703 33.973 1.00 32.32 1375 PRO B C 1
ATOM 2749 O O . PRO B 1 130 ? 8.954 -6.193 32.856 1.00 26.96 1375 PRO B O 1
ATOM 2753 N N . LYS B 1 131 ? 8.141 -5.218 34.716 1.00 35.79 1376 LYS B N 1
ATOM 2754 C CA . LYS B 1 131 ? 6.760 -5.251 34.246 1.00 40.54 1376 LYS B CA 1
ATOM 2755 C C . LYS B 1 131 ? 6.286 -3.892 33.756 1.00 37.72 1376 LYS B C 1
ATOM 2756 O O . LYS B 1 131 ? 5.175 -3.766 33.233 1.00 36.54 1376 LYS B O 1
ATOM 2762 N N . LYS B 1 132 ? 7.123 -2.872 33.927 1.00 28.15 1377 LYS B N 1
ATOM 2763 C CA . LYS B 1 132 ? 6.699 -1.510 33.662 1.00 33.15 1377 LYS B CA 1
ATOM 2764 C C . LYS B 1 132 ? 7.206 -1.020 32.317 1.00 29.84 1377 LYS B C 1
ATOM 2765 O O . LYS B 1 132 ? 8.393 -1.120 32.017 1.00 36.69 1377 LYS B O 1
ATOM 2771 N N . SER B 1 133 ? 6.298 -0.499 31.503 1.00 29.10 1378 SER B N 1
ATOM 2772 C CA . SER B 1 133 ? 6.697 0.104 30.246 1.00 29.88 1378 SER B CA 1
ATOM 2773 C C . SER B 1 133 ? 7.444 1.386 30.576 1.00 30.21 1378 SER B C 1
ATOM 2774 O O . SER B 1 133 ? 7.153 2.038 31.576 1.00 33.63 1378 SER B O 1
ATOM 2777 N N . VAL B 1 134 ? 8.419 1.743 29.753 1.00 19.69 1379 VAL B N 1
ATOM 2778 C CA . VAL B 1 134 ? 9.172 2.950 30.001 1.00 22.11 1379 VAL B CA 1
ATOM 2779 C C . VAL B 1 134 ? 9.409 3.647 28.674 1.00 18.94 1379 VAL B C 1
ATOM 2780 O O . VAL B 1 134 ? 9.631 2.996 27.660 1.00 20.89 1379 VAL B O 1
ATOM 2784 N N . TYR B 1 135 ? 9.336 4.970 28.678 1.00 18.40 1380 TYR B N 1
ATOM 2785 C CA . TYR B 1 135 ? 9.726 5.729 27.497 1.00 19.38 1380 TYR B CA 1
ATOM 2786 C C . TYR B 1 135 ? 10.235 7.113 27.866 1.00 18.09 1380 TYR B C 1
ATOM 2787 O O . TYR B 1 135 ? 9.828 7.698 28.873 1.00 22.19 1380 TYR B O 1
ATOM 2796 N N . TYR B 1 136 ? 11.142 7.635 27.054 1.00 17.38 1381 TYR B N 1
ATOM 2797 C CA . TYR B 1 136 ? 11.550 9.014 27.206 1.00 18.05 1381 TYR B CA 1
ATOM 2798 C C . TYR B 1 136 ? 11.805 9.649 25.856 1.00 20.38 1381 TYR B C 1
ATOM 2799 O O . TYR B 1 136 ? 12.015 8.948 24.858 1.00 16.31 1381 TYR B O 1
ATOM 2808 N N . PHE B 1 137 ? 11.779 10.984 25.846 1.00 18.40 1382 PHE B N 1
ATOM 2809 C CA . PHE B 1 137 ? 12.214 11.783 24.714 1.00 16.41 1382 PHE B CA 1
ATOM 2810 C C . PHE B 1 137 ? 13.589 12.367 25.053 1.00 18.11 1382 PHE B C 1
ATOM 2811 O O . PHE B 1 137 ? 13.865 12.694 26.213 1.00 19.33 1382 PHE B O 1
ATOM 2819 N N . SER B 1 138 ? 14.464 12.471 24.058 1.00 15.85 1383 SER B N 1
ATOM 2820 C CA . SER B 1 138 ? 15.757 13.113 24.270 1.00 16.21 1383 SER B CA 1
ATOM 2821 C C . SER B 1 138 ? 16.203 13.833 22.998 1.00 15.89 1383 SER B C 1
ATOM 2822 O O . SER B 1 138 ? 15.715 13.540 21.913 1.00 17.17 1383 SER B O 1
ATOM 2825 N N . LEU B 1 139 ? 17.139 14.774 23.130 1.00 15.58 1384 LEU B N 1
ATOM 2826 C CA . LEU B 1 139 ? 17.587 15.568 21.989 1.00 17.55 1384 LEU B CA 1
ATOM 2827 C C . LEU B 1 139 ? 18.493 14.801 21.028 1.00 21.58 1384 LEU B C 1
ATOM 2828 O O . LEU B 1 139 ? 19.391 14.071 21.450 1.00 19.50 1384 LEU B O 1
ATOM 2833 N N . ASN B 1 140 ? 18.240 14.964 19.734 1.00 17.82 1385 ASN B N 1
ATOM 2834 C CA . ASN B 1 140 ? 19.079 14.372 18.698 1.00 18.35 1385 ASN B CA 1
ATOM 2835 C C . ASN B 1 140 ? 20.144 15.400 18.305 1.00 15.33 1385 ASN B C 1
ATOM 2836 O O . ASN B 1 140 ? 19.864 16.372 17.599 1.00 18.78 1385 ASN B O 1
ATOM 2841 N N . TYR B 1 141 ? 21.365 15.189 18.792 1.00 16.54 1386 TYR B N 1
ATOM 2842 C CA . TYR B 1 141 ? 22.399 16.209 18.662 1.00 19.50 1386 TYR B CA 1
ATOM 2843 C C . TYR B 1 141 ? 23.029 16.228 17.284 1.00 19.93 1386 TYR B C 1
ATOM 2844 O O . TYR B 1 141 ? 23.586 17.241 16.875 1.00 28.22 1386 TYR B O 1
ATOM 2853 N N . GLU B 1 142 ? 22.925 15.118 16.568 1.00 21.18 1387 GLU B N 1
ATOM 2854 C CA . GLU B 1 142 ? 23.501 15.020 15.232 1.00 32.99 1387 GLU B CA 1
ATOM 2855 C C . GLU B 1 142 ? 22.553 15.520 14.146 1.00 31.05 1387 GLU B C 1
ATOM 2856 O O . GLU B 1 142 ? 22.980 15.819 13.031 1.00 28.83 1387 GLU B O 1
ATOM 2862 N N . ASN B 1 143 ? 21.266 15.600 14.476 1.00 26.60 1388 ASN B N 1
ATOM 2863 C CA . ASN B 1 143 ? 20.263 16.101 13.545 1.00 23.34 1388 ASN B CA 1
ATOM 2864 C C . ASN B 1 143 ? 19.384 17.123 14.251 1.00 21.86 1388 ASN B C 1
ATOM 2865 O O . ASN B 1 143 ? 18.304 16.797 14.749 1.00 20.18 1388 ASN B O 1
ATOM 2870 N N . PRO B 1 144 ? 19.859 18.374 14.319 1.00 20.74 1389 PRO B N 1
ATOM 2871 C CA . PRO B 1 144 ? 19.182 19.422 15.085 1.00 21.89 1389 PRO B CA 1
ATOM 2872 C C . PRO B 1 144 ? 17.721 19.558 14.723 1.00 17.98 1389 PRO B C 1
ATOM 2873 O O . PRO B 1 144 ? 17.374 19.666 13.548 1.00 22.89 1389 PRO B O 1
ATOM 2877 N N . GLY B 1 145 ? 16.871 19.568 15.736 1.00 18.59 1390 GLY B N 1
ATOM 2878 C CA . GLY B 1 145 ? 15.450 19.739 15.514 1.00 18.40 1390 GLY B CA 1
ATOM 2879 C C . GLY B 1 145 ? 14.720 18.417 15.622 1.00 15.98 1390 GLY B C 1
ATOM 2880 O O . GLY B 1 145 ? 13.497 18.381 15.579 1.00 17.78 1390 GLY B O 1
ATOM 2881 N N . TRP B 1 146 ? 15.478 17.332 15.751 1.00 16.06 1391 TRP B N 1
ATOM 2882 C CA . TRP B 1 146 ? 14.886 16.013 15.994 1.00 16.37 1391 TRP B CA 1
ATOM 2883 C C . TRP B 1 146 ? 15.051 15.603 17.446 1.00 14.91 1391 TRP B C 1
ATOM 2884 O O . TRP B 1 146 ? 15.977 16.053 18.129 1.00 17.45 1391 TRP B O 1
ATOM 2895 N N . PHE B 1 147 ? 14.161 14.717 17.894 1.00 15.02 1392 PHE B N 1
ATOM 2896 C CA . PHE B 1 147 ? 14.243 14.099 19.210 1.00 15.68 1392 PHE B CA 1
ATOM 2897 C C . PHE B 1 147 ? 14.183 12.593 19.019 1.00 12.09 1392 PHE B C 1
ATOM 2898 O O . PHE B 1 147 ? 13.592 12.116 18.056 1.00 15.28 1392 PHE B O 1
ATOM 2906 N N . TYR B 1 148 ? 14.798 11.858 19.934 1.00 13.79 1393 TYR B N 1
ATOM 2907 C CA . TYR B 1 148 ? 14.604 10.420 19.971 1.00 14.17 1393 TYR B CA 1
ATOM 2908 C C . TYR B 1 148 ? 13.421 10.110 20.871 1.00 12.34 1393 TYR B C 1
ATOM 2909 O O . TYR B 1 148 ? 13.145 10.827 21.831 1.00 16.53 1393 TYR B O 1
ATOM 2918 N N . LEU B 1 149 ? 12.700 9.050 20.531 1.00 13.76 1394 LEU B N 1
ATOM 2919 C CA . LEU B 1 149 ? 11.677 8.505 21.405 1.00 15.23 1394 LEU B CA 1
ATOM 2920 C C . LEU B 1 149 ? 12.117 7.082 21.692 1.00 14.07 1394 LEU B C 1
ATOM 2921 O O . LEU B 1 149 ? 12.034 6.212 20.830 1.00 16.64 1394 LEU B O 1
ATOM 2926 N N . ILE B 1 150 ? 12.615 6.859 22.901 1.00 14.66 1395 ILE B N 1
ATOM 2927 C CA . ILE B 1 150 ? 13.273 5.599 23.229 1.00 13.11 1395 ILE B CA 1
ATOM 2928 C C . ILE B 1 150 ? 12.397 4.880 24.242 1.00 14.75 1395 ILE B C 1
ATOM 2929 O O . ILE B 1 150 ? 11.957 5.483 25.229 1.00 17.05 1395 ILE B O 1
ATOM 2934 N N . PHE B 1 151 ? 12.083 3.616 23.969 1.00 15.18 1396 PHE B N 1
ATOM 2935 C CA . PHE B 1 151 ? 11.102 2.909 24.793 1.00 18.16 1396 PHE B CA 1
ATOM 2936 C C . PHE B 1 151 ? 11.336 1.411 24.869 1.00 17.29 1396 PHE B C 1
ATOM 2937 O O . PHE B 1 151 ? 12.023 0.821 24.032 1.00 16.44 1396 PHE B O 1
ATOM 2945 N N . LYS B 1 152 ? 10.736 0.806 25.887 1.00 16.28 1397 LYS B N 1
ATOM 2946 C CA . LYS B 1 152 ? 10.839 -0.629 26.106 1.00 20.15 1397 LYS B CA 1
ATOM 2947 C C . LYS B 1 152 ? 9.582 -1.025 26.875 1.00 19.22 1397 LYS B C 1
ATOM 2948 O O . LYS B 1 152 ? 9.310 -0.470 27.936 1.00 20.00 1397 LYS B O 1
ATOM 2954 N N . LEU B 1 153 ? 8.806 -1.959 26.327 1.00 17.89 1398 LEU B N 1
ATOM 2955 C CA . LEU B 1 153 ? 7.484 -2.284 26.880 1.00 23.89 1398 LEU B CA 1
ATOM 2956 C C . LEU B 1 153 ? 7.556 -3.045 28.205 1.00 20.59 1398 LEU B C 1
ATOM 2957 O O . LEU B 1 153 ? 6.736 -2.837 29.111 1.00 22.07 1398 LEU B O 1
ATOM 2962 N N . ASN B 1 154 ? 8.542 -3.929 28.295 1.00 19.04 1399 ASN B N 1
ATOM 2963 C CA . ASN B 1 154 ? 8.779 -4.716 29.495 1.00 23.21 1399 ASN B CA 1
ATOM 2964 C C . ASN B 1 154 ? 10.101 -5.458 29.378 1.00 22.74 1399 ASN B C 1
ATOM 2965 O O . ASN B 1 154 ? 10.801 -5.352 28.368 1.00 24.80 1399 ASN B O 1
ATOM 2970 N N . ALA B 1 155 ? 10.435 -6.216 30.414 1.00 24.78 1400 ALA B N 1
ATOM 2971 C CA . ALA B 1 155 ? 11.686 -6.962 30.440 1.00 30.37 1400 ALA B CA 1
ATOM 2972 C C . ALA B 1 155 ? 11.826 -7.952 29.277 1.00 27.57 1400 ALA B C 1
ATOM 2973 O O . ALA B 1 155 ? 12.939 -8.280 28.863 1.00 32.83 1400 ALA B O 1
ATOM 2975 N N . GLU B 1 156 ? 10.702 -8.423 28.749 1.00 34.28 1401 GLU B N 1
ATOM 2976 C CA . GLU B 1 156 ? 10.722 -9.471 27.728 1.00 32.41 1401 GLU B CA 1
ATOM 2977 C C . GLU B 1 156 ? 10.735 -8.919 26.306 1.00 35.20 1401 GLU B C 1
ATOM 2978 O O . GLU B 1 156 ? 10.749 -9.686 25.338 1.00 35.28 1401 GLU B O 1
ATOM 2984 N N . SER B 1 157 ? 10.730 -7.596 26.178 1.00 23.31 1402 SER B N 1
ATOM 2985 C CA . SER B 1 157 ? 10.611 -6.971 24.864 1.00 22.69 1402 SER B CA 1
ATOM 2986 C C . SER B 1 157 ? 11.837 -6.121 24.526 1.00 20.28 1402 SER B C 1
ATOM 2987 O O . SER B 1 157 ? 12.579 -5.710 25.413 1.00 24.01 1402 SER B O 1
ATOM 2990 N N . LYS B 1 158 ? 12.060 -5.879 23.239 1.00 18.57 1403 LYS B N 1
ATOM 2991 C CA . LYS B 1 158 ? 13.212 -5.086 22.819 1.00 20.24 1403 LYS B CA 1
ATOM 2992 C C . LYS B 1 158 ? 13.065 -3.599 23.140 1.00 19.08 1403 LYS B C 1
ATOM 2993 O O . LYS B 1 158 ? 11.958 -3.072 23.220 1.00 21.74 1403 LYS B O 1
ATOM 2999 N N . LEU B 1 159 ? 14.201 -2.935 23.317 1.00 20.99 1404 LEU B N 1
ATOM 3000 C CA . LEU B 1 159 ? 14.254 -1.476 23.299 1.00 19.34 1404 LEU B CA 1
ATOM 3001 C C . LEU B 1 159 ? 14.204 -1.014 21.844 1.00 17.58 1404 LEU B C 1
ATOM 3002 O O . LEU B 1 159 ? 14.883 -1.573 20.974 1.00 19.55 1404 LEU B O 1
ATOM 3007 N N . TYR B 1 160 ? 13.400 0.015 21.586 1.00 14.49 1405 TYR B N 1
ATOM 3008 C CA . TYR B 1 160 ? 13.240 0.553 20.239 1.00 15.12 1405 TYR B CA 1
ATOM 3009 C C . TYR B 1 160 ? 13.531 2.040 20.282 1.00 19.51 1405 TYR B C 1
ATOM 3010 O O . TYR B 1 160 ? 13.371 2.674 21.321 1.00 16.43 1405 TYR B O 1
ATOM 3019 N N . ILE B 1 161 ? 13.963 2.586 19.153 1.00 14.99 1406 ILE B N 1
ATOM 3020 C CA . ILE B 1 161 ? 14.167 4.021 19.028 1.00 15.00 1406 ILE B CA 1
ATOM 3021 C C . ILE B 1 161 ? 13.341 4.544 17.862 1.00 14.51 1406 ILE B C 1
ATOM 3022 O O . ILE B 1 161 ? 13.578 4.194 16.702 1.00 16.10 1406 ILE B O 1
ATOM 3027 N N . TRP B 1 162 ? 12.359 5.379 18.178 1.00 15.46 1407 TRP B N 1
ATOM 3028 C CA . TRP B 1 162 ? 11.616 6.085 17.153 1.00 15.34 1407 TRP B CA 1
ATOM 3029 C C . TRP B 1 162 ? 12.093 7.526 17.094 1.00 13.39 1407 TRP B C 1
ATOM 3030 O O . TRP B 1 162 ? 12.934 7.956 17.893 1.00 15.84 1407 TRP B O 1
ATOM 3041 N N . ASN B 1 163 ? 11.564 8.279 16.137 1.00 14.35 1408 ASN B N 1
ATOM 3042 C CA . ASN B 1 163 ? 12.115 9.610 15.868 1.00 11.55 1408 ASN B CA 1
ATOM 3043 C C . ASN B 1 163 ? 10.997 10.646 15.760 1.00 16.82 1408 ASN B C 1
ATOM 3044 O O . ASN B 1 163 ? 9.980 10.401 15.112 1.00 18.16 1408 ASN B O 1
ATOM 3049 N N . VAL B 1 164 ? 11.186 11.786 16.422 1.00 13.34 1409 VAL B N 1
ATOM 3050 C CA . VAL B 1 164 ? 10.156 12.832 16.471 1.00 12.54 1409 VAL B CA 1
ATOM 3051 C C . VAL B 1 164 ? 10.759 14.128 15.940 1.00 16.23 1409 VAL B C 1
ATOM 3052 O O . VAL B 1 164 ? 11.826 14.552 16.382 1.00 16.54 1409 VAL B O 1
ATOM 3056 N N . LYS B 1 165 ? 10.073 14.764 14.995 1.00 13.90 1410 LYS B N 1
ATOM 3057 C CA . LYS B 1 165 ? 10.588 15.996 14.402 1.00 15.40 1410 LYS B CA 1
ATOM 3058 C C . LYS B 1 165 ? 9.843 17.196 14.963 1.00 18.59 1410 LYS B C 1
ATOM 3059 O O . LYS B 1 165 ? 8.613 17.225 14.965 1.00 17.49 1410 LYS B O 1
ATOM 3065 N N . LEU B 1 166 ? 10.594 18.180 15.453 1.00 13.80 1411 LEU B N 1
ATOM 3066 C CA . LEU B 1 166 ? 9.980 19.416 15.928 1.00 14.81 1411 LEU B CA 1
ATOM 3067 C C . LEU B 1 166 ? 9.528 20.224 14.732 1.00 15.09 1411 LEU B C 1
ATOM 3068 O O . LEU B 1 166 ? 10.313 20.466 13.819 1.00 16.49 1411 LEU B O 1
ATOM 3073 N N . THR B 1 167 ? 8.272 20.667 14.750 1.00 17.39 1412 THR B N 1
ATOM 3074 C CA . THR B 1 167 ? 7.767 21.591 13.734 1.00 19.62 1412 THR B CA 1
ATOM 3075 C C . THR B 1 167 ? 7.216 22.841 14.413 1.00 15.80 1412 THR B C 1
ATOM 3076 O O . THR B 1 167 ? 7.212 22.939 15.642 1.00 20.56 1412 THR B O 1
ATOM 3080 N N . HIS B 1 168 ? 6.767 23.817 13.629 1.00 22.50 1413 HIS B N 1
ATOM 3081 C CA . HIS B 1 168 ? 6.253 25.044 14.233 1.00 19.28 1413 HIS B CA 1
ATOM 3082 C C . HIS B 1 168 ? 4.805 24.919 14.727 1.00 19.64 1413 HIS B C 1
ATOM 3083 O O . HIS B 1 168 ? 4.259 25.842 15.348 1.00 22.88 1413 HIS B O 1
ATOM 3090 N N . THR B 1 169 ? 4.192 23.768 14.465 1.00 22.96 1414 THR B N 1
ATOM 3091 C CA . THR B 1 169 ? 2.817 23.533 14.905 1.00 21.96 1414 THR B CA 1
ATOM 3092 C C . THR B 1 169 ? 2.676 22.277 15.763 1.00 19.81 1414 THR B C 1
ATOM 3093 O O . THR B 1 169 ? 1.576 21.923 16.180 1.00 23.27 1414 THR B O 1
ATOM 3097 N N . GLY B 1 170 ? 3.788 21.596 16.023 1.00 23.19 1415 GLY B N 1
ATOM 3098 C CA . GLY B 1 170 ? 3.749 20.441 16.897 1.00 19.24 1415 GLY B CA 1
ATOM 3099 C C . GLY B 1 170 ? 4.914 19.487 16.716 1.00 19.43 1415 GLY B C 1
ATOM 3100 O O . GLY B 1 170 ? 6.001 19.884 16.311 1.00 21.64 1415 GLY B O 1
ATOM 3101 N N . PHE B 1 171 ? 4.661 18.214 17.000 1.00 14.63 1416 PHE B N 1
ATOM 3102 C CA . PHE B 1 171 ? 5.713 17.195 17.021 1.00 14.76 1416 PHE B CA 1
ATOM 3103 C C . PHE B 1 171 ? 5.349 16.084 16.047 1.00 14.98 1416 PHE B C 1
ATOM 3104 O O . PHE B 1 171 ? 4.352 15.367 16.252 1.00 18.55 1416 PHE B O 1
ATOM 3112 N N . PHE B 1 172 ? 6.125 15.944 14.977 1.00 16.36 1417 PHE B N 1
ATOM 3113 C CA . PHE B 1 172 ? 5.814 14.937 13.975 1.00 17.25 1417 PHE B CA 1
ATOM 3114 C C . PHE B 1 172 ? 6.360 13.578 14.387 1.00 16.50 1417 PHE B C 1
ATOM 3115 O O . PHE B 1 172 ? 7.558 13.404 14.604 1.00 17.28 1417 PHE B O 1
ATOM 3123 N N . LEU B 1 173 ? 5.449 12.622 14.509 1.00 14.09 1418 LEU B N 1
ATOM 3124 C CA . LEU B 1 173 ? 5.819 11.240 14.774 1.00 14.74 1418 LEU B CA 1
ATOM 3125 C C . LEU B 1 173 ? 5.037 10.319 13.844 1.00 18.62 1418 LEU B C 1
ATOM 3126 O O . LEU B 1 173 ? 3.807 10.162 13.985 1.00 17.90 1418 LEU B O 1
ATOM 3131 N N . VAL B 1 174 ? 5.769 9.746 12.886 1.00 16.14 1419 VAL B N 1
ATOM 3132 C CA . VAL B 1 174 ? 5.288 8.727 11.943 1.00 17.24 1419 VAL B CA 1
ATOM 3133 C C . VAL B 1 174 ? 4.208 9.193 10.968 1.00 19.55 1419 VAL B C 1
ATOM 3134 O O . VAL B 1 174 ? 4.405 9.145 9.749 1.00 20.72 1419 VAL B O 1
ATOM 3138 N N . ASN B 1 175 ? 3.085 9.647 11.509 1.00 19.53 1420 ASN B N 1
ATOM 3139 C CA . ASN B 1 175 ? 1.942 10.022 10.685 1.00 23.66 1420 ASN B CA 1
ATOM 3140 C C . ASN B 1 175 ? 1.464 11.460 10.845 1.00 23.48 1420 ASN B C 1
ATOM 3141 O O . ASN B 1 175 ? 1.160 12.128 9.857 1.00 22.97 1420 ASN B O 1
ATOM 3146 N N . TYR B 1 176 ? 1.410 11.935 12.085 1.00 19.87 1421 TYR B N 1
ATOM 3147 C CA . TYR B 1 176 ? 0.763 13.201 12.375 1.00 19.36 1421 TYR B CA 1
A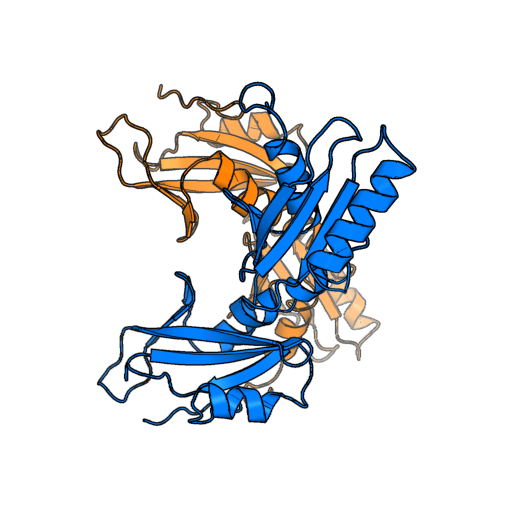TOM 3148 C C . TYR B 1 176 ? 1.707 14.173 13.041 1.00 18.79 1421 TYR B C 1
ATOM 3149 O O . TYR B 1 176 ? 2.679 13.781 13.701 1.00 19.60 1421 TYR B O 1
ATOM 3158 N N . ASN B 1 177 ? 1.392 15.450 12.864 1.00 21.88 1422 ASN B N 1
ATOM 3159 C CA . ASN B 1 177 ? 2.052 16.529 13.564 1.00 22.66 1422 ASN B CA 1
ATOM 3160 C C . ASN B 1 177 ? 1.227 16.763 14.814 1.00 22.70 1422 ASN B C 1
ATOM 3161 O 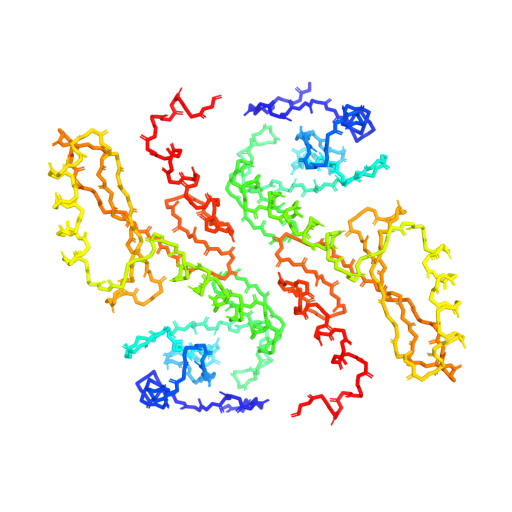O . ASN B 1 177 ? 0.226 17.480 14.775 1.00 23.40 1422 ASN B O 1
ATOM 3166 N N . TYR B 1 178 ? 1.600 16.110 15.911 1.00 16.29 1423 TYR B N 1
ATOM 3167 C CA . TYR B 1 178 ? 0.842 16.233 17.156 1.00 18.15 1423 TYR B CA 1
ATOM 3168 C C . TYR B 1 178 ? 1.047 17.607 17.788 1.00 20.96 1423 TYR B C 1
ATOM 3169 O O . TYR B 1 178 ? 2.163 18.021 18.020 1.00 19.12 1423 TYR B O 1
ATOM 3178 N N . PRO B 1 179 ? -0.047 18.325 18.056 1.00 23.69 1424 PRO B N 1
ATOM 3179 C CA . PRO B 1 179 ? 0.056 19.730 18.481 1.00 20.86 1424 PRO B CA 1
ATOM 3180 C C . PRO B 1 179 ? 0.578 19.968 19.900 1.00 20.10 1424 PRO B C 1
ATOM 3181 O O . PRO B 1 179 ? 1.040 21.072 20.176 1.00 24.84 1424 PRO B O 1
ATOM 3185 N N . THR B 1 180 ? 0.468 18.989 20.790 1.00 20.14 1425 THR B N 1
ATOM 3186 C CA . THR B 1 180 ? 0.933 19.155 22.165 1.00 18.51 1425 THR B CA 1
ATOM 3187 C C . THR B 1 180 ? 1.711 17.913 22.594 1.00 16.53 1425 THR B C 1
ATOM 3188 O O . THR B 1 180 ? 1.605 16.859 21.968 1.00 21.10 1425 THR B O 1
ATOM 3192 N N . VAL B 1 181 ? 2.475 18.036 23.669 1.00 20.74 1426 VAL B N 1
ATOM 3193 C CA . VAL B 1 181 ? 3.252 16.905 24.150 1.00 19.38 1426 VAL B CA 1
ATOM 3194 C C . VAL B 1 181 ? 2.315 15.796 24.642 1.00 20.97 1426 VAL B C 1
ATOM 3195 O O . VAL B 1 181 ? 2.570 14.613 24.419 1.00 18.75 1426 VAL B O 1
ATOM 3199 N N . ILE B 1 182 ? 1.217 16.178 25.288 1.00 17.30 1427 ILE B N 1
ATOM 3200 C CA . ILE B 1 182 ? 0.221 15.190 25.712 1.00 20.77 1427 ILE B CA 1
ATOM 3201 C C . ILE B 1 182 ? -0.294 14.382 24.526 1.00 23.06 1427 ILE B C 1
ATOM 3202 O O . ILE B 1 182 ? -0.366 13.156 24.583 1.00 20.87 1427 ILE B O 1
ATOM 3207 N N . GLN B 1 183 ? -0.662 15.074 23.456 1.00 26.68 1428 GLN B N 1
ATOM 3208 C CA A GLN B 1 183 ? -1.178 14.402 22.272 0.50 23.40 1428 GLN B CA 1
ATOM 3209 C CA B GLN B 1 183 ? -1.167 14.428 22.250 0.50 23.30 1428 GLN B CA 1
ATOM 3210 C C . GLN B 1 183 ? -0.088 13.579 21.585 1.00 22.11 1428 GLN B C 1
ATOM 3211 O O . GLN B 1 183 ? -0.370 12.529 21.007 1.00 20.18 1428 GLN B O 1
ATOM 3222 N N . LEU B 1 184 ? 1.154 14.048 21.666 1.00 20.39 1429 LEU B N 1
ATOM 3223 C CA . LEU B 1 184 ? 2.279 13.273 21.146 1.00 18.22 1429 LEU B CA 1
ATOM 3224 C C . LEU B 1 184 ? 2.395 11.943 21.889 1.00 21.26 1429 LEU B C 1
ATOM 3225 O O . LEU B 1 184 ? 2.565 10.872 21.279 1.00 17.42 1429 LEU B O 1
ATOM 3230 N N . CYS B 1 185 ? 2.296 12.004 23.212 1.00 16.70 1430 CYS B N 1
ATOM 3231 C CA . CYS B 1 185 ? 2.406 10.801 24.023 1.00 17.96 1430 CYS B CA 1
ATOM 3232 C C . CYS B 1 185 ? 1.231 9.856 23.769 1.00 16.25 1430 CYS B C 1
ATOM 3233 O O . CYS B 1 185 ? 1.431 8.655 23.653 1.00 18.21 1430 CYS B O 1
ATOM 3236 N N . ASN B 1 186 ? 0.021 10.408 23.667 1.00 21.51 1431 ASN B N 1
ATOM 3237 C CA . ASN B 1 186 ? -1.161 9.613 23.343 1.00 24.96 1431 ASN B CA 1
ATOM 3238 C C . ASN B 1 186 ? -1.022 8.947 21.976 1.00 21.54 1431 ASN B C 1
ATOM 3239 O O . ASN B 1 186 ? -1.376 7.772 21.793 1.00 22.63 1431 ASN B O 1
ATOM 3244 N N . GLY B 1 187 ? -0.480 9.697 21.020 1.00 20.29 1432 GLY B N 1
ATOM 3245 C CA . GLY B 1 187 ? -0.272 9.195 19.675 1.00 16.67 1432 GLY B CA 1
ATOM 3246 C C . GLY B 1 187 ? 0.745 8.061 19.651 1.00 19.07 1432 GLY B C 1
ATOM 3247 O O . GLY B 1 187 ? 0.547 7.064 18.961 1.00 19.68 1432 GLY B O 1
ATOM 3248 N N . PHE B 1 188 ? 1.835 8.227 20.397 1.00 18.70 1433 PHE B N 1
ATOM 3249 C CA . PHE B 1 188 ? 2.830 7.171 20.580 1.00 15.46 1433 PHE B CA 1
ATOM 3250 C C . PHE B 1 188 ? 2.173 5.887 21.110 1.00 16.40 1433 PHE B C 1
ATOM 3251 O O . PHE B 1 188 ? 2.379 4.791 20.571 1.00 17.18 1433 PHE B O 1
ATOM 3259 N N . LYS B 1 189 ? 1.378 6.021 22.163 1.00 16.95 1434 LYS B N 1
ATOM 3260 C CA . LYS B 1 189 ? 0.727 4.847 22.760 1.00 21.34 1434 LYS B CA 1
ATOM 3261 C C . LYS B 1 189 ? -0.231 4.155 21.790 1.00 19.52 1434 LYS B C 1
ATOM 3262 O O . LYS B 1 189 ? -0.370 2.928 21.79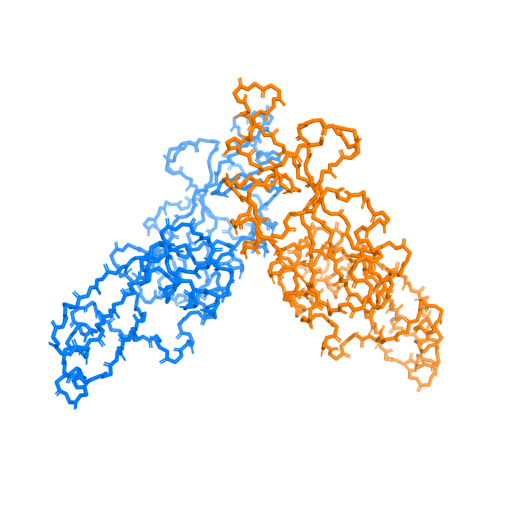6 1.00 19.61 1434 LYS B O 1
ATOM 3268 N N . THR B 1 190 ? -0.879 4.941 20.942 1.00 18.30 1435 THR B N 1
ATOM 3269 C CA . THR B 1 190 ? -1.784 4.404 19.929 1.00 20.02 1435 THR B CA 1
ATOM 3270 C C . THR B 1 190 ? -0.992 3.617 18.887 1.00 20.49 1435 THR B C 1
ATOM 3271 O O . THR B 1 190 ? -1.408 2.543 18.442 1.00 20.37 1435 THR B O 1
ATOM 3275 N N . LEU B 1 191 ? 0.175 4.138 18.532 1.00 18.50 1436 LEU B N 1
ATOM 3276 C CA . LEU B 1 191 ? 1.035 3.507 17.540 1.00 17.74 1436 LEU B CA 1
ATOM 3277 C C . LEU B 1 191 ? 1.687 2.209 18.038 1.00 20.11 1436 LEU B C 1
ATOM 3278 O O . LEU B 1 191 ? 2.175 1.417 17.234 1.00 21.69 1436 LEU B O 1
ATOM 3283 N N . LEU B 1 192 ? 1.701 1.992 19.354 1.00 19.57 1437 LEU B N 1
ATOM 3284 C CA . LEU B 1 192 ? 2.161 0.715 19.905 1.00 16.19 1437 LEU B CA 1
ATOM 3285 C C . LEU B 1 192 ? 1.147 -0.415 19.712 1.00 19.39 1437 LEU B C 1
ATOM 3286 O O . LEU B 1 192 ? 1.502 -1.583 19.812 1.00 26.19 1437 LEU B O 1
ATOM 3291 N N . LYS B 1 193 ? -0.113 -0.063 19.466 1.00 16.75 1438 LYS B N 1
ATOM 3292 C CA . LYS B 1 193 ? -1.161 -1.066 19.251 1.00 19.93 1438 LYS B CA 1
ATOM 3293 C C . LYS B 1 193 ? -1.190 -1.520 17.797 1.00 22.61 1438 LYS B C 1
ATOM 3294 O O . LYS B 1 193 ? -0.826 -0.763 16.893 1.00 24.08 1438 LYS B O 1
ATOM 3300 N N . SER B 1 194 ? -1.624 -2.758 17.565 1.00 21.48 1439 SER B N 1
ATOM 3301 C CA . SER B 1 194 ? -1.874 -3.185 16.198 1.00 21.59 1439 SER B CA 1
ATOM 3302 C C . SER B 1 194 ? -2.917 -2.247 15.618 1.00 21.63 1439 SER B C 1
ATOM 3303 O O . SER B 1 194 ? -3.745 -1.729 16.351 1.00 19.44 1439 SER B O 1
ATOM 3306 N N . SER B 1 195 ? -2.892 -2.045 14.306 1.00 23.89 1440 SER B N 1
ATOM 3307 C CA . SER B 1 195 ? -3.825 -1.108 13.687 1.00 25.55 1440 SER B CA 1
ATOM 3308 C C . SER B 1 195 ? -5.292 -1.470 13.930 1.00 26.36 1440 SER B C 1
ATOM 3309 O O . SER B 1 195 ? -6.139 -0.592 13.994 1.00 27.28 1440 SER B O 1
ATOM 3312 N N . ASN B 1 196 ? -5.598 -2.756 14.083 1.00 21.25 1441 ASN B N 1
ATOM 3313 C CA . ASN B 1 196 ? -6.991 -3.157 14.276 1.00 22.49 1441 ASN B CA 1
ATOM 3314 C C . ASN B 1 196 ? -7.497 -3.179 15.726 1.00 23.40 1441 ASN B C 1
ATOM 3315 O O . ASN B 1 196 ? -8.623 -3.597 15.980 1.00 23.38 1441 ASN B O 1
ATOM 3320 N N . THR B 1 197 ? -6.696 -2.692 16.670 1.00 19.45 1442 THR B N 1
ATOM 3321 C CA . THR B 1 197 ? -7.174 -2.554 18.049 1.00 19.27 1442 THR B CA 1
ATOM 3322 C C . THR B 1 197 ? -7.035 -1.121 18.552 1.00 26.00 1442 THR B C 1
ATOM 3323 O O . THR B 1 197 ? -7.079 -0.864 19.759 1.00 26.43 1442 THR B O 1
ATOM 3327 N N . ARG B 1 198 ? -6.888 -0.196 17.614 1.00 23.32 1443 ARG B N 1
ATOM 3328 C CA . ARG B 1 198 ? -6.751 1.225 17.950 1.00 22.79 1443 ARG B CA 1
ATOM 3329 C C . ARG B 1 198 ? -8.094 1.928 18.148 1.00 28.84 1443 ARG B C 1
ATOM 3330 O O . ARG B 1 198 ? -8.248 2.750 19.053 1.00 37.86 1443 ARG B O 1
ATOM 3338 N N . ASN B 1 199 ? -9.066 1.600 17.305 1.00 30.80 1444 ASN B N 1
ATOM 3339 C CA . ASN B 1 199 ? -10.364 2.268 17.352 1.00 36.24 1444 ASN B CA 1
ATOM 3340 C C . ASN B 1 199 ? -11.508 1.362 16.912 1.00 40.11 1444 ASN B C 1
ATOM 3341 O O . ASN B 1 199 ? -12.610 1.836 16.640 1.00 40.42 1444 ASN B O 1
#

B-factor: mean 27.03, std 10.75, range [6.91, 89.3]

Secondary structure (DSSP, 8-state):
-----TTEE---HHHHHHHHTTS-TT-EEEEE-SS-TTEEEEEEEEETTEEEEEEEEEES-SSTTSPPSEEEETTEEESSHHHHIIIIIHHHHHHHHHHHTSTTEE-S-HHHHHHHHHHHHHH-TT--EEEEEE-TTSTTEEEEEEESSTTS-EEEEEEEE-SSSEEETTEEESSHHHHHHHHHHHTS-GGG--/------TTB----HHHHHHHHTTS-TT-EEEEE-TT-TTEEEEEEEEETTEEEEEEEEEE--SSTTSPPSEEEETTEEESSHHHHIIIIIHHHHHHHHHHHTSTTB--S-HHHHHHHHHHHHHHSTTS-EEEEEE-SSSTTEEEEEEE-STTS-EEEEEEEE-SSSEEETTEEESSHHHHHHHHHHHTS-GGG--

Foldseek 3Di:
DDDPDPQEDADEPVVQLVVCQPPDFLDKHKHPYPPALQKIWMWTDHDHSFIDIWIKGADCAPDSNGGHCWIDTPRDIDRDDVRCVVQWSVLLSVQSCQQCVDPQEDEDDPVVVQVVALVVLVVVQQAKHWHWYADRVDHQKIWIWIDRGNVTDIDIFMWGRGSQAIDGPDDRQRHVVSVVVVVVLVVDDPVPSD/DADDPDPQEDQDEPVVQLVVCQVPDFLDWHKHPYDPALQKIWIWTDHDHSFIDIWIKGADCAPDSRGGHCWIDTPRDIDRDDVRCCVQWRVLLSVQSCQQCVDPQEDEDDPVVVQVVQLVVQVVVQQAKHWHWYADRVDHQKIWIWIFRGNVGDIDIFIWGRGSQAIDGDPDRQRHVVSVVVVVVLVVDDPVVND

Solvent-accessible surface area: 21042 Å² total; per-residue (Å²): 87,113,16,142,26,111,107,30,68,93,43,69,18,122,91,0,42,76,88,1,95,102,76,127,70,10,55,22,0,0,17,84,15,118,214,24,110,55,43,1,6,0,0,0,22,0,42,162,77,4,10,13,77,5,71,0,52,4,58,103,45,156,69,102,120,25,79,4,151,24,0,28,0,92,74,59,137,9,130,59,10,71,19,0,18,23,25,0,0,71,8,0,31,64,0,0,64,55,0,28,90,44,152,65,33,58,84,18,66,84,175,105,3,29,130,93,0,76,69,60,5,147,120,50,57,189,119,68,16,22,28,0,0,3,10,79,136,72,46,0,80,0,16,0,0,12,31,102,32,48,149,34,151,42,108,60,66,73,0,52,0,17,26,50,0,0,75,0,96,51,37,23,10,6,15,5,130,28,0,15,82,8,3,106,59,31,80,109,65,88,127,83,85,193,128,55,114,18,145,26,106,108,24,52,76,43,78,18,130,84,0,44,69,85,1,95,100,80,127,71,10,54,24,0,0,21,71,16,126,161,30,119,48,21,0,4,0,0,0,19,0,42,154,76,4,10,14,72,4,48,0,49,4,56,104,46,162,72,106,156,26,96,4,149,19,0,27,0,104,74,66,140,7,131,58,10,73,17,0,18,24,27,0,1,76,13,0,28,80,1,0,64,45,0,28,92,36,156,43,36,50,82,22,67,81,176,103,0,28,128,80,0,88,70,68,2,161,113,50,59,195,114,48,8,26,32,0,0,4,9,88,141,75,47,0,81,0,18,0,0,12,29,101,32,45,147,37,153,41,108,62,65,71,0,56,0,22,25,42,0,0,78,0,96,53,40,25,15,2,29,2,116,39,0,10,81,6,4,106,60,29,85,106,67,86,129,87,86,188

Sequence (389 aa):
RVINHPYYFPFNGKQAEDYLRSKERGDFVIRQSSSRRGGDDHLAITWKLDDKDLFQHVDIQELEKENPLALGKVLVVEGQRYHDLDQIIVEYLQNKIRRLLNELTSSNEKFKAGTKKEVVKFIEDYSKVNPKKSVYYFSLNYENPGWFYLIFKLNAESKLYIWNVKLTHTGFFLVNYNYPTVIQLCNGFKTLLKSSNTRNHRVINHPYYFPFNGKQAEDYLRSKERGDFVIRQSSSRRGGDDHLAITWKLDKDLFQHVDIQELEKENPLALGKKVLVVEGQRYHDLDQIIVEYLQNKIRLLNELTSNEKFKAGTKKEVVKFIEDYSKVNPKKSVYYFSLNYENPGWFYLIFKLNAESKLYIWNVKLTHTGFFLVNYNYPTVIQQLCNGFKTLLKSSNTRN